Protein AF-0000000084809428 (afdb_homodimer)

Secondary structure (DSSP, 8-state):
-EEEEEE-SHHHHHHHHHHT-SEEEE-B-GGGT-BPPPHHHHHHHHHSTT-EEEEE--SSSS-S---HHHHHHHHHHHHHHHHTT-SEEEE--B-TTSSB-HHHHHHHHHHTTTSEEEE-GGGGGSS-HHHHHHHHHHHT-SEEEE-SSSSSTTTTHHHHHHHHHHHTTSSEEEE-SS--TTTHHHHHTTT-SEEEE--EEEEE---SS--TT--TTSSTT--TTEEEEE-HHHHHHHHHHH-/-EEEEEE-SHHHHHHHHHHT-SEEEE-B-GGGT-BPPPHHHHHHHHHSTT-EEEEE--SSSS-S---HHHHHHHHHHHHHHHHTT-SEEEE--B-TTSSB-HHHHHHHHHHTTTSEEEE-GGGGGSS-HHHHHHHHHHHT-SEEEE-SSSSSTTTTHHHHHHHHHHHTTSSEEEE-SS--TTTHHHHHTTT-SEEEE--EEEEE---SS--TT--TTSSTT--TTEEEEE-HHHHHHHHHHH-

Foldseek 3Di:
DAEEAEFADLVQLVLCLVQVRQEYEYFHDVVLVGAFDDLVSLLSSQVRPRYQYETEQHHGGDAQADDPVSLVVSLVSLLSSVVSPHQAYEGFHADPQQAGPLVSLLVSVVSNPNHAYEYEASCLRHPDNLRRLVSCLVSPHQEYEYLLNDQAVVVNLVSLLVSLVSCVNSHAYEYEHPDFLVCLLVSVVSNGDYYYYHQKDKDFAPDPDDDPVDDDVPDPPDDPGIDMHHDSVGVNSSVVSVD/DAEEAEFADLVQLVLCLVQVRQEYEYFHDVVLVGAFDDLVSLLSSQVRPRYQYETEQHHGGDAQADDPVSLVVSLVSLLSSVVSPHQYYEGFHADPQQAGPLVSLLVSVVSNPNHAYEYEASCLRHPDNLVRLVSCLVSPHQEYEYLLNDQAVVVNLVSLLVSLVSCVNSHAYEYEHPDFLVCLLVSVVSNGDYYYYHQKDKDFAPDPDDDPVDDDVPDPPPDPGIDMHHDSVGVNSSVVSVD

Structure (mmCIF, N/CA/C/O backbone):
data_AF-0000000084809428-model_v1
#
loop_
_entity.id
_entity.type
_entity.pdbx_description
1 polymer 'PF03932 family protein CutC'
#
loop_
_atom_site.group_PDB
_atom_site.id
_atom_site.type_symbol
_atom_site.label_atom_id
_atom_site.label_alt_id
_atom_site.label_comp_id
_atom_site.label_asym_id
_atom_site.label_entity_id
_atom_site.label_seq_id
_atom_site.pdbx_PDB_ins_code
_atom_site.Cartn_x
_atom_site.Cartn_y
_atom_site.Cartn_z
_atom_site.occupancy
_atom_site.B_iso_or_equiv
_atom_site.auth_seq_id
_atom_site.auth_comp_id
_atom_site.auth_asym_id
_atom_site.auth_atom_id
_atom_site.pdbx_PDB_model_num
ATOM 1 N N . MET A 1 1 ? -9.805 25.75 13.719 1 90.69 1 MET A N 1
ATOM 2 C CA . MET A 1 1 ? -8.695 24.828 13.555 1 90.69 1 MET A CA 1
ATOM 3 C C . MET A 1 1 ? -8.953 23.859 12.398 1 90.69 1 MET A C 1
ATOM 5 O O . MET A 1 1 ? -10.008 23.219 12.344 1 90.69 1 MET A O 1
ATOM 9 N N . THR A 1 2 ? -8.164 23.828 11.367 1 95.38 2 THR A N 1
ATOM 10 C CA . THR A 1 2 ? -8.32 22.922 10.234 1 95.38 2 THR A CA 1
ATOM 11 C C . THR A 1 2 ? -8.031 21.484 10.664 1 95.38 2 THR A C 1
ATOM 13 O O . THR A 1 2 ? -7.129 21.234 11.461 1 95.38 2 THR A O 1
ATOM 16 N N . THR A 1 3 ? -8.812 20.547 10.164 1 97.75 3 THR A N 1
ATOM 17 C CA . THR A 1 3 ? -8.617 19.141 10.492 1 97.75 3 THR A CA 1
ATOM 18 C C . THR A 1 3 ? -8.383 18.328 9.227 1 97.75 3 THR A C 1
ATOM 20 O O . THR A 1 3 ? -8.953 18.625 8.172 1 97.75 3 THR A O 1
ATOM 23 N N . GLU A 1 4 ? -7.582 17.406 9.383 1 98.5 4 GLU A N 1
ATOM 24 C CA . GLU A 1 4 ? -7.266 16.469 8.305 1 98.5 4 GLU A CA 1
ATOM 25 C C . GLU A 1 4 ? -7.371 15.023 8.773 1 98.5 4 GLU A C 1
ATOM 27 O O . GLU A 1 4 ? -6.785 14.656 9.797 1 98.5 4 GLU A O 1
ATOM 32 N N . LEU A 1 5 ? -8.156 14.242 8.07 1 98.62 5 LEU A N 1
ATOM 33 C CA . LEU A 1 5 ? -8.289 12.82 8.383 1 98.62 5 LEU A CA 1
ATOM 34 C C . LEU A 1 5 ? -7.391 11.992 7.469 1 98.62 5 LEU A C 1
ATOM 36 O O . LEU A 1 5 ? -7.457 12.109 6.246 1 98.62 5 LEU A O 1
ATOM 40 N N . CYS A 1 6 ? -6.48 11.234 8.07 1 98.25 6 CYS A N 1
ATOM 41 C CA . CYS A 1 6 ? -5.715 10.25 7.324 1 98.25 6 CYS A CA 1
ATOM 42 C C . CYS A 1 6 ? -6.586 9.062 6.926 1 98.25 6 CYS A C 1
ATOM 44 O O . CYS A 1 6 ? -7.16 8.398 7.785 1 98.25 6 CYS A O 1
ATOM 46 N N . THR A 1 7 ? -6.703 8.797 5.664 1 98.25 7 THR A N 1
ATOM 47 C CA . THR A 1 7 ? -7.66 7.805 5.188 1 98.25 7 THR A CA 1
ATOM 48 C C . THR A 1 7 ? -6.957 6.73 4.363 1 98.25 7 THR A C 1
ATOM 50 O O . THR A 1 7 ? -6.051 7.031 3.582 1 98.25 7 THR A O 1
ATOM 53 N N . TYR A 1 8 ? -7.441 5.434 4.508 1 97.25 8 TYR A N 1
ATOM 54 C CA . TYR A 1 8 ? -6.848 4.301 3.805 1 97.25 8 TYR A CA 1
ATOM 55 C C . TYR A 1 8 ? -7.91 3.518 3.041 1 97.25 8 TYR A C 1
ATOM 57 O O . TYR A 1 8 ? -7.586 2.586 2.299 1 97.25 8 TYR A O 1
ATOM 65 N N . THR A 1 9 ? -9.203 3.881 3.264 1 96.94 9 THR A N 1
ATOM 66 C CA . THR A 1 9 ? -10.289 3.078 2.713 1 96.94 9 THR A CA 1
ATOM 67 C C . THR A 1 9 ? -11.391 3.973 2.164 1 96.94 9 THR A C 1
ATOM 69 O O . THR A 1 9 ? -11.461 5.16 2.492 1 96.94 9 THR A O 1
ATOM 72 N N . ARG A 1 10 ? -12.258 3.355 1.344 1 96.75 10 ARG A N 1
ATOM 73 C CA . ARG A 1 10 ? -13.453 4.062 0.886 1 96.75 10 ARG A CA 1
ATOM 74 C C . ARG A 1 10 ? -14.305 4.523 2.064 1 96.75 10 ARG A C 1
ATOM 76 O O . ARG A 1 10 ? -14.805 5.652 2.074 1 96.75 10 ARG A O 1
ATOM 83 N N . ASN A 1 11 ? -14.414 3.613 3.018 1 96.5 11 ASN A N 1
ATOM 84 C CA . ASN A 1 11 ? -15.234 3.926 4.18 1 96.5 11 ASN A CA 1
ATOM 85 C C . ASN A 1 11 ? -14.711 5.145 4.93 1 96.5 11 ASN A C 1
ATOM 87 O O . ASN A 1 11 ? -15.484 6.008 5.344 1 96.5 11 ASN A O 1
ATOM 91 N N . ALA A 1 12 ? -13.43 5.203 5.129 1 97.5 12 ALA A N 1
ATOM 92 C CA . ALA A 1 12 ? -12.828 6.344 5.812 1 97.5 12 ALA A CA 1
ATOM 93 C C . ALA A 1 12 ? -13.109 7.641 5.062 1 97.5 12 ALA A C 1
ATOM 95 O O . ALA A 1 12 ? -13.336 8.688 5.676 1 97.5 12 ALA A O 1
ATOM 96 N N . CYS A 1 13 ? -13.086 7.609 3.729 1 97.81 13 CYS A N 1
ATOM 97 C CA . CYS A 1 13 ? -13.422 8.773 2.918 1 97.81 13 CYS A CA 1
ATOM 98 C C . CYS A 1 13 ? -14.875 9.188 3.133 1 97.81 13 CYS A C 1
ATOM 100 O O . CYS A 1 13 ? -15.18 10.375 3.248 1 97.81 13 CYS A O 1
ATOM 102 N N . ASP A 1 14 ? -15.734 8.188 3.178 1 97.44 14 ASP A N 1
ATOM 103 C CA . ASP A 1 14 ? -17.141 8.469 3.424 1 97.44 14 ASP A CA 1
ATOM 104 C C . ASP A 1 14 ? -17.344 9.125 4.785 1 97.44 14 ASP A C 1
ATOM 106 O O . ASP A 1 14 ? -18.141 10.055 4.922 1 97.44 14 ASP A O 1
ATOM 110 N N . ILE A 1 15 ? -16.641 8.617 5.777 1 97.69 15 ILE A N 1
ATOM 111 C CA . ILE A 1 15 ? -16.719 9.172 7.125 1 97.69 15 ILE A CA 1
ATOM 112 C C . ILE A 1 15 ? -16.266 10.633 7.109 1 97.69 15 ILE A C 1
ATOM 114 O O . ILE A 1 15 ? -16.922 11.492 7.711 1 97.69 15 ILE A O 1
ATOM 118 N N . ALA A 1 16 ? -15.156 10.898 6.426 1 97.88 16 ALA A N 1
ATOM 119 C CA . ALA A 1 16 ? -14.68 12.273 6.32 1 97.88 16 ALA A CA 1
ATOM 120 C C . ALA A 1 16 ? -15.758 13.188 5.742 1 97.88 16 ALA A C 1
ATOM 122 O O . ALA A 1 16 ? -16.016 14.266 6.285 1 97.88 16 ALA A O 1
ATOM 123 N N . ARG A 1 17 ? -16.391 12.727 4.699 1 96.75 17 ARG A N 1
ATOM 124 C CA . ARG A 1 17 ? -17.438 13.5 4.047 1 96.75 17 ARG A CA 1
ATOM 125 C C . ARG A 1 17 ? -18.609 13.758 4.992 1 96.75 17 ARG A C 1
ATOM 127 O O . ARG A 1 17 ? -19.109 14.875 5.082 1 96.75 17 ARG A O 1
ATOM 134 N N . ARG A 1 18 ? -18.953 12.727 5.742 1 96.12 18 ARG A N 1
ATOM 135 C CA . ARG A 1 18 ? -20.141 12.797 6.59 1 96.12 18 ARG A CA 1
ATOM 136 C C . ARG A 1 18 ? -19.875 13.625 7.84 1 96.12 18 ARG A C 1
ATOM 138 O O . ARG A 1 18 ? -20.812 14.172 8.438 1 96.12 18 ARG A O 1
ATOM 145 N N . THR A 1 19 ? -18.656 13.703 8.32 1 95.81 19 THR A N 1
ATOM 146 C CA . THR A 1 19 ? -18.359 14.328 9.602 1 95.81 19 THR A CA 1
ATOM 147 C C . THR A 1 19 ? -17.906 15.773 9.406 1 95.81 19 THR A C 1
ATOM 149 O O . THR A 1 19 ? -17.828 16.547 10.367 1 95.81 19 THR A O 1
ATOM 152 N N . GLY A 1 20 ? -17.531 16.156 8.195 1 90.56 20 GLY A N 1
ATOM 153 C CA . GLY A 1 20 ? -17.172 17.547 7.934 1 90.56 20 GLY A CA 1
ATOM 154 C C . GLY A 1 20 ? -15.695 17.828 8.117 1 90.56 20 GLY A C 1
ATOM 155 O O . GLY A 1 20 ? -15.289 18.984 8.211 1 90.56 20 GLY A O 1
ATOM 156 N N . VAL A 1 21 ? -14.922 16.812 8.32 1 95.12 21 VAL A N 1
ATOM 157 C CA . VAL A 1 21 ? -13.477 17.031 8.242 1 95.12 21 VAL A CA 1
ATOM 158 C C . VAL A 1 21 ? -13.141 17.828 6.988 1 95.12 21 VAL A C 1
ATOM 160 O O . VAL A 1 21 ? -13.75 17.625 5.934 1 95.12 21 VAL A O 1
ATOM 163 N N . GLU A 1 22 ? -12.266 18.734 7.051 1 93.62 22 GLU A N 1
ATOM 164 C CA . GLU A 1 22 ? -12.023 19.656 5.949 1 93.62 22 GLU A CA 1
ATOM 165 C C . GLU A 1 22 ? -11.188 19 4.852 1 93.62 22 GLU A C 1
ATOM 167 O O . GLU A 1 22 ? -11.414 19.25 3.664 1 93.62 22 GLU A O 1
ATOM 172 N N . ARG A 1 23 ? -10.242 18.25 5.27 1 97 23 ARG A N 1
ATOM 173 C CA . ARG A 1 23 ? -9.273 17.672 4.34 1 97 23 ARG A CA 1
ATOM 174 C C . ARG A 1 23 ? -9.008 16.219 4.664 1 97 23 ARG A C 1
ATOM 176 O O . ARG A 1 23 ? -9.062 15.805 5.828 1 97 23 ARG A O 1
ATOM 183 N N . ILE A 1 24 ? -8.734 15.445 3.611 1 98.62 24 ILE A N 1
ATOM 184 C CA . ILE A 1 24 ? -8.242 14.094 3.857 1 98.62 24 ILE A CA 1
ATOM 185 C C . ILE A 1 24 ? -6.836 13.945 3.271 1 98.62 24 ILE A C 1
ATOM 187 O O . ILE A 1 24 ? -6.5 14.586 2.275 1 98.62 24 ILE A O 1
ATOM 191 N N . GLU A 1 25 ? -6.039 13.242 3.902 1 98.81 25 GLU A N 1
ATOM 192 C CA . GLU A 1 25 ? -4.832 12.648 3.334 1 98.81 25 GLU A CA 1
ATOM 193 C C . GLU A 1 25 ? -5.066 11.188 2.955 1 98.81 25 GLU A C 1
ATOM 195 O O . GLU A 1 25 ? -5.27 10.336 3.826 1 98.81 25 GLU A O 1
ATOM 200 N N . LEU A 1 26 ? -5.074 10.938 1.686 1 98.88 26 LEU A N 1
ATOM 201 C CA . LEU A 1 26 ? -5.352 9.594 1.177 1 98.88 26 LEU A CA 1
ATOM 202 C C . LEU A 1 26 ? -4.062 8.789 1.036 1 98.88 26 LEU A C 1
ATOM 204 O O . LEU A 1 26 ? -3.113 9.242 0.389 1 98.88 26 LEU A O 1
ATOM 208 N N . CYS A 1 27 ? -4.016 7.637 1.684 1 98.31 27 CYS A N 1
ATOM 209 C CA . CYS A 1 27 ? -2.818 6.809 1.745 1 98.31 27 CYS A CA 1
ATOM 210 C C . CYS A 1 27 ? -3.15 5.344 1.489 1 98.31 27 CYS A C 1
ATOM 212 O O . CYS A 1 27 ? -4.324 4.977 1.405 1 98.31 27 CYS A O 1
ATOM 214 N N . ALA A 1 28 ? -2.146 4.559 1.25 1 97.19 28 ALA A N 1
ATOM 215 C CA . ALA A 1 28 ? -2.172 3.1 1.303 1 97.19 28 ALA A CA 1
ATOM 216 C C . ALA A 1 28 ? -1.183 2.572 2.338 1 97.19 28 ALA A C 1
ATOM 218 O O . ALA A 1 28 ? -0.411 3.34 2.918 1 97.19 28 ALA A O 1
ATOM 219 N N . ALA A 1 29 ? -1.277 1.34 2.711 1 94 29 ALA A N 1
ATOM 220 C CA . ALA A 1 29 ? -0.291 0.603 3.498 1 94 29 ALA A CA 1
ATOM 221 C C . ALA A 1 29 ? -0.114 1.228 4.879 1 94 29 ALA A C 1
ATOM 223 O O . ALA A 1 29 ? 0.981 1.673 5.23 1 94 29 ALA A O 1
ATOM 224 N N . PRO A 1 30 ? -1.12 1.165 5.691 1 91.94 30 PRO A N 1
ATOM 225 C CA . PRO A 1 30 ? -1.045 1.779 7.02 1 91.94 30 PRO A CA 1
ATOM 226 C C . PRO A 1 30 ? 0.114 1.24 7.855 1 91.94 30 PRO A C 1
ATOM 228 O O . PRO A 1 30 ? 0.71 1.98 8.641 1 91.94 30 PRO A O 1
ATOM 231 N N . LEU A 1 31 ? 0.538 0.036 7.688 1 88.56 31 LEU A N 1
ATOM 232 C CA . LEU A 1 31 ? 1.594 -0.571 8.492 1 88.56 31 LEU A CA 1
ATOM 233 C C . LEU A 1 31 ? 2.957 -0.003 8.109 1 88.56 31 LEU A C 1
ATOM 235 O O . LEU A 1 31 ? 3.924 -0.144 8.867 1 88.56 31 LEU A O 1
ATOM 239 N N . GLU A 1 32 ? 3.037 0.581 6.945 1 91.19 32 GLU A N 1
ATOM 240 C CA . GLU A 1 32 ? 4.277 1.205 6.496 1 91.19 32 GLU A CA 1
ATOM 241 C C . GLU A 1 32 ? 4.277 2.703 6.785 1 91.19 32 GLU A C 1
ATOM 243 O O . GLU A 1 32 ? 5.199 3.418 6.387 1 91.19 32 GLU A O 1
ATOM 248 N N . GLY A 1 33 ? 3.236 3.215 7.332 1 90.75 33 GLY A N 1
ATOM 249 C CA . GLY A 1 33 ? 3.129 4.637 7.625 1 90.75 33 GLY A CA 1
ATOM 250 C C . GLY A 1 33 ? 2.516 5.434 6.492 1 90.75 33 GLY A C 1
ATOM 251 O O . GLY A 1 33 ? 2.607 6.664 6.469 1 90.75 33 GLY A O 1
ATOM 252 N N . GLY A 1 34 ? 1.999 4.703 5.484 1 95.44 34 GLY A N 1
ATOM 253 C CA . GLY A 1 34 ? 1.347 5.375 4.371 1 95.44 34 GLY A CA 1
ATOM 254 C C . GLY A 1 34 ? 2.193 5.402 3.111 1 95.44 34 GLY A C 1
ATOM 255 O O . GLY A 1 34 ? 3.361 5.797 3.15 1 95.44 34 GLY A O 1
ATOM 256 N N . THR A 1 35 ? 1.667 4.934 2.041 1 98 35 THR A N 1
ATOM 257 C CA . THR A 1 35 ? 2.301 5 0.73 1 98 35 THR A CA 1
ATOM 258 C C . THR A 1 35 ? 1.315 5.496 -0.324 1 98 35 THR A C 1
ATOM 260 O O . THR A 1 35 ? 0.17 5.82 -0.005 1 98 35 THR A O 1
ATOM 263 N N . THR A 1 36 ? 1.79 5.652 -1.537 1 98.88 36 THR A N 1
ATOM 264 C CA . THR A 1 36 ? 0.95 6.16 -2.617 1 98.88 36 THR A CA 1
ATOM 265 C C . THR A 1 36 ? -0.245 5.238 -2.848 1 98.88 36 THR A C 1
ATOM 267 O O . THR A 1 36 ? -0.078 4.039 -3.068 1 98.88 36 THR A O 1
ATOM 270 N N . PRO A 1 37 ? -1.476 5.75 -2.738 1 98.81 37 PRO A N 1
ATOM 271 C CA . PRO A 1 37 ? -2.664 4.914 -2.922 1 98.81 37 PRO A CA 1
ATOM 272 C C . PRO A 1 37 ? -2.902 4.535 -4.383 1 98.81 37 PRO A C 1
ATOM 274 O O . PRO A 1 37 ? -2.27 5.102 -5.277 1 98.81 37 PRO A O 1
ATOM 277 N N . SER A 1 38 ? -3.762 3.592 -4.586 1 98.75 38 SER A N 1
ATOM 278 C CA . SER A 1 38 ? -4.141 3.152 -5.926 1 98.75 38 SER A CA 1
ATOM 279 C C . SER A 1 38 ? -4.938 4.227 -6.656 1 98.75 38 SER A C 1
ATOM 281 O O . SER A 1 38 ? -5.578 5.07 -6.023 1 98.75 38 SER A O 1
ATOM 283 N N . ALA A 1 39 ? -4.922 4.156 -7.996 1 98.69 39 ALA A N 1
ATOM 284 C CA . ALA A 1 39 ? -5.707 5.078 -8.812 1 98.69 39 ALA A CA 1
ATOM 285 C C . ALA A 1 39 ? -7.195 4.969 -8.484 1 98.69 39 ALA A C 1
ATOM 287 O O . ALA A 1 39 ? -7.902 5.98 -8.438 1 98.69 39 ALA A O 1
ATOM 288 N N . GLY A 1 40 ? -7.684 3.734 -8.297 1 98.69 40 GLY A N 1
ATOM 289 C CA . GLY A 1 40 ? -9.094 3.533 -7.988 1 98.69 40 GLY A CA 1
ATOM 290 C C . GLY A 1 40 ? -9.531 4.25 -6.727 1 98.69 40 GLY A C 1
ATOM 291 O O . GLY A 1 40 ? -10.602 4.859 -6.695 1 98.69 40 GLY A O 1
ATOM 292 N N . LEU A 1 41 ? -8.719 4.18 -5.711 1 98.69 41 LEU A N 1
ATOM 293 C CA . LEU A 1 41 ? -9.062 4.824 -4.445 1 98.69 41 LEU A CA 1
ATOM 294 C C . LEU A 1 41 ? -9.008 6.344 -4.578 1 98.69 41 LEU A C 1
ATOM 296 O O . LEU A 1 41 ? -9.852 7.047 -4.016 1 98.69 41 LEU A O 1
ATOM 300 N N . ILE A 1 42 ? -8.023 6.906 -5.336 1 98.81 42 ILE A N 1
ATOM 301 C CA . ILE A 1 42 ? -7.938 8.344 -5.57 1 98.81 42 ILE A CA 1
ATOM 302 C C . ILE A 1 42 ? -9.188 8.82 -6.305 1 98.81 42 ILE A C 1
ATOM 304 O O . ILE A 1 42 ? -9.805 9.812 -5.91 1 98.81 42 ILE A O 1
ATOM 308 N N . ARG A 1 43 ? -9.562 8.094 -7.309 1 98.56 43 ARG A N 1
ATOM 309 C CA . ARG A 1 43 ? -10.727 8.484 -8.102 1 98.56 43 ARG A CA 1
ATOM 310 C C . ARG A 1 43 ? -12 8.445 -7.266 1 98.56 43 ARG A C 1
ATOM 312 O O . ARG A 1 43 ? -12.867 9.305 -7.41 1 98.56 43 ARG A O 1
ATOM 319 N N . TYR A 1 44 ? -12.094 7.441 -6.43 1 98.44 44 TYR A N 1
ATOM 320 C CA . TYR A 1 44 ? -13.258 7.383 -5.551 1 98.44 44 TYR A CA 1
ATOM 321 C C . TYR A 1 44 ? -13.305 8.594 -4.633 1 98.44 44 TYR A C 1
ATOM 323 O O . TYR A 1 44 ? -14.336 9.273 -4.543 1 98.44 44 TYR A O 1
ATOM 331 N N . ALA A 1 45 ? -12.195 8.82 -3.932 1 98.44 45 ALA A N 1
ATOM 332 C CA . ALA A 1 45 ? -12.141 9.961 -3.018 1 98.44 45 ALA A CA 1
ATOM 333 C C . ALA A 1 45 ? -12.5 11.258 -3.734 1 98.44 45 ALA A C 1
ATOM 335 O O . ALA A 1 45 ? -13.242 12.086 -3.197 1 98.44 45 ALA A O 1
ATOM 336 N N . ARG A 1 46 ? -12 11.461 -4.918 1 98.31 46 ARG A N 1
ATOM 337 C CA . ARG A 1 46 ? -12.25 12.664 -5.695 1 98.31 46 ARG A CA 1
ATOM 338 C C . ARG A 1 46 ? -13.727 12.797 -6.043 1 98.31 46 ARG A C 1
ATOM 340 O O . ARG A 1 46 ? -14.25 13.914 -6.148 1 98.31 46 ARG A O 1
ATOM 347 N N . SER A 1 47 ? -14.398 11.695 -6.238 1 97.5 47 SER A N 1
ATOM 348 C CA . SER A 1 47 ? -15.805 11.711 -6.633 1 97.5 47 SER A CA 1
ATOM 349 C C . SER A 1 47 ? -16.688 12.227 -5.508 1 97.5 47 SER A C 1
ATOM 351 O O . SER A 1 47 ? -17.859 12.57 -5.73 1 97.5 47 SER A O 1
ATOM 353 N N . LEU A 1 48 ? -16.172 12.258 -4.293 1 95.81 48 LEU A N 1
ATOM 354 C CA . LEU A 1 48 ? -16.953 12.734 -3.148 1 95.81 48 LEU A CA 1
ATOM 355 C C . LEU A 1 48 ? -16.953 14.258 -3.09 1 95.81 48 LEU A C 1
ATOM 357 O O . LEU A 1 48 ? -15.883 14.875 -3.031 1 95.81 48 LEU A O 1
ATOM 361 N N . PRO A 1 49 ? -18.031 14.906 -3.084 1 92.94 49 PRO A N 1
ATOM 362 C CA . PRO A 1 49 ? -18.094 16.359 -3.139 1 92.94 49 PRO A CA 1
ATOM 363 C C . PRO A 1 49 ? -17.656 17.031 -1.829 1 92.94 49 PRO A C 1
ATOM 365 O O . PRO A 1 49 ? -17.906 16.484 -0.75 1 92.94 49 PRO A O 1
ATOM 368 N N . GLY A 1 50 ? -17.031 18.172 -1.969 1 91.69 50 GLY A N 1
ATOM 369 C CA . GLY A 1 50 ? -16.766 19.031 -0.826 1 91.69 50 GLY A CA 1
ATOM 370 C C . GLY A 1 50 ? -15.547 18.594 -0.03 1 91.69 50 GLY A C 1
ATOM 371 O O . GLY A 1 50 ? -15.242 19.172 1.013 1 91.69 50 GLY A O 1
ATOM 372 N N . LEU A 1 51 ? -14.914 17.578 -0.355 1 93.44 51 LEU A N 1
ATOM 373 C CA . LEU A 1 51 ? -13.75 17.078 0.367 1 93.44 51 LEU A CA 1
ATOM 374 C C . LEU A 1 51 ? -12.461 17.562 -0.28 1 93.44 51 LEU A C 1
ATOM 376 O O . LEU A 1 51 ? -12.273 17.422 -1.49 1 93.44 51 LEU A O 1
ATOM 380 N N . ARG A 1 52 ? -11.562 18.281 0.439 1 97.5 52 ARG A N 1
ATOM 381 C CA . ARG A 1 52 ? -10.219 18.594 -0.045 1 97.5 52 ARG A CA 1
ATOM 382 C C . ARG A 1 52 ? -9.32 17.359 0.012 1 97.5 52 ARG A C 1
ATOM 384 O O . ARG A 1 52 ? -9.172 16.734 1.068 1 97.5 52 ARG A O 1
ATOM 391 N N . LEU A 1 53 ? -8.766 17.016 -1.096 1 98.69 53 LEU A N 1
ATOM 392 C CA . LEU A 1 53 ? -8.078 15.727 -1.252 1 98.69 53 LEU A CA 1
ATOM 393 C C . LEU A 1 53 ? -6.574 15.93 -1.386 1 98.69 53 LEU A C 1
ATOM 395 O O . LEU A 1 53 ? -6.109 16.516 -2.369 1 98.69 53 LEU A O 1
ATOM 399 N N . SER A 1 54 ? -5.785 15.492 -0.413 1 98.88 54 SER A N 1
ATOM 400 C CA . SER A 1 54 ? -4.332 15.375 -0.51 1 98.88 54 SER A CA 1
ATOM 401 C C . SER A 1 54 ? -3.906 13.922 -0.689 1 98.88 54 SER A C 1
ATOM 403 O O . SER A 1 54 ? -4.371 13.039 0.036 1 98.88 54 SER A O 1
ATOM 405 N N . VAL A 1 55 ? -3.035 13.656 -1.619 1 98.94 55 VAL A N 1
ATOM 406 C CA . VAL A 1 55 ? -2.637 12.289 -1.943 1 98.94 55 VAL A CA 1
ATOM 407 C C . VAL A 1 55 ? -1.194 12.055 -1.498 1 98.94 55 VAL A C 1
ATOM 409 O O . VAL A 1 55 ? -0.295 12.82 -1.851 1 98.94 55 VAL A O 1
ATOM 412 N N . MET A 1 56 ? -0.978 11.047 -0.753 1 98.94 56 MET A N 1
ATOM 413 C CA . MET A 1 56 ? 0.365 10.633 -0.357 1 98.94 56 MET A CA 1
ATOM 414 C C . MET A 1 56 ? 1.187 10.211 -1.571 1 98.94 56 MET A C 1
ATOM 416 O O . MET A 1 56 ? 0.704 9.461 -2.424 1 98.94 56 MET A O 1
ATOM 420 N N . ILE A 1 57 ? 2.381 10.75 -1.672 1 98.94 57 ILE A N 1
ATOM 421 C CA . ILE A 1 57 ? 3.367 10.344 -2.668 1 98.94 57 ILE A CA 1
ATOM 422 C C . ILE A 1 57 ? 4.578 9.727 -1.971 1 98.94 57 ILE A C 1
ATOM 424 O O . ILE A 1 57 ? 5.445 10.445 -1.471 1 98.94 57 ILE A O 1
ATOM 428 N N . ARG A 1 58 ? 4.648 8.461 -1.905 1 98.62 58 ARG A N 1
ATOM 429 C CA . ARG A 1 58 ? 5.648 7.664 -1.201 1 98.62 58 ARG A CA 1
ATOM 430 C C . ARG A 1 58 ? 5.73 6.254 -1.774 1 98.62 58 ARG A C 1
ATOM 432 O O . ARG A 1 58 ? 4.855 5.426 -1.522 1 98.62 58 ARG A O 1
ATOM 439 N N . PRO A 1 59 ? 6.758 5.992 -2.512 1 97.62 59 PRO A N 1
ATOM 440 C CA . PRO A 1 59 ? 6.781 4.766 -3.311 1 97.62 59 PRO A CA 1
ATOM 441 C C . PRO A 1 59 ? 7.016 3.516 -2.465 1 97.62 59 PRO A C 1
ATOM 443 O O . PRO A 1 59 ? 6.82 2.396 -2.941 1 97.62 59 PRO A O 1
ATOM 446 N N . ARG A 1 60 ? 7.445 3.684 -1.22 1 94.88 60 ARG A N 1
ATOM 447 C CA . ARG A 1 60 ? 7.73 2.547 -0.351 1 94.88 60 ARG A CA 1
ATOM 448 C C . ARG A 1 60 ? 7.852 2.986 1.104 1 94.88 60 ARG A C 1
ATOM 450 O O . ARG A 1 60 ? 8.031 4.172 1.387 1 94.88 60 ARG A O 1
ATOM 457 N N . GLY A 1 61 ? 7.762 2.004 2.008 1 92.94 61 GLY A N 1
ATOM 458 C CA . GLY A 1 61 ? 8.062 2.268 3.404 1 92.94 61 GLY A CA 1
ATOM 459 C C . GLY A 1 61 ? 9.547 2.385 3.682 1 92.94 61 GLY A C 1
ATOM 460 O O . GLY A 1 61 ? 10.359 2.414 2.752 1 92.94 61 GLY A O 1
ATOM 461 N N . GLY A 1 62 ? 9.875 2.465 4.965 1 91.38 62 GLY A N 1
ATOM 462 C CA . GLY A 1 62 ? 11.266 2.58 5.371 1 91.38 62 GLY A CA 1
ATOM 463 C C . GLY A 1 62 ? 11.727 4.02 5.531 1 91.38 62 GLY A C 1
ATOM 464 O O . GLY A 1 62 ? 11 4.844 6.098 1 91.38 62 GLY A O 1
ATOM 465 N N . ASP A 1 63 ? 12.922 4.242 5.059 1 94 63 ASP A N 1
ATOM 466 C CA . ASP A 1 63 ? 13.508 5.562 5.258 1 94 63 ASP A CA 1
ATOM 467 C C . ASP A 1 63 ? 13.023 6.547 4.195 1 94 63 ASP A C 1
ATOM 469 O O . ASP A 1 63 ? 12.078 6.254 3.455 1 94 63 ASP A O 1
ATOM 473 N N . PHE A 1 64 ? 13.609 7.738 4.242 1 97.25 64 PHE A N 1
ATOM 474 C CA . PHE A 1 64 ? 13.188 8.789 3.328 1 97.25 64 PHE A CA 1
ATOM 475 C C . PHE A 1 64 ? 14.344 9.25 2.455 1 97.25 64 PHE A C 1
ATOM 477 O O . PHE A 1 64 ? 14.406 10.414 2.055 1 97.25 64 PHE A O 1
ATOM 484 N N . LEU A 1 65 ? 15.328 8.328 2.332 1 97.81 65 LEU A N 1
ATOM 485 C CA . LEU A 1 65 ? 16.422 8.461 1.376 1 97.81 65 LEU A CA 1
ATOM 486 C C . LEU A 1 65 ? 16.109 7.719 0.083 1 97.81 65 LEU A C 1
ATOM 488 O O . LEU A 1 65 ? 16.109 6.484 0.058 1 97.81 65 LEU A O 1
ATOM 492 N N . TYR A 1 66 ? 15.875 8.5 -0.987 1 97.69 66 TYR A N 1
ATOM 493 C CA . TYR A 1 66 ? 15.367 7.891 -2.207 1 97.69 66 TYR A CA 1
ATOM 494 C C . TYR A 1 66 ? 16.422 7.891 -3.305 1 97.69 66 TYR A C 1
ATOM 496 O O . TYR A 1 66 ? 17.234 8.812 -3.389 1 97.69 66 TYR A O 1
ATOM 504 N N . THR A 1 67 ? 16.391 6.863 -4.109 1 97.06 67 THR A N 1
ATOM 505 C CA . THR A 1 67 ? 17.203 6.824 -5.32 1 97.06 67 THR A CA 1
ATOM 506 C C . THR A 1 67 ? 16.625 7.738 -6.391 1 97.06 67 THR A C 1
ATOM 508 O O . THR A 1 67 ? 15.492 8.211 -6.262 1 97.06 67 THR A O 1
ATOM 511 N N . ASP A 1 68 ? 17.391 8 -7.469 1 97.94 68 ASP A N 1
ATOM 512 C CA . ASP A 1 68 ? 16.906 8.797 -8.594 1 97.94 68 ASP A CA 1
ATOM 513 C C . ASP A 1 68 ? 15.672 8.172 -9.227 1 97.94 68 ASP A C 1
ATOM 515 O O . ASP A 1 68 ? 14.734 8.875 -9.602 1 97.94 68 ASP A O 1
ATOM 519 N N . ASP A 1 69 ? 15.656 6.895 -9.344 1 97 69 ASP A N 1
ATOM 520 C CA . ASP A 1 69 ? 14.531 6.18 -9.93 1 97 69 ASP A CA 1
ATOM 521 C C . ASP A 1 69 ? 13.273 6.344 -9.086 1 97 69 ASP A C 1
ATOM 523 O O . ASP A 1 69 ? 12.172 6.5 -9.617 1 97 69 ASP A O 1
ATOM 527 N N . GLU A 1 70 ? 13.438 6.281 -7.785 1 98.06 70 GLU A N 1
ATOM 528 C CA . GLU A 1 70 ? 12.297 6.469 -6.887 1 98.06 70 GLU A CA 1
ATOM 529 C C . GLU A 1 70 ? 11.742 7.887 -6.984 1 98.06 70 GLU A C 1
ATOM 531 O O . GLU A 1 70 ? 10.523 8.086 -6.992 1 98.06 70 GLU A O 1
ATOM 536 N N . VAL A 1 71 ? 12.617 8.875 -7.094 1 98.75 71 VAL A N 1
ATOM 537 C CA . VAL A 1 71 ? 12.188 10.258 -7.223 1 98.75 71 VAL A CA 1
ATOM 538 C C . VAL A 1 71 ? 11.453 10.453 -8.547 1 98.75 71 VAL A C 1
ATOM 540 O O . VAL A 1 71 ? 10.453 11.172 -8.609 1 98.75 71 VAL A O 1
ATOM 543 N N . ALA A 1 72 ? 11.93 9.797 -9.578 1 98.5 72 ALA A N 1
ATOM 544 C CA . ALA A 1 72 ? 11.25 9.852 -10.867 1 98.5 72 ALA A CA 1
ATOM 545 C C . ALA A 1 72 ? 9.844 9.273 -10.773 1 98.5 72 ALA A C 1
ATOM 547 O O . ALA A 1 72 ? 8.898 9.82 -11.352 1 98.5 72 ALA A O 1
ATOM 548 N N . LEU A 1 73 ? 9.703 8.203 -10.07 1 98.56 73 LEU A N 1
ATOM 549 C CA . LEU A 1 73 ? 8.391 7.613 -9.844 1 98.56 73 LEU A CA 1
ATOM 550 C C . LEU A 1 73 ? 7.492 8.57 -9.07 1 98.56 73 LEU A C 1
ATOM 552 O O . LEU A 1 73 ? 6.316 8.742 -9.406 1 98.56 73 LEU A O 1
ATOM 556 N N . MET A 1 74 ? 8.062 9.203 -8.055 1 98.88 74 MET A N 1
ATOM 557 C CA . MET A 1 74 ? 7.312 10.172 -7.266 1 98.88 74 MET A CA 1
ATOM 558 C C . MET A 1 74 ? 6.797 11.305 -8.148 1 98.88 74 MET A C 1
ATOM 560 O O . MET A 1 74 ? 5.645 11.727 -8.016 1 98.88 74 MET A O 1
ATOM 564 N N . ALA A 1 75 ? 7.652 11.758 -9.016 1 98.88 75 ALA A N 1
ATOM 565 C CA . ALA A 1 75 ? 7.25 12.828 -9.922 1 98.88 75 ALA A CA 1
ATOM 566 C C . ALA A 1 75 ? 6.082 12.391 -10.797 1 98.88 75 ALA A C 1
ATOM 568 O O . ALA A 1 75 ? 5.121 13.148 -10.984 1 98.88 75 ALA A O 1
ATOM 569 N N . GLU A 1 76 ? 6.172 11.195 -11.336 1 98.56 76 GLU A N 1
ATOM 570 C CA . GLU A 1 76 ? 5.086 10.648 -12.141 1 98.56 76 GLU A CA 1
ATOM 571 C C . GLU A 1 76 ? 3.797 10.539 -11.336 1 98.56 76 GLU A C 1
ATOM 573 O O . GLU A 1 76 ? 2.717 10.867 -11.836 1 98.56 76 GLU A O 1
ATOM 578 N N . GLU A 1 77 ? 3.898 10.109 -10.148 1 98.81 77 GLU A N 1
ATOM 579 C CA . GLU A 1 77 ? 2.734 9.922 -9.289 1 98.81 77 GLU A CA 1
ATOM 580 C C . GLU A 1 77 ? 2.105 11.258 -8.906 1 98.81 77 GLU A C 1
ATOM 582 O O . GLU A 1 77 ? 0.887 11.352 -8.75 1 98.81 77 GLU A O 1
ATOM 587 N N . ILE A 1 78 ? 2.959 12.297 -8.781 1 98.94 78 ILE A N 1
ATOM 588 C CA . ILE A 1 78 ? 2.447 13.648 -8.562 1 98.94 78 ILE A CA 1
ATOM 589 C C . ILE A 1 78 ? 1.612 14.086 -9.758 1 98.94 78 ILE A C 1
ATOM 591 O O . ILE A 1 78 ? 0.497 14.586 -9.602 1 98.94 78 ILE A O 1
ATOM 595 N N . ARG A 1 79 ? 2.107 13.859 -10.961 1 98.69 79 ARG A N 1
ATOM 596 C CA . ARG A 1 79 ? 1.379 14.227 -12.172 1 98.69 79 ARG A CA 1
ATOM 597 C C . ARG A 1 79 ? 0.059 13.469 -12.266 1 98.69 79 ARG A C 1
ATOM 599 O O . ARG A 1 79 ? -0.97 14.047 -12.625 1 98.69 79 ARG A O 1
ATOM 606 N N . LEU A 1 80 ? 0.083 12.227 -11.93 1 98.5 80 LEU A N 1
ATOM 607 C CA . LEU A 1 80 ? -1.123 11.406 -11.969 1 98.5 80 LEU A CA 1
ATOM 608 C C . LEU A 1 80 ? -2.133 11.875 -10.93 1 98.5 80 LEU A C 1
ATOM 610 O O . LEU A 1 80 ? -3.336 11.914 -11.203 1 98.5 80 LEU A O 1
ATOM 614 N N . ALA A 1 81 ? -1.624 12.172 -9.711 1 98.75 81 ALA A N 1
ATOM 615 C CA . ALA A 1 81 ? -2.516 12.711 -8.688 1 98.75 81 ALA A CA 1
ATOM 616 C C . ALA A 1 81 ? -3.232 13.961 -9.188 1 98.75 81 ALA A C 1
ATOM 618 O O . ALA A 1 81 ? -4.434 14.125 -8.961 1 98.75 81 ALA A O 1
ATOM 619 N N . ARG A 1 82 ? -2.488 14.836 -9.844 1 98.62 82 ARG A N 1
ATOM 620 C CA . ARG A 1 82 ? -3.08 16.047 -10.422 1 98.62 82 ARG A CA 1
ATOM 621 C C . ARG A 1 82 ? -4.148 15.688 -11.453 1 98.62 82 ARG A C 1
ATOM 623 O O . ARG A 1 82 ? -5.246 16.25 -11.43 1 98.62 82 ARG A O 1
ATOM 630 N N . GLU A 1 83 ? -3.797 14.758 -12.305 1 97.94 83 GLU A N 1
ATOM 631 C CA . GLU A 1 83 ? -4.723 14.305 -13.344 1 97.94 83 GLU A CA 1
ATOM 632 C C . GLU A 1 83 ? -6.012 13.766 -12.727 1 97.94 83 GLU A C 1
ATOM 634 O O . GLU A 1 83 ? -7.094 13.938 -13.289 1 97.94 83 GLU A O 1
ATOM 639 N N . TYR A 1 84 ? -5.879 13.156 -11.547 1 97.81 84 TYR A N 1
ATOM 640 C CA . TYR A 1 84 ? -7.031 12.539 -10.898 1 97.81 84 TYR A CA 1
ATOM 641 C C . TYR A 1 84 ? -7.785 13.555 -10.039 1 97.81 84 TYR A C 1
ATOM 643 O O . TYR A 1 84 ? -8.781 13.219 -9.398 1 97.81 84 TYR A O 1
ATOM 651 N N . GLY A 1 85 ? -7.289 14.805 -9.945 1 97.88 85 GLY A N 1
ATOM 652 C CA . GLY A 1 85 ? -8.047 15.891 -9.336 1 97.88 85 GLY A CA 1
ATOM 653 C C . GLY A 1 85 ? -7.66 16.156 -7.895 1 97.88 85 GLY A C 1
ATOM 654 O O . GLY A 1 85 ? -8.453 16.703 -7.125 1 97.88 85 GLY A O 1
ATOM 655 N N . ALA A 1 86 ? -6.504 15.719 -7.484 1 98.56 86 ALA A N 1
ATOM 656 C CA . ALA A 1 86 ? -6.047 16 -6.125 1 98.56 86 ALA A CA 1
ATOM 657 C C . ALA A 1 86 ? -5.863 17.5 -5.906 1 98.56 86 ALA A C 1
ATOM 659 O O . ALA A 1 86 ? -5.445 18.219 -6.82 1 98.56 86 ALA A O 1
ATOM 660 N N . ASP A 1 87 ? -6.156 17.984 -4.688 1 98.69 87 ASP A N 1
ATOM 661 C CA . ASP A 1 87 ? -5.934 19.375 -4.305 1 98.69 87 ASP A CA 1
ATOM 662 C C . ASP A 1 87 ? -4.52 19.578 -3.756 1 98.69 87 ASP A C 1
ATOM 664 O O . ASP A 1 87 ? -4.012 20.703 -3.73 1 98.69 87 ASP A O 1
ATOM 668 N N . GLY A 1 88 ? -3.914 18.516 -3.35 1 98.81 88 GLY A N 1
ATOM 669 C CA . GLY A 1 88 ? -2.58 18.547 -2.771 1 98.81 88 GLY A CA 1
ATOM 670 C C . GLY A 1 88 ? -1.893 17.188 -2.791 1 98.81 88 GLY A C 1
ATOM 671 O O . GLY A 1 88 ? -2.521 16.172 -3.092 1 98.81 88 GLY A O 1
ATOM 672 N N . VAL A 1 89 ? -0.633 17.203 -2.539 1 98.94 89 VAL A N 1
ATOM 673 C CA . VAL A 1 89 ? 0.159 15.992 -2.404 1 98.94 89 VAL A CA 1
ATOM 674 C C . VAL A 1 89 ? 1.02 16.078 -1.145 1 98.94 89 VAL A C 1
ATOM 676 O O . VAL A 1 89 ? 1.232 17.156 -0.599 1 98.94 89 VAL A O 1
ATOM 679 N N . VAL A 1 90 ? 1.411 14.93 -0.653 1 98.94 90 VAL A N 1
ATOM 680 C CA . VAL A 1 90 ? 2.145 14.797 0.602 1 98.94 90 VAL A CA 1
ATOM 681 C C . VAL A 1 90 ? 3.4 13.953 0.378 1 98.94 90 VAL A C 1
ATOM 683 O O . VAL A 1 90 ? 3.322 12.828 -0.11 1 98.94 90 VAL A O 1
ATOM 686 N N . PHE A 1 91 ? 4.555 14.484 0.646 1 98.88 91 PHE A N 1
ATOM 687 C CA . PHE A 1 91 ? 5.793 13.719 0.545 1 98.88 91 PHE A CA 1
ATOM 688 C C . PHE A 1 91 ? 6.883 14.336 1.407 1 98.88 91 PHE A C 1
ATOM 690 O O . PHE A 1 91 ? 6.707 15.43 1.953 1 98.88 91 PHE A O 1
ATOM 697 N N . GLY A 1 92 ? 7.98 13.664 1.614 1 98.69 92 GLY A N 1
ATOM 698 C CA . GLY A 1 92 ? 9.172 14.117 2.32 1 98.69 92 GLY A CA 1
ATOM 699 C C . GLY A 1 92 ? 10.422 13.352 1.93 1 98.69 92 GLY A C 1
ATOM 700 O O . GLY A 1 92 ? 10.383 12.133 1.753 1 98.69 92 GLY A O 1
ATOM 701 N N . LEU A 1 93 ? 11.492 14.047 1.742 1 98.75 93 LEU A N 1
ATOM 702 C CA . LEU A 1 93 ? 12.781 13.477 1.368 1 98.75 93 LEU A CA 1
ATOM 703 C C . LEU A 1 93 ? 13.891 13.992 2.287 1 98.75 93 LEU A C 1
ATOM 705 O O . LEU A 1 93 ? 13.922 15.172 2.623 1 98.75 93 LEU A O 1
ATOM 709 N N . LEU A 1 94 ? 14.75 13.125 2.676 1 98.56 94 LEU A N 1
ATOM 710 C CA . LEU A 1 94 ? 15.852 13.484 3.559 1 98.56 94 LEU A CA 1
ATOM 711 C C . LEU A 1 94 ? 17.188 13.117 2.936 1 98.56 94 LEU A C 1
ATOM 713 O O . LEU A 1 94 ? 17.25 12.281 2.029 1 98.56 94 LEU A O 1
ATOM 717 N N . THR A 1 95 ? 18.234 13.773 3.363 1 98.38 95 THR A N 1
ATOM 718 C CA . THR A 1 95 ? 19.609 13.398 3.053 1 98.38 95 THR A CA 1
ATOM 719 C C . THR A 1 95 ? 20.125 12.367 4.055 1 98.38 95 THR A C 1
ATOM 721 O O . THR A 1 95 ? 19.547 12.195 5.129 1 98.38 95 THR A O 1
ATOM 724 N N . PRO A 1 96 ? 21.203 11.664 3.713 1 97.06 96 PRO A N 1
ATOM 725 C CA . PRO A 1 96 ? 21.766 10.695 4.66 1 97.06 96 PRO A CA 1
ATOM 726 C C . PRO A 1 96 ? 22.094 11.312 6.02 1 97.06 96 PRO A C 1
ATOM 728 O O . PRO A 1 96 ? 22.047 10.625 7.039 1 97.06 96 PRO A O 1
ATOM 731 N N . ALA A 1 97 ? 22.328 12.602 6.086 1 97.5 97 ALA A N 1
ATOM 732 C CA . ALA A 1 97 ? 22.734 13.289 7.301 1 97.5 97 ALA A CA 1
ATOM 733 C C . ALA A 1 97 ? 21.531 13.68 8.148 1 97.5 97 ALA A C 1
ATOM 735 O O . ALA A 1 97 ? 21.688 14.297 9.211 1 97.5 97 ALA A O 1
ATOM 736 N N . GLY A 1 98 ? 20.312 13.359 7.68 1 97.12 98 GLY A N 1
ATOM 737 C CA . GLY A 1 98 ? 19.125 13.672 8.445 1 97.12 98 GLY A CA 1
ATOM 738 C C . GLY A 1 98 ? 18.641 15.102 8.258 1 97.12 98 GLY A C 1
ATOM 739 O O . GLY A 1 98 ? 18.109 15.711 9.18 1 97.12 98 GLY A O 1
ATOM 740 N N . GLU A 1 99 ? 19.016 15.609 7.125 1 98.5 99 GLU A N 1
ATOM 741 C CA . GLU A 1 99 ? 18.516 16.922 6.727 1 98.5 99 GLU A CA 1
ATOM 742 C C . GLU A 1 99 ? 17.469 16.797 5.633 1 98.5 99 GLU A C 1
ATOM 744 O O . GLU A 1 99 ? 17.391 15.781 4.941 1 98.5 99 GLU A O 1
ATOM 749 N N . VAL A 1 100 ? 16.641 17.859 5.543 1 98.81 100 VAL A N 1
ATOM 750 C CA . VAL A 1 100 ? 15.727 17.906 4.406 1 98.81 100 VAL A CA 1
ATOM 751 C C . VAL A 1 100 ? 16.516 17.922 3.104 1 98.81 100 VAL A C 1
ATOM 753 O O . VAL A 1 100 ? 17.5 18.656 2.973 1 98.81 100 VAL A O 1
ATOM 756 N N . ASP A 1 101 ? 16.219 17.031 2.195 1 98.88 101 ASP A N 1
ATOM 757 C CA . ASP A 1 101 ? 16.766 17.125 0.844 1 98.88 101 ASP A CA 1
ATOM 758 C C . ASP A 1 101 ? 16.109 18.266 0.064 1 98.88 101 ASP A C 1
ATOM 760 O O . ASP A 1 101 ? 15.172 18.031 -0.708 1 98.88 101 ASP A O 1
ATOM 764 N N . GLU A 1 102 ? 16.594 19.453 0.267 1 98.75 102 GLU A N 1
ATOM 765 C CA . GLU A 1 102 ? 15.922 20.641 -0.236 1 98.75 102 GLU A CA 1
ATOM 766 C C . GLU A 1 102 ? 15.844 20.625 -1.76 1 98.75 102 GLU A C 1
ATOM 768 O O . GLU A 1 102 ? 14.812 20.984 -2.334 1 98.75 102 GLU A O 1
ATOM 773 N N . THR A 1 103 ? 16.906 20.219 -2.398 1 98.69 103 THR A N 1
ATOM 774 C CA . THR A 1 103 ? 16.984 20.25 -3.855 1 98.69 103 THR A CA 1
ATOM 775 C C . THR A 1 103 ? 15.914 19.344 -4.465 1 98.69 103 THR A C 1
ATOM 777 O O . THR A 1 103 ? 15.117 19.797 -5.297 1 98.69 103 THR A O 1
ATOM 780 N N . ARG A 1 104 ? 15.875 18.156 -4.078 1 98.75 104 ARG A N 1
ATOM 781 C CA . ARG A 1 104 ? 14.93 17.203 -4.648 1 98.75 104 ARG A CA 1
ATOM 782 C C . ARG A 1 104 ? 13.508 17.531 -4.215 1 98.75 104 ARG A C 1
ATOM 784 O O . ARG A 1 104 ? 12.562 17.344 -4.984 1 98.75 104 ARG A O 1
ATOM 791 N N . THR A 1 105 ? 13.352 18 -2.943 1 98.94 105 THR A N 1
ATOM 792 C CA . THR A 1 105 ? 12.023 18.422 -2.492 1 98.94 105 THR A CA 1
ATOM 793 C C . THR A 1 105 ? 11.508 19.578 -3.338 1 98.94 105 THR A C 1
ATOM 795 O O . THR A 1 105 ? 10.359 19.562 -3.785 1 98.94 105 THR A O 1
ATOM 798 N N . ALA A 1 106 ? 12.352 20.547 -3.549 1 98.81 106 ALA A N 1
ATOM 799 C CA . ALA A 1 106 ? 11.953 21.688 -4.359 1 98.81 106 ALA A CA 1
ATOM 800 C C . ALA A 1 106 ? 11.586 21.266 -5.777 1 98.81 106 ALA A C 1
ATOM 802 O O . ALA A 1 106 ? 10.656 21.812 -6.379 1 98.81 106 ALA A O 1
ATOM 803 N N . GLN A 1 107 ? 12.32 20.344 -6.32 1 98.69 107 GLN A N 1
ATOM 804 C CA . GLN A 1 107 ? 12.016 19.797 -7.637 1 98.69 107 GLN A CA 1
ATOM 805 C C . GLN A 1 107 ? 10.617 19.188 -7.668 1 98.69 107 GLN A C 1
ATOM 807 O O . GLN A 1 107 ? 9.844 19.438 -8.594 1 98.69 107 GLN A O 1
ATOM 812 N N . LEU A 1 108 ? 10.266 18.422 -6.676 1 98.88 108 LEU A N 1
ATOM 813 C CA . LEU A 1 108 ? 8.961 17.781 -6.621 1 98.88 108 LEU A CA 1
ATOM 814 C C . LEU A 1 108 ? 7.859 18.797 -6.367 1 98.88 108 LEU A C 1
ATOM 816 O O . LEU A 1 108 ? 6.738 18.656 -6.863 1 98.88 108 LEU A O 1
ATOM 820 N N . VAL A 1 109 ? 8.172 19.859 -5.629 1 98.88 109 VAL A N 1
ATOM 821 C CA . VAL A 1 109 ? 7.215 20.938 -5.422 1 98.88 109 VAL A CA 1
ATOM 822 C C . VAL A 1 109 ? 6.875 21.594 -6.758 1 98.88 109 VAL A C 1
ATOM 824 O O . VAL A 1 109 ? 5.711 21.891 -7.031 1 98.88 109 VAL A O 1
ATOM 827 N N . ARG A 1 110 ? 7.883 21.797 -7.594 1 98.56 110 ARG A N 1
ATOM 828 C CA . ARG A 1 110 ? 7.633 22.344 -8.922 1 98.56 110 ARG A CA 1
ATOM 829 C C . ARG A 1 110 ? 6.762 21.422 -9.75 1 98.56 110 ARG A C 1
ATOM 831 O O . ARG A 1 110 ? 5.871 21.875 -10.477 1 98.56 110 ARG A O 1
ATOM 838 N N . GLU A 1 111 ? 7.012 20.109 -9.625 1 98.25 111 GLU A N 1
ATOM 839 C CA . GLU A 1 111 ? 6.195 19.109 -10.312 1 98.25 111 GLU A CA 1
ATOM 840 C C . GLU A 1 111 ? 4.742 19.188 -9.859 1 98.25 111 GLU A C 1
ATOM 842 O O . GLU A 1 111 ? 3.834 18.797 -10.602 1 98.25 111 GLU A O 1
ATOM 847 N N . ALA A 1 112 ? 4.512 19.641 -8.633 1 98.69 112 ALA A N 1
ATOM 848 C CA . ALA A 1 112 ? 3.188 19.656 -8.016 1 98.69 112 ALA A CA 1
ATOM 849 C C . ALA A 1 112 ? 2.488 20.984 -8.258 1 98.69 112 ALA A C 1
ATOM 851 O O . ALA A 1 112 ? 1.551 21.344 -7.543 1 98.69 112 ALA A O 1
ATOM 852 N N . GLU A 1 113 ? 2.941 21.781 -9.195 1 96.19 113 GLU A N 1
ATOM 853 C CA . GLU A 1 113 ? 2.346 23.078 -9.461 1 96.19 113 GLU A CA 1
ATOM 854 C C . GLU A 1 113 ? 0.827 22.984 -9.578 1 96.19 113 GLU A C 1
ATOM 856 O O . GLU A 1 113 ? 0.309 22.078 -10.227 1 96.19 113 GLU A O 1
ATOM 861 N N . GLY A 1 114 ? 0.156 23.906 -8.961 1 96.81 114 GLY A N 1
ATOM 862 C CA . GLY A 1 114 ? -1.299 23.906 -8.953 1 96.81 114 GLY A CA 1
ATOM 863 C C . GLY A 1 114 ? -1.891 23.172 -7.77 1 96.81 114 GLY A C 1
ATOM 864 O O . GLY A 1 114 ? -3.1 23.234 -7.531 1 96.81 114 GLY A O 1
ATOM 865 N N . MET A 1 115 ? -1.086 22.422 -7.031 1 98.62 115 MET A N 1
ATOM 866 C CA . MET A 1 115 ? -1.501 21.688 -5.84 1 98.62 115 MET A CA 1
ATOM 867 C C . MET A 1 115 ? -0.739 22.172 -4.609 1 98.62 115 MET A C 1
ATOM 869 O O . MET A 1 115 ? 0.395 22.641 -4.723 1 98.62 115 MET A O 1
ATOM 873 N N . GLU A 1 116 ? -1.351 22.078 -3.463 1 98.56 116 GLU A N 1
ATOM 874 C CA . GLU A 1 116 ? -0.629 22.328 -2.221 1 98.56 116 GLU A CA 1
ATOM 875 C C . GLU A 1 116 ? 0.277 21.156 -1.854 1 98.56 116 GLU A C 1
ATOM 877 O O . GLU A 1 116 ? -0.094 20 -2.041 1 98.56 116 GLU A O 1
ATOM 882 N N . VAL A 1 117 ? 1.454 21.484 -1.323 1 98.94 117 VAL A N 1
ATOM 883 C CA . VAL A 1 117 ? 2.385 20.422 -0.948 1 98.94 117 VAL A CA 1
ATOM 884 C C . VAL A 1 117 ? 2.564 20.406 0.568 1 98.94 117 VAL A C 1
ATOM 886 O O . VAL A 1 117 ? 2.822 21.438 1.181 1 98.94 117 VAL A O 1
ATOM 889 N N . THR A 1 118 ? 2.375 19.266 1.188 1 98.94 118 THR A N 1
ATOM 890 C CA . THR A 1 118 ? 2.678 19.031 2.596 1 98.94 118 THR A CA 1
ATOM 891 C C . THR A 1 118 ? 3.947 18.203 2.748 1 98.94 118 THR A C 1
ATOM 893 O O . THR A 1 118 ? 4.074 17.141 2.137 1 98.94 118 THR A O 1
ATOM 896 N N . PHE A 1 119 ? 4.949 18.734 3.465 1 98.94 119 PHE A N 1
ATOM 897 C CA . PHE A 1 119 ? 6.086 17.938 3.895 1 98.94 119 PHE A CA 1
ATOM 898 C C . PHE A 1 119 ? 5.719 17.078 5.102 1 98.94 119 PHE A C 1
ATOM 900 O O . PHE A 1 119 ? 5.426 17.609 6.176 1 98.94 119 PHE A O 1
ATOM 907 N N . HIS A 1 120 ? 5.75 15.742 4.891 1 98.69 120 HIS A N 1
ATOM 908 C CA . HIS A 1 120 ? 5.16 14.883 5.91 1 98.69 120 HIS A CA 1
ATOM 909 C C . HIS A 1 120 ? 6.164 14.57 7.016 1 98.69 120 HIS A C 1
ATOM 911 O O . HIS A 1 120 ? 7.137 15.305 7.203 1 98.69 120 HIS A O 1
ATOM 917 N N . ARG A 1 121 ? 5.957 13.57 7.793 1 97.56 121 ARG A N 1
ATOM 918 C C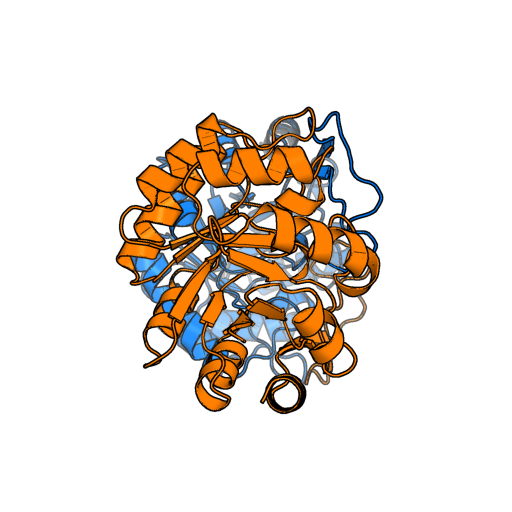A . ARG A 1 121 ? 6.602 13.32 9.078 1 97.56 121 ARG A CA 1
ATOM 919 C C . ARG A 1 121 ? 8.047 12.883 8.883 1 97.56 121 ARG A C 1
ATOM 921 O O . ARG A 1 121 ? 8.781 12.672 9.859 1 97.56 121 ARG A O 1
ATOM 928 N N . ALA A 1 122 ? 8.492 12.68 7.57 1 97.69 122 ALA A N 1
ATOM 929 C CA . ALA A 1 122 ? 9.945 12.641 7.422 1 97.69 122 ALA A CA 1
ATOM 930 C C . ALA A 1 122 ? 10.609 13.766 8.211 1 97.69 122 ALA A C 1
ATOM 932 O O . ALA A 1 122 ? 11.734 13.609 8.688 1 97.69 122 ALA A O 1
ATOM 933 N N . PHE A 1 123 ? 9.883 14.836 8.414 1 98.62 123 PHE A N 1
ATOM 934 C CA . PHE A 1 123 ? 10.305 15.984 9.203 1 98.62 123 PHE A CA 1
ATOM 935 C C . PHE A 1 123 ? 10.742 15.547 10.602 1 98.62 123 PHE A C 1
ATOM 937 O O . PHE A 1 123 ? 11.734 16.047 11.133 1 98.62 123 PHE A O 1
ATOM 944 N N . ASP A 1 124 ? 10.055 14.602 11.188 1 97.62 124 ASP A N 1
ATOM 945 C CA . ASP A 1 124 ? 10.289 14.164 12.562 1 97.62 124 ASP A CA 1
ATOM 946 C C . ASP A 1 124 ? 11.578 13.352 12.664 1 97.62 124 ASP A C 1
ATOM 948 O O . ASP A 1 124 ? 12.062 13.086 13.766 1 97.62 124 ASP A O 1
ATOM 952 N N . MET A 1 125 ? 12.148 12.992 11.539 1 95.88 125 MET A N 1
ATOM 953 C CA . MET A 1 125 ? 13.352 12.164 11.508 1 95.88 125 MET A CA 1
ATOM 954 C C . MET A 1 125 ? 14.586 13.016 11.219 1 95.88 125 MET A C 1
ATOM 956 O O . MET A 1 125 ? 15.688 12.492 11.055 1 95.88 125 MET A O 1
ATOM 960 N N . THR A 1 126 ? 14.414 14.289 11.18 1 97.38 126 THR A N 1
ATOM 961 C CA . THR A 1 126 ? 15.523 15.195 10.914 1 97.38 126 THR A CA 1
ATOM 962 C C . THR A 1 126 ? 16.344 15.43 12.18 1 97.38 126 THR A C 1
ATOM 964 O O . THR A 1 126 ? 15.836 15.273 13.297 1 97.38 126 THR A O 1
ATOM 967 N N . ARG A 1 127 ? 17.516 15.828 12.031 1 96.06 127 ARG A N 1
ATOM 968 C CA . ARG A 1 127 ? 18.469 15.984 13.141 1 96.06 127 ARG A CA 1
ATOM 969 C C . ARG A 1 127 ? 18.203 17.266 13.906 1 96.06 127 ARG A C 1
ATOM 971 O O . ARG A 1 127 ? 18.547 17.375 15.086 1 96.06 127 ARG A O 1
ATOM 978 N N . ASP A 1 128 ? 17.641 18.297 13.234 1 97.12 128 ASP A N 1
ATOM 979 C CA . ASP A 1 128 ? 17.359 19.609 13.812 1 97.12 128 ASP A CA 1
ATOM 980 C C . ASP A 1 128 ? 16.062 20.188 13.258 1 97.12 128 ASP A C 1
ATOM 982 O O . ASP A 1 128 ? 16.031 20.672 12.117 1 97.12 128 ASP A O 1
ATOM 986 N N . SER A 1 129 ? 15.055 20.219 14.109 1 98 129 SER A N 1
ATOM 987 C CA . SER A 1 129 ? 13.727 20.594 13.641 1 98 129 SER A CA 1
ATOM 988 C C . SER A 1 129 ? 13.68 22.078 13.234 1 98 129 SER A C 1
ATOM 990 O O . SER A 1 129 ? 12.961 22.438 12.305 1 98 129 SER A O 1
ATOM 992 N N . ARG A 1 130 ? 14.406 22.906 13.914 1 98.25 130 ARG A N 1
ATOM 993 C CA . ARG A 1 130 ? 14.414 24.328 13.602 1 98.25 130 ARG A CA 1
ATOM 994 C C . ARG A 1 130 ? 14.992 24.578 12.211 1 98.25 130 ARG A C 1
ATOM 996 O O . ARG A 1 130 ? 14.414 25.312 11.406 1 98.25 130 ARG A O 1
ATOM 1003 N N . GLN A 1 131 ? 16.141 23.969 11.969 1 98.5 131 GLN A N 1
ATOM 1004 C CA . GLN A 1 131 ? 16.75 24.094 10.656 1 98.5 131 GLN A CA 1
ATOM 1005 C C . GLN A 1 131 ? 15.906 23.438 9.578 1 98.5 131 GLN A C 1
ATOM 1007 O O . GLN A 1 131 ? 15.805 23.938 8.461 1 98.5 131 GLN A O 1
ATOM 1012 N N . ALA A 1 132 ? 15.32 22.328 9.922 1 98.81 132 ALA A N 1
ATOM 1013 C CA . ALA A 1 132 ? 14.469 21.609 8.977 1 98.81 132 ALA A CA 1
ATOM 1014 C C . ALA A 1 132 ? 13.273 22.469 8.555 1 98.81 132 ALA A C 1
ATOM 1016 O O . ALA A 1 132 ? 12.898 22.484 7.383 1 98.81 132 ALA A O 1
ATOM 1017 N N . LEU A 1 133 ? 12.711 23.172 9.508 1 98.94 133 LEU A N 1
ATOM 1018 C CA . LEU A 1 133 ? 11.562 24.016 9.195 1 98.94 133 LEU A CA 1
ATOM 1019 C C . LEU A 1 133 ? 11.93 25.078 8.156 1 98.94 133 LEU A C 1
ATOM 1021 O O . LEU A 1 133 ? 11.203 25.266 7.184 1 98.94 133 LEU A O 1
ATOM 1025 N N . GLU A 1 134 ? 13.039 25.703 8.383 1 98.94 134 GLU A N 1
ATOM 1026 C CA . GLU A 1 134 ? 13.484 26.719 7.43 1 98.94 134 GLU A CA 1
ATOM 1027 C C . GLU A 1 134 ? 13.742 26.094 6.059 1 98.94 134 GLU A C 1
ATOM 1029 O O . GLU A 1 134 ? 13.391 26.688 5.035 1 98.94 134 GLU A O 1
ATOM 1034 N N . ALA A 1 135 ? 14.352 24.953 6.027 1 98.88 135 ALA A N 1
ATOM 1035 C CA . ALA A 1 135 ? 14.609 24.266 4.773 1 98.88 135 ALA A CA 1
ATOM 1036 C C . ALA A 1 135 ? 13.305 23.953 4.039 1 98.88 135 ALA A C 1
ATOM 1038 O O . ALA A 1 135 ? 13.188 24.188 2.836 1 98.88 135 ALA A O 1
ATOM 1039 N N . VAL A 1 136 ? 12.305 23.406 4.734 1 98.94 136 VAL A N 1
ATOM 1040 C CA . VAL A 1 136 ? 11.023 23.078 4.137 1 98.94 136 VAL A CA 1
ATOM 1041 C C . VAL A 1 136 ? 10.367 24.328 3.568 1 98.94 136 VAL A C 1
ATOM 1043 O O . VAL A 1 136 ? 9.812 24.297 2.467 1 98.94 136 VAL A O 1
ATOM 1046 N N . ILE A 1 137 ? 10.422 25.453 4.309 1 98.88 137 ILE A N 1
ATOM 1047 C CA . ILE A 1 137 ? 9.859 26.719 3.844 1 98.88 137 ILE A CA 1
ATOM 1048 C C . ILE A 1 137 ? 10.516 27.125 2.523 1 98.88 137 ILE A C 1
ATOM 1050 O O . ILE A 1 137 ? 9.828 27.516 1.578 1 98.88 137 ILE A O 1
ATOM 1054 N N . ARG A 1 138 ? 11.812 26.938 2.439 1 98.81 138 ARG A N 1
ATOM 1055 C CA . ARG A 1 138 ? 12.562 27.344 1.254 1 98.81 138 ARG A CA 1
ATOM 1056 C C . ARG A 1 138 ? 12.188 26.484 0.048 1 98.81 138 ARG A C 1
ATOM 1058 O O . ARG A 1 138 ? 12.383 26.906 -1.098 1 98.81 138 ARG A O 1
ATOM 1065 N N . THR A 1 139 ? 11.672 25.312 0.225 1 98.75 139 THR A N 1
ATOM 1066 C CA . THR A 1 139 ? 11.328 24.422 -0.875 1 98.75 139 THR A CA 1
ATOM 1067 C C . THR A 1 139 ? 10.023 24.859 -1.536 1 98.75 139 THR A C 1
ATOM 1069 O O . THR A 1 139 ? 9.727 24.438 -2.656 1 98.75 139 THR A O 1
ATOM 1072 N N . GLY A 1 140 ? 9.156 25.578 -0.804 1 98.56 140 GLY A N 1
ATOM 1073 C CA . GLY A 1 140 ? 7.879 26.016 -1.347 1 98.56 140 GLY A CA 1
ATOM 1074 C C . GLY A 1 140 ? 6.703 25.203 -0.842 1 98.56 140 GLY A C 1
ATOM 1075 O O . GLY A 1 140 ? 5.574 25.391 -1.294 1 98.56 140 GLY A O 1
ATOM 1076 N N . CYS A 1 141 ? 6.902 24.344 0.121 1 98.81 141 CYS A N 1
ATOM 1077 C CA . CYS A 1 141 ? 5.805 23.578 0.719 1 98.81 141 CYS A CA 1
ATOM 1078 C C . CYS A 1 141 ? 4.82 24.516 1.416 1 98.81 141 CYS A C 1
ATOM 1080 O O . CYS A 1 141 ? 5.219 25.516 2.002 1 98.81 141 CYS A O 1
ATOM 1082 N N . ARG A 1 142 ? 3.615 24.125 1.396 1 98.62 142 ARG A N 1
ATOM 1083 C CA . ARG A 1 142 ? 2.549 24.891 2.035 1 98.62 142 ARG A CA 1
ATOM 1084 C C . ARG A 1 142 ? 2.432 24.531 3.516 1 98.62 142 ARG A C 1
ATOM 1086 O O . ARG A 1 142 ? 2.018 25.359 4.324 1 98.62 142 ARG A O 1
ATOM 1093 N N . ARG A 1 143 ? 2.834 23.312 3.844 1 98.75 143 ARG A N 1
ATOM 1094 C CA . ARG A 1 143 ? 2.533 22.766 5.16 1 98.75 143 ARG A CA 1
ATOM 1095 C C . ARG A 1 143 ? 3.604 21.766 5.594 1 98.75 143 ARG A C 1
ATOM 1097 O O . ARG A 1 143 ? 4.207 21.094 4.754 1 98.75 143 ARG A O 1
ATOM 1104 N N . VAL A 1 144 ? 3.828 21.75 6.84 1 98.88 144 VAL A N 1
ATOM 1105 C CA . VAL A 1 144 ? 4.645 20.703 7.434 1 98.88 144 VAL A CA 1
ATOM 1106 C C . VAL A 1 144 ? 3.811 19.891 8.43 1 98.88 144 VAL A C 1
ATOM 1108 O O . VAL A 1 144 ? 3.092 20.469 9.25 1 98.88 144 VAL A O 1
ATOM 1111 N N . LEU A 1 145 ? 3.738 18.594 8.266 1 98.88 145 LEU A N 1
ATOM 1112 C CA . LEU A 1 145 ? 3.139 17.656 9.211 1 98.88 145 LEU A CA 1
ATOM 1113 C C . LEU A 1 145 ? 4.188 17.125 10.18 1 98.88 145 LEU A C 1
ATOM 1115 O O . LEU A 1 145 ? 5.207 16.578 9.75 1 98.88 145 LEU A O 1
ATOM 1119 N N . THR A 1 146 ? 3.938 17.203 11.523 1 98.62 146 THR A N 1
ATOM 1120 C CA . THR A 1 146 ? 4.996 16.844 12.461 1 98.62 146 THR A CA 1
ATOM 1121 C C . THR A 1 146 ? 4.414 16.484 13.82 1 98.62 146 THR A C 1
ATOM 1123 O O . THR A 1 146 ? 3.35 16.969 14.203 1 98.62 146 THR A O 1
ATOM 1126 N N . SER A 1 147 ? 5.113 15.602 14.461 1 97.69 147 SER A N 1
ATOM 1127 C CA . SER A 1 147 ? 4.816 15.273 15.852 1 97.69 147 SER A CA 1
ATOM 1128 C C . SER A 1 147 ? 5.801 15.945 16.797 1 97.69 147 SER A C 1
ATOM 1130 O O . SER A 1 147 ? 5.922 15.547 17.969 1 97.69 147 SER A O 1
ATOM 1132 N N . GLY A 1 148 ? 6.574 16.875 16.188 1 97.44 148 GLY A N 1
ATOM 1133 C CA . GLY A 1 148 ? 7.562 17.562 17 1 97.44 148 GLY A CA 1
ATOM 1134 C C . GLY A 1 148 ? 8.812 16.734 17.25 1 97.44 148 GLY A C 1
ATOM 1135 O O . GLY A 1 148 ? 9.461 16.875 18.281 1 97.44 148 GLY A O 1
ATOM 1136 N N . GLY A 1 149 ? 9.109 15.812 16.406 1 95.31 149 GLY A N 1
ATOM 1137 C CA . GLY A 1 149 ? 10.312 15 16.5 1 95.31 149 GLY A CA 1
ATOM 1138 C C . GLY A 1 149 ? 10.188 13.852 17.469 1 95.31 149 GLY A C 1
ATOM 1139 O O . GLY A 1 149 ? 11.195 13.266 17.875 1 95.31 149 GLY A O 1
ATOM 1140 N N . ARG A 1 150 ? 8.969 13.594 17.875 1 94.44 150 ARG A N 1
ATOM 1141 C CA . ARG A 1 150 ? 8.672 12.492 18.797 1 94.44 150 ARG A CA 1
ATOM 1142 C C . ARG A 1 150 ? 7.68 11.516 18.188 1 94.44 150 ARG A C 1
ATOM 1144 O O . ARG A 1 150 ? 7.199 11.734 17.062 1 94.44 150 ARG A O 1
ATOM 1151 N N . ASN A 1 151 ? 7.426 10.43 18.812 1 92.88 151 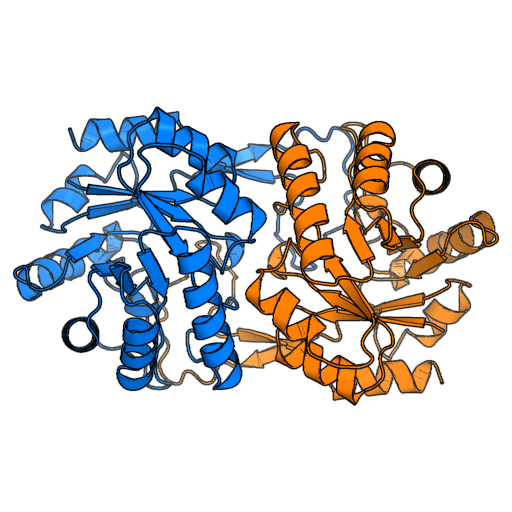ASN A N 1
ATOM 1152 C CA . ASN A 1 151 ? 6.512 9.422 18.281 1 92.88 151 ASN A CA 1
ATOM 1153 C C . ASN A 1 151 ? 5.09 9.953 18.172 1 92.88 151 ASN A C 1
ATOM 1155 O O . ASN A 1 151 ? 4.367 9.625 17.234 1 92.88 151 ASN A O 1
ATOM 1159 N N . THR A 1 152 ? 4.746 10.742 19.188 1 95.69 152 THR A N 1
ATOM 1160 C CA . THR A 1 152 ? 3.412 11.328 19.172 1 95.69 152 THR A CA 1
ATOM 1161 C C . THR A 1 152 ? 3.49 12.844 19.328 1 95.69 152 THR A C 1
ATOM 1163 O O . THR A 1 152 ? 4.457 13.375 19.891 1 95.69 152 THR A O 1
ATOM 1166 N N . ALA A 1 153 ? 2.422 13.492 18.844 1 97.44 153 ALA A N 1
ATOM 1167 C CA . ALA A 1 153 ? 2.332 14.945 18.953 1 97.44 153 ALA A CA 1
ATOM 1168 C C . ALA A 1 153 ? 2.332 15.391 20.406 1 97.44 153 ALA A C 1
ATOM 1170 O O . ALA A 1 153 ? 2.938 16.406 20.75 1 97.44 153 ALA A O 1
ATOM 1171 N N . GLN A 1 154 ? 1.684 14.594 21.234 1 96.81 154 GLN A N 1
ATOM 1172 C CA . GLN A 1 154 ? 1.616 14.953 22.656 1 96.81 154 GLN A CA 1
ATOM 1173 C C . GLN A 1 154 ? 3.002 14.93 23.297 1 96.81 154 GLN A C 1
ATOM 1175 O O . GLN A 1 154 ? 3.34 15.812 24.078 1 96.81 154 GLN A O 1
ATOM 1180 N N . GLU A 1 155 ? 3.818 13.969 22.922 1 96.5 155 GLU A N 1
ATOM 1181 C CA . GLU A 1 155 ? 5.188 13.883 23.422 1 96.5 155 GLU A CA 1
ATOM 1182 C C . GLU A 1 155 ? 6.035 15.039 22.922 1 96.5 155 GLU A C 1
ATOM 1184 O O . GLU A 1 155 ? 7.027 15.414 23.547 1 96.5 155 GLU A O 1
ATOM 1189 N N . GLY A 1 156 ? 5.656 15.617 21.781 1 97.69 156 GLY A N 1
ATOM 1190 C CA . GLY A 1 156 ? 6.449 16.656 21.156 1 97.69 156 GLY A CA 1
ATOM 1191 C C . GLY A 1 156 ? 5.844 18.047 21.297 1 97.69 156 GLY A C 1
ATOM 1192 O O . GLY A 1 156 ? 6.129 18.938 20.5 1 97.69 156 GLY A O 1
ATOM 1193 N N . ILE A 1 157 ? 5.047 18.188 22.266 1 97.81 157 ILE A N 1
ATOM 1194 C CA . ILE A 1 157 ? 4.219 19.391 22.391 1 97.81 157 ILE A CA 1
ATOM 1195 C C . ILE A 1 157 ? 5.109 20.625 22.5 1 97.81 157 ILE A C 1
ATOM 1197 O O . ILE A 1 157 ? 4.777 21.688 21.984 1 97.81 157 ILE A O 1
ATOM 1201 N N . GLY A 1 158 ? 6.211 20.594 23.234 1 98.06 158 GLY A N 1
ATOM 1202 C CA . GLY A 1 158 ? 7.133 21.719 23.344 1 98.06 158 GLY A CA 1
ATOM 1203 C C . GLY A 1 158 ? 7.719 22.141 22 1 98.06 158 GLY A C 1
ATOM 1204 O O . GLY A 1 158 ? 7.742 23.328 21.672 1 98.06 158 GLY A O 1
ATOM 1205 N N . THR A 1 159 ? 8.156 21.172 21.281 1 98.38 159 THR A N 1
ATOM 1206 C CA . THR A 1 159 ? 8.711 21.422 19.953 1 98.38 159 THR A CA 1
ATOM 1207 C C . THR A 1 159 ? 7.641 21.984 19.016 1 98.38 159 THR A C 1
ATOM 1209 O O . THR A 1 159 ? 7.91 22.891 18.219 1 98.38 159 THR A O 1
ATOM 1212 N N . LEU A 1 160 ? 6.426 21.484 19.109 1 98.69 160 LEU A N 1
ATOM 1213 C CA . LEU A 1 160 ? 5.328 21.953 18.266 1 98.69 160 LEU A CA 1
ATOM 1214 C C . LEU A 1 160 ? 5.07 23.438 18.516 1 98.69 160 LEU A C 1
ATOM 1216 O O . LEU A 1 160 ? 4.895 24.203 17.562 1 98.69 160 LEU A O 1
ATOM 1220 N N . ARG A 1 161 ? 5.078 23.844 19.797 1 98.5 161 ARG A N 1
ATOM 1221 C CA . ARG A 1 161 ? 4.891 25.234 20.141 1 98.5 161 ARG A CA 1
ATOM 1222 C C . ARG A 1 161 ? 5.992 26.109 19.547 1 98.5 161 ARG A C 1
ATOM 1224 O O . ARG A 1 161 ? 5.715 27.172 18.984 1 98.5 161 ARG A O 1
ATOM 1231 N N . ALA A 1 162 ? 7.168 25.625 19.688 1 98.69 162 ALA A N 1
ATOM 1232 C CA . ALA A 1 162 ? 8.32 26.359 19.188 1 98.69 162 ALA A CA 1
ATOM 1233 C C . ALA A 1 162 ? 8.258 26.5 17.672 1 98.69 162 ALA A C 1
ATOM 1235 O O . ALA A 1 162 ? 8.539 27.578 17.125 1 98.69 162 ALA A O 1
ATOM 1236 N N . LEU A 1 163 ? 7.91 25.438 16.969 1 98.81 163 LEU A N 1
ATOM 1237 C CA . LEU A 1 163 ? 7.824 25.438 15.508 1 98.81 163 LEU A CA 1
ATOM 1238 C C . LEU A 1 163 ? 6.73 26.391 15.031 1 98.81 163 LEU A C 1
ATOM 1240 O O . LEU A 1 163 ? 6.918 27.109 14.047 1 98.81 163 LEU A O 1
ATOM 1244 N N . ALA A 1 164 ? 5.582 26.344 15.664 1 98.69 164 ALA A N 1
ATOM 1245 C CA . ALA A 1 164 ? 4.488 27.25 15.312 1 98.69 164 ALA A CA 1
ATOM 1246 C C . ALA A 1 164 ? 4.922 28.703 15.422 1 98.69 164 ALA A C 1
ATOM 1248 O O . ALA A 1 164 ? 4.66 29.516 14.531 1 98.69 164 ALA A O 1
ATOM 1249 N N . ALA A 1 165 ? 5.566 28.984 16.531 1 98.62 165 ALA A N 1
ATOM 1250 C CA . ALA A 1 165 ? 6.066 30.344 16.75 1 98.62 165 ALA A CA 1
ATOM 1251 C C . ALA A 1 165 ? 7.105 30.719 15.695 1 98.62 165 ALA A C 1
ATOM 1253 O O . ALA A 1 165 ? 7.07 31.828 15.148 1 98.62 165 ALA A O 1
ATOM 1254 N N . GLN A 1 166 ? 8.016 29.812 15.422 1 98.75 166 GLN A N 1
ATOM 1255 C CA . GLN A 1 166 ? 9.078 30.062 14.453 1 98.75 166 GLN A CA 1
ATOM 1256 C C . GLN A 1 166 ? 8.508 30.266 13.055 1 98.75 166 GLN A C 1
ATOM 1258 O O . GLN A 1 166 ? 8.992 31.125 12.297 1 98.75 166 GLN A O 1
ATOM 1263 N N . ALA A 1 167 ? 7.551 29.422 12.664 1 98.56 167 ALA A N 1
ATOM 1264 C CA . ALA A 1 167 ? 6.934 29.531 11.344 1 98.56 167 ALA A CA 1
ATOM 1265 C C . ALA A 1 167 ? 6.371 30.922 11.109 1 98.56 167 ALA A C 1
ATOM 1267 O O . ALA A 1 167 ? 6.5 31.469 10.008 1 98.56 167 ALA A O 1
ATOM 1268 N N . ALA A 1 168 ? 5.68 31.469 12.148 1 97.81 168 ALA A N 1
ATOM 1269 C CA . ALA A 1 168 ? 5.176 32.844 12.117 1 97.81 168 ALA A CA 1
ATOM 1270 C C . ALA A 1 168 ? 4.336 33.094 10.867 1 97.81 168 ALA A C 1
ATOM 1272 O O . ALA A 1 168 ? 4.492 34.125 10.195 1 97.81 168 ALA A O 1
ATOM 1273 N N . GLY A 1 169 ? 3.607 32.125 10.492 1 97.62 169 GLY A N 1
ATOM 1274 C CA . GLY A 1 169 ? 2.645 32.281 9.414 1 97.62 169 GLY A CA 1
ATOM 1275 C C . GLY A 1 169 ? 3.244 32.062 8.039 1 97.62 169 GLY A C 1
ATOM 1276 O O . GLY A 1 169 ? 2.529 32.062 7.035 1 97.62 169 GLY A O 1
ATOM 1277 N N . ARG A 1 170 ? 4.523 31.797 7.863 1 98.56 170 ARG A N 1
ATOM 1278 C CA . ARG A 1 170 ? 5.172 31.594 6.57 1 98.56 170 ARG A CA 1
ATOM 1279 C C . ARG A 1 170 ? 4.84 30.219 5.996 1 98.56 170 ARG A C 1
ATOM 1281 O O . ARG A 1 170 ? 4.98 30 4.793 1 98.56 170 ARG A O 1
ATOM 1288 N N . ILE A 1 171 ? 4.469 29.281 6.867 1 98.69 171 ILE A N 1
ATOM 1289 C CA . ILE A 1 171 ? 4.066 27.922 6.512 1 98.69 171 ILE A CA 1
ATOM 1290 C C . ILE A 1 171 ? 3.045 27.406 7.523 1 98.69 171 ILE A C 1
ATOM 1292 O O . ILE A 1 171 ? 3.072 27.797 8.695 1 98.69 171 ILE A O 1
ATOM 1296 N N . GLU A 1 172 ? 2.117 26.578 7.066 1 98.75 172 GLU A N 1
ATOM 1297 C CA . GLU A 1 172 ? 1.185 25.922 7.98 1 98.75 172 GLU A CA 1
ATOM 1298 C C . GLU A 1 172 ? 1.868 24.812 8.758 1 98.75 172 GLU A C 1
ATOM 1300 O O . GLU A 1 172 ? 2.516 23.938 8.164 1 98.75 172 GLU A O 1
ATOM 1305 N N . VAL A 1 173 ? 1.766 24.828 10.039 1 98.88 173 VAL A N 1
ATOM 1306 C CA . VAL A 1 173 ? 2.244 23.734 10.883 1 98.88 173 VAL A CA 1
ATOM 1307 C C . VAL A 1 173 ? 1.068 22.859 11.312 1 98.88 173 VAL A C 1
ATOM 1309 O O . VAL A 1 173 ? 0.134 23.344 11.961 1 98.88 173 VAL A O 1
ATOM 1312 N N . MET A 1 174 ? 1.082 21.625 10.969 1 98.88 174 MET A N 1
ATOM 1313 C CA . MET A 1 174 ? 0.032 20.656 11.273 1 98.88 174 MET A CA 1
ATOM 1314 C C . MET A 1 174 ? 0.544 19.578 12.219 1 98.88 174 MET A C 1
ATOM 1316 O O . MET A 1 174 ? 1.534 18.906 11.922 1 98.88 174 MET A O 1
ATOM 1320 N N . ALA A 1 175 ? -0.104 19.438 13.367 1 98.75 175 ALA A N 1
ATOM 1321 C CA . ALA A 1 175 ? 0.281 18.422 14.344 1 98.75 175 ALA A CA 1
ATOM 1322 C C . ALA A 1 175 ? -0.373 17.078 14.031 1 98.75 175 ALA A C 1
ATOM 1324 O O . ALA A 1 175 ? -1.579 17.016 13.781 1 98.75 175 ALA A O 1
ATOM 1325 N N . GLY A 1 176 ? 0.448 16.078 14.039 1 97.75 176 GLY A N 1
ATOM 1326 C CA . GLY A 1 176 ? -0.063 14.734 13.797 1 97.75 176 GLY A CA 1
ATOM 1327 C C . GLY A 1 176 ? 0.645 13.672 14.617 1 97.75 176 GLY A C 1
ATOM 1328 O O . GLY A 1 176 ? 1.65 13.953 15.273 1 97.75 176 GLY A O 1
ATOM 1329 N N . SER A 1 177 ? 0.04 12.445 14.555 1 96.06 177 SER A N 1
ATOM 1330 C CA . SER A 1 177 ? 0.494 11.266 15.273 1 96.06 177 SER A CA 1
ATOM 1331 C C . SER A 1 177 ? -0.041 11.242 16.703 1 96.06 177 SER A C 1
ATOM 1333 O O . SER A 1 177 ? 0.323 12.094 17.516 1 96.06 177 SER A O 1
ATOM 1335 N N . GLY A 1 178 ? -0.889 10.297 16.938 1 95.19 178 GLY A N 1
ATOM 1336 C CA . GLY A 1 178 ? -1.427 10.117 18.281 1 95.19 178 GLY A CA 1
ATOM 1337 C C . GLY A 1 178 ? -2.465 11.156 18.656 1 95.19 178 GLY A C 1
ATOM 1338 O O . GLY A 1 178 ? -2.748 11.367 19.828 1 95.19 178 GLY A O 1
ATOM 1339 N N . VAL A 1 179 ? -3.008 11.883 17.719 1 97.62 179 VAL A N 1
ATOM 1340 C CA . VAL A 1 179 ? -4.035 12.891 17.969 1 97.62 179 VAL A CA 1
ATOM 1341 C C . VAL A 1 179 ? -5.379 12.203 18.219 1 97.62 179 VAL A C 1
ATOM 1343 O O . VAL A 1 179 ? -5.797 11.359 17.422 1 97.62 179 VAL A O 1
ATOM 1346 N N . GLY A 1 180 ? -6.016 12.477 19.281 1 97.38 180 GLY A N 1
ATOM 1347 C CA . GLY A 1 180 ? -7.312 11.93 19.656 1 97.38 180 GLY A CA 1
ATOM 1348 C C . GLY A 1 180 ? -8.148 12.906 20.469 1 97.38 180 GLY A C 1
ATOM 1349 O O . GLY A 1 180 ? -7.754 14.055 20.672 1 97.38 180 GLY A O 1
ATOM 1350 N N . PRO A 1 181 ? -9.305 12.414 20.891 1 97.44 181 PRO A N 1
ATOM 1351 C CA . PRO A 1 181 ? -10.219 13.289 21.641 1 97.44 181 PRO A CA 1
ATOM 1352 C C . PRO A 1 181 ? -9.594 13.844 22.922 1 97.44 181 PRO A C 1
ATOM 1354 O O . PRO A 1 181 ? -9.867 14.977 23.312 1 97.44 181 PRO A O 1
ATOM 1357 N N . SER A 1 182 ? -8.719 13.133 23.484 1 97.62 182 SER A N 1
ATOM 1358 C CA . SER A 1 182 ? -8.203 13.477 24.812 1 97.62 182 SER A CA 1
ATOM 1359 C C . SER A 1 182 ? -7.152 14.578 24.719 1 97.62 182 SER A C 1
ATOM 1361 O O . SER A 1 182 ? -6.859 15.242 25.719 1 97.62 182 SER A O 1
ATOM 1363 N N . ASN A 1 183 ? -6.578 14.789 23.516 1 98.12 183 ASN A N 1
ATOM 1364 C CA . ASN A 1 183 ? -5.469 15.734 23.469 1 98.12 183 ASN A CA 1
ATOM 1365 C C . ASN A 1 183 ? -5.656 16.781 22.375 1 98.12 183 ASN A C 1
ATOM 1367 O O . ASN A 1 183 ? -4.816 17.672 22.219 1 98.12 183 ASN A O 1
ATOM 1371 N N . ALA A 1 184 ? -6.762 16.734 21.672 1 98.06 184 ALA A N 1
ATOM 1372 C CA . ALA A 1 184 ? -7 17.625 20.531 1 98.06 184 ALA A CA 1
ATOM 1373 C C . ALA A 1 184 ? -6.922 19.078 20.969 1 98.06 184 ALA A C 1
ATOM 1375 O O . ALA A 1 184 ? -6.262 19.891 20.312 1 98.06 184 ALA A O 1
ATOM 1376 N N . ARG A 1 185 ? -7.547 19.438 22.078 1 97.5 185 ARG A N 1
ATOM 1377 C CA . ARG A 1 185 ? -7.559 20.812 22.547 1 97.5 185 ARG A CA 1
ATOM 1378 C C . ARG A 1 185 ? -6.164 21.25 22.969 1 97.5 185 ARG A C 1
ATOM 1380 O O . ARG A 1 185 ? -5.758 22.391 22.703 1 97.5 185 ARG A O 1
ATOM 1387 N N . LEU A 1 186 ? -5.57 20.391 23.641 1 97.62 186 LEU A N 1
ATOM 1388 C CA . LEU A 1 186 ? -4.211 20.656 24.094 1 97.62 186 LEU A CA 1
ATOM 1389 C C . LEU A 1 186 ? -3.295 20.969 22.906 1 97.62 186 LEU A C 1
ATOM 1391 O O . LEU A 1 186 ? -2.521 21.922 22.953 1 97.62 186 LEU A O 1
ATOM 1395 N N . LEU A 1 187 ? -3.35 20.172 21.891 1 98.5 187 LEU A N 1
ATOM 1396 C CA . LEU A 1 187 ? -2.514 20.328 20.703 1 98.5 187 LEU A CA 1
ATOM 1397 C C . LEU A 1 187 ? -2.895 21.594 19.938 1 98.5 187 LEU A C 1
ATOM 1399 O O . LEU A 1 187 ? -2.023 22.312 19.438 1 98.5 187 LEU A O 1
ATOM 1403 N N . ALA A 1 188 ? -4.184 21.875 19.875 1 97.81 188 ALA A N 1
ATOM 1404 C CA . ALA A 1 188 ? -4.645 23.094 19.234 1 97.81 188 ALA A CA 1
ATOM 1405 C C . ALA A 1 188 ? -4.082 24.328 19.922 1 97.81 188 ALA A C 1
ATOM 1407 O O . ALA A 1 188 ? -3.758 25.328 19.266 1 97.81 188 ALA A O 1
ATOM 1408 N N . ALA A 1 189 ? -3.869 24.234 21.188 1 97.12 189 ALA A N 1
ATOM 1409 C CA . ALA A 1 189 ? -3.443 25.375 22 1 97.12 189 ALA A CA 1
ATOM 1410 C C . ALA A 1 189 ? -1.962 25.672 21.797 1 97.12 189 ALA A C 1
ATOM 1412 O O . ALA A 1 189 ? -1.466 26.719 22.234 1 97.12 189 ALA A O 1
ATOM 1413 N N . THR A 1 190 ? -1.233 24.797 21.109 1 97.38 190 THR A N 1
ATOM 1414 C CA . THR A 1 190 ? 0.188 25 20.875 1 97.38 190 THR A CA 1
ATOM 1415 C C . THR A 1 190 ? 0.4 26.094 19.828 1 97.38 190 THR A C 1
ATOM 1417 O O . THR A 1 190 ? 1.51 26.609 19.672 1 97.38 190 THR A O 1
ATOM 1420 N N . GLY A 1 191 ? -0.632 26.438 19.094 1 97.69 191 GLY A N 1
ATOM 1421 C CA . GLY A 1 191 ? -0.514 27.438 18.031 1 97.69 191 GLY A CA 1
ATOM 1422 C C . GLY A 1 191 ? -0.354 26.828 16.656 1 97.69 191 GLY A C 1
ATOM 1423 O O . GLY A 1 191 ? -0.15 27.547 15.68 1 97.69 191 GLY A O 1
ATOM 1424 N N . VAL A 1 192 ? -0.421 25.5 16.578 1 98.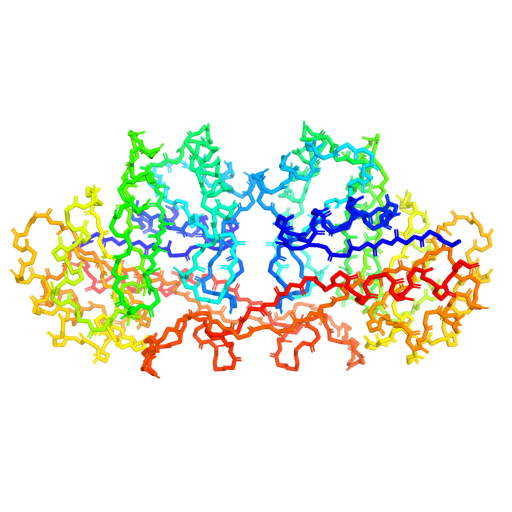44 192 VAL A N 1
ATOM 1425 C CA . VAL A 1 192 ? -0.389 24.875 15.258 1 98.44 192 VAL A CA 1
ATOM 1426 C C . VAL A 1 192 ? -1.625 25.281 14.461 1 98.44 192 VAL A C 1
ATOM 1428 O O . VAL A 1 192 ? -2.625 25.719 15.031 1 98.44 192 VAL A O 1
ATOM 1431 N N . ASP A 1 193 ? -1.528 25.094 13.164 1 98.38 193 ASP A N 1
ATOM 1432 C CA . ASP A 1 193 ? -2.566 25.609 12.266 1 98.38 193 ASP A CA 1
ATOM 1433 C C . ASP A 1 193 ? -3.609 24.531 11.977 1 98.38 193 ASP A C 1
ATOM 1435 O O . ASP A 1 193 ? -4.727 24.828 11.562 1 98.38 193 ASP A O 1
ATOM 1439 N N . ALA A 1 194 ? -3.283 23.281 12.164 1 98.5 194 ALA A N 1
ATOM 1440 C CA . ALA A 1 194 ? -4.156 22.172 11.812 1 98.5 194 ALA A CA 1
ATOM 1441 C C . ALA A 1 194 ? -3.834 20.938 12.648 1 98.5 194 ALA A C 1
ATOM 1443 O O . ALA A 1 194 ? -2.744 20.828 13.219 1 98.5 194 ALA A O 1
ATOM 1444 N N . LEU A 1 195 ? -4.762 20.062 12.766 1 98.62 195 LEU A N 1
ATOM 1445 C CA . LEU A 1 195 ? -4.586 18.75 13.406 1 98.62 195 LEU A CA 1
ATOM 1446 C C . LEU A 1 195 ? -4.848 17.625 12.414 1 98.62 195 LEU A C 1
ATOM 1448 O O . LEU A 1 195 ? -5.82 17.672 11.656 1 98.62 195 LEU A O 1
ATOM 1452 N N . HIS A 1 196 ? -3.994 16.719 12.383 1 98.62 196 HIS A N 1
ATOM 1453 C CA . HIS A 1 196 ? -4.035 15.523 11.547 1 98.62 196 HIS A CA 1
ATOM 1454 C C . HIS A 1 196 ? -4.238 14.273 12.391 1 98.62 196 HIS A C 1
ATOM 1456 O O . HIS A 1 196 ? -3.514 14.047 13.359 1 98.62 196 HIS A O 1
ATOM 1462 N N . PHE A 1 197 ? -5.227 13.508 12.07 1 97.94 197 PHE A N 1
ATOM 1463 C CA . PHE A 1 197 ? -5.5 12.32 12.875 1 97.94 197 PHE A CA 1
ATOM 1464 C C . PHE A 1 197 ? -6.059 11.195 12.016 1 97.94 197 PHE A C 1
ATOM 1466 O O . PHE A 1 197 ? -6.559 11.445 10.914 1 97.94 197 PHE A O 1
ATOM 1473 N N . SER A 1 198 ? -5.969 9.93 12.438 1 96.06 198 SER A N 1
ATOM 1474 C CA . SER A 1 198 ? -6.469 8.789 11.68 1 96.06 198 SER A CA 1
ATOM 1475 C C . SER A 1 198 ? -7.75 8.242 12.297 1 96.06 198 SER A C 1
ATOM 1477 O O . SER A 1 198 ? -8.523 7.555 11.617 1 96.06 198 SER A O 1
ATOM 1479 N N . ALA A 1 199 ? -7.926 8.547 13.625 1 96.62 199 ALA A N 1
ATOM 1480 C CA . ALA A 1 199 ? -9.102 8.039 14.32 1 96.62 199 ALA A CA 1
ATOM 1481 C C . ALA A 1 199 ? -9.273 6.539 14.094 1 96.62 199 ALA A C 1
ATOM 1483 O O . ALA A 1 199 ? -10.375 6.066 13.82 1 96.62 199 ALA A O 1
ATOM 1484 N N . ARG A 1 200 ? -8.242 5.797 14.188 1 93.5 200 ARG A N 1
ATOM 1485 C CA . ARG A 1 200 ? -8.227 4.379 13.828 1 93.5 200 ARG A CA 1
ATOM 1486 C C . ARG A 1 200 ? -8.883 3.535 14.922 1 93.5 200 ARG A C 1
ATOM 1488 O O . ARG A 1 200 ? -8.703 3.803 16.109 1 93.5 200 ARG A O 1
ATOM 1495 N N . ARG A 1 201 ? -9.523 2.588 14.469 1 91.81 201 ARG A N 1
ATOM 1496 C CA . ARG A 1 201 ? -10.086 1.565 15.344 1 91.81 201 ARG A CA 1
ATOM 1497 C C . ARG A 1 201 ? -9.945 0.178 14.727 1 91.81 201 ARG A C 1
ATOM 1499 O O . ARG A 1 201 ? -10.141 0.007 13.523 1 91.81 201 ARG A O 1
ATOM 1506 N N . GLU A 1 202 ? -9.594 -0.775 15.562 1 90.56 202 GLU A N 1
ATOM 1507 C CA . GLU A 1 202 ? -9.492 -2.168 15.133 1 90.56 202 GLU A CA 1
ATOM 1508 C C . GLU A 1 202 ? -10.828 -2.891 15.289 1 90.56 202 GLU A C 1
ATOM 1510 O O . GLU A 1 202 ? -11.547 -2.67 16.266 1 90.56 202 GLU A O 1
ATOM 1515 N N . ARG A 1 203 ? -11.117 -3.602 14.266 1 89.81 203 ARG A N 1
ATOM 1516 C CA . ARG A 1 203 ? -12.305 -4.441 14.32 1 89.81 203 ARG A CA 1
ATOM 1517 C C . ARG A 1 203 ? -11.969 -5.895 14 1 89.81 203 ARG A C 1
ATOM 1519 O O . ARG A 1 203 ? -11.086 -6.164 13.18 1 89.81 203 ARG A O 1
ATOM 1526 N N . GLU A 1 204 ? -12.711 -6.75 14.609 1 89.31 204 GLU A N 1
ATOM 1527 C CA . GLU A 1 204 ? -12.531 -8.172 14.344 1 89.31 204 GLU A CA 1
ATOM 1528 C C . GLU A 1 204 ? -13.117 -8.562 12.992 1 89.31 204 GLU A C 1
ATOM 1530 O O . GLU A 1 204 ? -14.195 -8.102 12.617 1 89.31 204 GLU A O 1
ATOM 1535 N N . SER A 1 205 ? -12.414 -9.43 12.336 1 91.38 205 SER A N 1
ATOM 1536 C CA . SER A 1 205 ? -12.867 -9.953 11.047 1 91.38 205 SER A CA 1
ATOM 1537 C C . SER A 1 205 ? -14.18 -10.711 11.195 1 91.38 205 SER A C 1
ATOM 1539 O O . SER A 1 205 ? -14.422 -11.367 12.211 1 91.38 205 SER A O 1
ATOM 1541 N N . GLY A 1 206 ? -15 -10.602 10.195 1 92.25 206 GLY A N 1
ATOM 1542 C CA . GLY A 1 206 ? -16.234 -11.383 10.156 1 92.25 206 GLY A CA 1
ATOM 1543 C C . GLY A 1 206 ? -16 -12.828 9.758 1 92.25 206 GLY A C 1
ATOM 1544 O O . GLY A 1 206 ? -16.953 -13.602 9.625 1 92.25 206 GLY A O 1
ATOM 1545 N N . MET A 1 207 ? -14.75 -13.25 9.562 1 94 207 MET A N 1
ATOM 1546 C CA . MET A 1 207 ? -14.445 -14.633 9.203 1 94 207 MET A CA 1
ATOM 1547 C C . MET A 1 207 ? -14.766 -15.578 10.359 1 94 207 MET A C 1
ATOM 1549 O O . MET A 1 207 ? -14.242 -15.414 11.469 1 94 207 MET A O 1
ATOM 1553 N N . ARG A 1 208 ? -15.609 -16.484 10.062 1 94.19 208 ARG A N 1
ATOM 1554 C CA . ARG A 1 208 ? -15.891 -17.531 11.055 1 94.19 208 ARG A CA 1
ATOM 1555 C C . ARG A 1 208 ? -14.836 -18.625 11.023 1 94.19 208 ARG A C 1
ATOM 1557 O O . ARG A 1 208 ? -14.312 -19.016 12.062 1 94.19 208 ARG A O 1
ATOM 1564 N N . PHE A 1 209 ? -14.547 -19.047 9.828 1 93.56 209 PHE A N 1
ATOM 1565 C CA . PHE A 1 209 ? -13.438 -19.984 9.688 1 93.56 209 PHE A CA 1
ATOM 1566 C C . PHE A 1 209 ? -12.109 -19.234 9.594 1 93.56 209 PHE A C 1
ATOM 1568 O O . PHE A 1 209 ? -12 -18.25 8.883 1 93.56 209 PHE A O 1
ATOM 1575 N N . ARG A 1 210 ? -11.141 -19.672 10.336 1 89.06 210 ARG A N 1
ATOM 1576 C CA . ARG A 1 210 ? -9.797 -19.109 10.344 1 89.06 210 ARG A CA 1
ATOM 1577 C C . ARG A 1 210 ? -8.75 -20.219 10.227 1 89.06 210 ARG A C 1
ATOM 1579 O O . ARG A 1 210 ? -8.844 -21.25 10.906 1 89.06 210 ARG A O 1
ATOM 1586 N N . ASN A 1 211 ? -7.855 -20.125 9.25 1 85.94 211 ASN A N 1
ATOM 1587 C CA . ASN A 1 211 ? -6.75 -21.062 9.156 1 85.94 211 ASN A CA 1
ATOM 1588 C C . ASN A 1 211 ? -5.555 -20.625 9.992 1 85.94 211 ASN A C 1
ATOM 1590 O O . ASN A 1 211 ? -4.848 -19.688 9.617 1 85.94 211 ASN A O 1
ATOM 1594 N N . PRO A 1 212 ? -5.254 -21.219 11.07 1 80.62 212 PRO A N 1
ATOM 1595 C CA . PRO A 1 212 ? -4.18 -20.766 11.961 1 80.62 212 PRO A CA 1
ATOM 1596 C C . PRO A 1 212 ? -2.789 -21.062 11.406 1 80.62 212 PRO A C 1
ATOM 1598 O O . PRO A 1 212 ? -1.788 -20.609 11.961 1 80.62 212 PRO A O 1
ATOM 1601 N N . GLN A 1 213 ? -2.756 -21.781 10.273 1 82.75 213 GLN A N 1
ATOM 1602 C CA . GLN A 1 213 ? -1.468 -22.25 9.766 1 82.75 213 GLN A CA 1
ATOM 1603 C C . GLN A 1 213 ? -0.9 -21.281 8.727 1 82.75 213 GLN A C 1
ATOM 1605 O O . GLN A 1 213 ? 0.175 -21.516 8.18 1 82.75 213 GLN A O 1
ATOM 1610 N N . VAL A 1 214 ? -1.572 -20.188 8.539 1 82.31 214 VAL A N 1
ATOM 1611 C CA . VAL A 1 214 ? -1.16 -19.312 7.438 1 82.31 214 VAL A CA 1
ATOM 1612 C C . VAL A 1 214 ? -1.072 -17.875 7.922 1 82.31 214 VAL A C 1
ATOM 1614 O O . VAL A 1 214 ? -1.988 -17.375 8.586 1 82.31 214 VAL A O 1
ATOM 1617 N N . SER A 1 215 ? 0.106 -17.172 7.602 1 76.31 215 SER A N 1
ATOM 1618 C CA . SER A 1 215 ? 0.295 -15.734 7.762 1 76.31 215 SER A CA 1
ATOM 1619 C C . SER A 1 215 ? 0.647 -15.07 6.438 1 76.31 215 SER A C 1
ATOM 1621 O O . SER A 1 215 ? 1.648 -15.422 5.809 1 76.31 215 SER A O 1
ATOM 1623 N N . MET A 1 216 ? -0.067 -14.18 5.934 1 73.81 216 MET A N 1
ATOM 1624 C CA . MET A 1 216 ? 0.062 -13.617 4.594 1 73.81 216 MET A CA 1
ATOM 1625 C C . MET A 1 216 ? 1.247 -12.664 4.516 1 73.81 216 MET A C 1
ATOM 1627 O O . MET A 1 216 ? 1.883 -12.539 3.467 1 73.81 216 MET A O 1
ATOM 1631 N N . GLY A 1 217 ? 1.553 -11.867 5.496 1 64.12 217 GLY A N 1
ATOM 1632 C CA . GLY A 1 217 ? 2.637 -10.898 5.441 1 64.12 217 GLY A CA 1
ATOM 1633 C C . GLY A 1 217 ? 3.98 -11.484 5.832 1 64.12 217 GLY A C 1
ATOM 1634 O O . GLY A 1 217 ? 5.012 -10.82 5.719 1 64.12 217 GLY A O 1
ATOM 1635 N N . GLY A 1 218 ? 4.055 -12.75 5.984 1 56.72 218 GLY A N 1
ATOM 1636 C CA . GLY A 1 218 ? 5.297 -13.406 6.367 1 56.72 218 GLY A CA 1
ATOM 1637 C C . GLY A 1 218 ? 5.863 -12.898 7.68 1 56.72 218 GLY A C 1
ATOM 1638 O O . GLY A 1 218 ? 6.914 -13.359 8.133 1 56.72 218 GLY A O 1
ATOM 1639 N N . CYS A 1 219 ? 5.324 -11.719 8.094 1 54.62 219 CYS A N 1
ATOM 1640 C CA . CYS A 1 219 ? 5.805 -11.141 9.344 1 54.62 219 CYS A CA 1
ATOM 1641 C C . CYS A 1 219 ? 4.91 -11.547 10.508 1 54.62 219 CYS A C 1
ATOM 1643 O O . CYS A 1 219 ? 3.695 -11.344 10.469 1 54.62 219 CYS A O 1
ATOM 1645 N N . ALA A 1 220 ? 5.586 -12.242 11.344 1 55.62 220 ALA A N 1
ATOM 1646 C CA . ALA A 1 220 ? 4.895 -12.57 12.586 1 55.62 220 ALA A CA 1
ATOM 1647 C C . ALA A 1 220 ? 4.277 -11.32 13.211 1 55.62 220 ALA A C 1
ATOM 1649 O O . ALA A 1 220 ? 4.879 -10.25 13.203 1 55.62 220 ALA A O 1
ATOM 1650 N N . GLY A 1 221 ? 2.896 -11.242 13.422 1 59.56 221 GLY A N 1
ATOM 1651 C CA . GLY A 1 221 ? 2.27 -10.141 14.133 1 59.56 221 GLY A CA 1
ATOM 1652 C C . GLY A 1 221 ? 1.244 -9.398 13.297 1 59.56 221 GLY A C 1
ATOM 1653 O O . GLY A 1 221 ? 0.438 -8.633 13.828 1 59.56 221 GLY A O 1
ATOM 1654 N N . VAL A 1 222 ? 1.48 -9.492 11.961 1 62.97 222 VAL A N 1
ATOM 1655 C CA . VAL A 1 222 ? 0.433 -8.844 11.188 1 62.97 222 VAL A CA 1
ATOM 1656 C C . VAL A 1 222 ? -0.879 -9.609 11.344 1 62.97 222 VAL A C 1
ATOM 1658 O O . VAL A 1 222 ? -0.938 -10.812 11.07 1 62.97 222 VAL A O 1
ATOM 1661 N N . PRO A 1 223 ? -1.765 -8.992 11.844 1 70.81 223 PRO A N 1
ATOM 1662 C CA . PRO A 1 223 ? -3.031 -9.672 12.117 1 70.81 223 PRO A CA 1
ATOM 1663 C C . PRO A 1 223 ? -3.824 -9.977 10.844 1 70.81 223 PRO A C 1
ATOM 1665 O O . PRO A 1 223 ? -4.27 -9.047 10.156 1 70.81 223 PRO A O 1
ATOM 1668 N N . GLU A 1 224 ? -4.105 -11.227 10.594 1 78.31 224 GLU A N 1
ATOM 1669 C CA . GLU A 1 224 ? -4.828 -11.633 9.391 1 78.31 224 GLU A CA 1
ATOM 1670 C C . GLU A 1 224 ? -6.328 -11.422 9.555 1 78.31 224 GLU A C 1
ATOM 1672 O O . GLU A 1 224 ? -7.062 -11.359 8.562 1 78.31 224 GLU A O 1
ATOM 1677 N N . TYR A 1 225 ? -6.688 -11.289 10.781 1 85.69 225 TYR A N 1
ATOM 1678 C CA . TYR A 1 225 ? -8.125 -11.258 11.039 1 85.69 225 TYR A CA 1
ATOM 1679 C C . TYR A 1 225 ? -8.508 -10.016 11.836 1 85.69 225 TYR A C 1
ATOM 1681 O O . TYR A 1 225 ? -9.414 -10.07 12.68 1 85.69 225 TYR A O 1
ATOM 1689 N N . THR A 1 226 ? -7.746 -9.047 11.695 1 84.38 226 THR A N 1
ATOM 1690 C CA . THR A 1 226 ? -8.047 -7.734 12.25 1 84.38 226 THR A CA 1
ATOM 1691 C C . THR A 1 226 ? -8.086 -6.676 11.148 1 84.38 226 THR A C 1
ATOM 1693 O O . THR A 1 226 ? -7.203 -6.637 10.289 1 84.38 226 THR A O 1
ATOM 1696 N N . LEU A 1 227 ? -9.164 -5.965 11.164 1 87.19 227 LEU A N 1
ATOM 1697 C CA . LEU A 1 227 ? -9.32 -4.859 10.234 1 87.19 227 LEU A CA 1
ATOM 1698 C C . LEU A 1 227 ? -9.164 -3.52 10.945 1 87.19 227 LEU A C 1
ATOM 1700 O O . LEU A 1 227 ? -9.594 -3.367 12.094 1 87.19 227 LEU A O 1
ATOM 1704 N N . THR A 1 228 ? -8.469 -2.688 10.352 1 86.94 228 THR A N 1
ATOM 1705 C CA . THR A 1 228 ? -8.312 -1.342 10.891 1 86.94 228 THR A CA 1
ATOM 1706 C C . THR A 1 228 ? -8.914 -0.306 9.945 1 86.94 228 THR A C 1
ATOM 1708 O O . THR A 1 228 ? -8.68 -0.354 8.734 1 86.94 228 THR A O 1
ATOM 1711 N N . ASP A 1 229 ? -9.773 0.521 10.492 1 92.94 229 ASP A N 1
ATOM 1712 C CA . ASP A 1 229 ? -10.406 1.6 9.734 1 92.94 229 ASP A CA 1
ATOM 1713 C C . ASP A 1 229 ? -10.703 2.799 10.633 1 92.94 229 ASP A C 1
ATOM 1715 O O . ASP A 1 229 ? -10.547 2.725 11.852 1 92.94 229 ASP A O 1
ATOM 1719 N N . ALA A 1 230 ? -11.039 3.889 9.961 1 95.12 230 ALA A N 1
ATOM 1720 C CA . ALA A 1 230 ? -11.445 5.07 10.719 1 95.12 230 ALA A CA 1
ATOM 1721 C C . ALA A 1 230 ? -12.75 4.816 11.477 1 95.12 230 ALA A C 1
ATOM 1723 O O . ALA A 1 230 ? -13.633 4.113 10.984 1 95.12 230 ALA A O 1
ATOM 1724 N N . ASP A 1 231 ? -12.82 5.367 12.656 1 96.62 231 ASP A N 1
ATOM 1725 C CA . ASP A 1 231 ? -14.016 5.305 13.492 1 96.62 231 ASP A CA 1
ATOM 1726 C C . ASP A 1 231 ? -14.75 6.645 13.492 1 96.62 231 ASP A C 1
ATOM 1728 O O . ASP A 1 231 ? -14.234 7.637 14.016 1 96.62 231 ASP A O 1
ATOM 1732 N N . GLU A 1 232 ? -15.953 6.602 13.008 1 97.62 232 GLU A N 1
ATOM 1733 C CA . GLU A 1 232 ? -16.703 7.844 12.852 1 97.62 232 GLU A CA 1
ATOM 1734 C C . GLU A 1 232 ? -16.953 8.516 14.195 1 97.62 232 GLU A C 1
ATOM 1736 O O . GLU A 1 232 ? -16.891 9.742 14.297 1 97.62 232 GLU A O 1
ATOM 1741 N N . SER A 1 233 ? -17.25 7.73 15.188 1 97.62 233 SER A N 1
ATOM 1742 C CA . SER A 1 233 ? -17.516 8.297 16.5 1 97.62 233 SER A CA 1
ATOM 1743 C C . SER A 1 233 ? -16.297 9.031 17.047 1 97.62 233 SER A C 1
ATOM 1745 O O . SER A 1 233 ? -16.422 10.094 17.656 1 97.62 233 SER A O 1
ATOM 1747 N N . VAL A 1 234 ? -15.141 8.492 16.828 1 97.38 234 VAL A N 1
ATOM 1748 C CA . VAL A 1 234 ? -13.906 9.117 17.281 1 97.38 234 VAL A CA 1
ATOM 1749 C C . VAL A 1 234 ? -13.656 10.406 16.516 1 97.38 234 VAL A C 1
ATOM 1751 O O . VAL A 1 234 ? -13.266 11.422 17.094 1 97.38 234 VAL A O 1
ATOM 1754 N N . VAL A 1 235 ? -13.898 10.398 15.195 1 98.25 235 VAL A N 1
ATOM 1755 C CA . VAL A 1 235 ? -13.75 11.594 14.375 1 98.25 235 VAL A CA 1
ATOM 1756 C C . VAL A 1 235 ? -14.648 12.703 14.914 1 98.25 235 VAL A C 1
ATOM 1758 O O . VAL A 1 235 ? -14.195 13.828 15.133 1 98.25 235 VAL A O 1
ATOM 1761 N N . ARG A 1 236 ? -15.891 12.391 15.234 1 98.12 236 ARG A N 1
ATOM 1762 C CA . ARG A 1 236 ? -16.859 13.367 15.727 1 98.12 236 ARG A CA 1
ATOM 1763 C C . ARG A 1 236 ? -16.438 13.906 17.094 1 98.12 236 ARG A C 1
ATOM 1765 O O . ARG A 1 236 ? -16.625 15.086 17.375 1 98.12 236 ARG A O 1
ATOM 1772 N N . GLN A 1 237 ? -15.898 13.031 17.891 1 97.88 237 GLN A N 1
ATOM 1773 C CA . GLN A 1 237 ? -15.438 13.461 19.203 1 97.88 237 GLN A CA 1
ATOM 1774 C C . GLN A 1 237 ? -14.289 14.461 19.078 1 97.88 237 GLN A C 1
ATOM 1776 O O . GLN A 1 237 ? -14.258 15.461 19.797 1 97.88 237 GLN A O 1
ATOM 1781 N N . ILE A 1 238 ? -13.359 14.18 18.203 1 97.81 238 ILE A N 1
ATOM 1782 C CA . ILE A 1 238 ? -12.234 15.078 17.984 1 97.81 238 ILE A CA 1
ATOM 1783 C C . ILE A 1 238 ? -12.742 16.438 17.5 1 97.81 238 ILE A C 1
ATOM 1785 O O . ILE A 1 238 ? -12.344 17.484 18.016 1 97.81 238 ILE A O 1
ATOM 1789 N N . LEU A 1 239 ? -13.664 16.438 16.531 1 97.38 239 LEU A N 1
ATOM 1790 C CA . LEU A 1 239 ? -14.219 17.672 15.977 1 97.38 239 LEU A CA 1
ATOM 1791 C C . LEU A 1 239 ? -14.969 18.453 17.047 1 97.38 239 LEU A C 1
ATOM 1793 O O . LEU A 1 239 ? -14.891 19.688 17.094 1 97.38 239 LEU A O 1
ATOM 1797 N N . ALA A 1 240 ? -15.656 17.734 17.906 1 96.81 240 ALA A N 1
ATOM 1798 C CA . ALA A 1 240 ? -16.422 18.375 18.984 1 96.81 240 ALA A CA 1
ATOM 1799 C C . ALA A 1 240 ? -15.484 19.094 19.953 1 96.81 240 ALA A C 1
ATOM 1801 O O . ALA A 1 240 ? -15.836 20.141 20.5 1 96.81 240 ALA A O 1
ATOM 1802 N N . GLU A 1 241 ? -14.289 18.531 20.156 1 96.25 241 GLU A N 1
ATOM 1803 C CA . GLU A 1 241 ? -13.312 19.125 21.062 1 96.25 241 GLU A CA 1
ATOM 1804 C C . GLU A 1 241 ? -12.75 20.422 20.5 1 96.25 241 GLU A C 1
ATOM 1806 O O . GLU A 1 241 ? -12.273 21.281 21.234 1 96.25 241 GLU A O 1
ATOM 1811 N N . LEU A 1 242 ? -12.773 20.562 19.219 1 95.25 242 LEU A N 1
ATOM 1812 C CA . LEU A 1 242 ? -12.117 21.688 18.547 1 95.25 242 LEU A CA 1
ATOM 1813 C C . LEU A 1 242 ? -13.117 22.797 18.25 1 95.25 242 LEU A C 1
ATOM 1815 O O . LEU A 1 242 ? -12.727 23.906 17.859 1 95.25 242 LEU A O 1
ATOM 1819 N N . GLY A 1 243 ? -14.492 22.453 18.156 1 84.5 243 GLY A N 1
ATOM 1820 C CA . GLY A 1 243 ? -15.539 23.453 18 1 84.5 243 GLY A CA 1
ATOM 1821 C C . GLY A 1 243 ? -15.945 24.094 19.312 1 84.5 243 GLY A C 1
ATOM 1822 O O . GLY A 1 243 ? -15.883 25.312 19.453 1 84.5 243 GLY A O 1
ATOM 1823 N N . MET B 1 1 ? 9.414 -24.672 -16.641 1 90.62 1 MET B N 1
ATOM 1824 C CA . MET B 1 1 ? 8.625 -24.234 -15.5 1 90.62 1 MET B CA 1
ATOM 1825 C C . MET B 1 1 ? 8.438 -22.719 -15.523 1 90.62 1 MET B C 1
ATOM 1827 O O . MET B 1 1 ? 9.414 -21.969 -15.656 1 90.62 1 MET B O 1
ATOM 1831 N N . THR B 1 2 ? 7.258 -22.203 -15.586 1 95.44 2 THR B N 1
ATOM 1832 C CA . THR B 1 2 ? 6.992 -20.766 -15.586 1 95.44 2 THR B CA 1
ATOM 1833 C C . THR B 1 2 ? 7.34 -20.156 -14.227 1 95.44 2 THR B C 1
ATOM 1835 O O . THR B 1 2 ? 7.102 -20.766 -13.188 1 95.44 2 THR B O 1
ATOM 1838 N N . THR B 1 3 ? 7.93 -18.984 -14.242 1 97.69 3 THR B N 1
ATOM 1839 C CA . THR B 1 3 ? 8.289 -18.297 -13.008 1 97.69 3 THR B CA 1
ATOM 1840 C C . THR B 1 3 ? 7.625 -16.922 -12.93 1 97.69 3 THR B C 1
ATOM 1842 O O . THR B 1 3 ? 7.449 -16.266 -13.953 1 97.69 3 THR B O 1
ATOM 1845 N N . GLU B 1 4 ? 7.293 -16.609 -11.781 1 98.5 4 GLU B N 1
ATOM 1846 C CA . GLU B 1 4 ? 6.691 -15.312 -11.492 1 98.5 4 GLU B CA 1
ATOM 1847 C C . GLU B 1 4 ? 7.391 -14.625 -10.32 1 98.5 4 GLU B C 1
ATOM 1849 O O . GLU B 1 4 ? 7.555 -15.227 -9.258 1 98.5 4 GLU B O 1
ATOM 1854 N N . LEU B 1 5 ? 7.848 -13.422 -10.547 1 98.62 5 LEU B N 1
ATOM 1855 C CA . LEU B 1 5 ? 8.469 -12.633 -9.484 1 98.62 5 LEU B CA 1
ATOM 1856 C C . LEU B 1 5 ? 7.465 -11.664 -8.867 1 98.62 5 LEU B C 1
ATOM 1858 O O . LEU B 1 5 ? 6.828 -10.883 -9.586 1 98.62 5 LEU B O 1
ATOM 1862 N N . CYS B 1 6 ? 7.242 -11.797 -7.574 1 98.25 6 CYS B N 1
ATOM 1863 C CA . CYS B 1 6 ? 6.469 -10.797 -6.844 1 98.25 6 CYS B CA 1
ATOM 1864 C C . CYS B 1 6 ? 7.254 -9.5 -6.688 1 98.25 6 CYS B C 1
ATOM 1866 O O . CYS B 1 6 ? 8.344 -9.5 -6.113 1 98.25 6 CYS B O 1
ATOM 1868 N N . THR B 1 7 ? 6.738 -8.422 -7.184 1 98.25 7 THR B N 1
ATOM 1869 C CA . THR B 1 7 ? 7.504 -7.18 -7.238 1 98.25 7 THR B CA 1
ATOM 1870 C C . THR B 1 7 ? 6.762 -6.055 -6.523 1 98.25 7 THR B C 1
ATOM 1872 O O . THR B 1 7 ? 5.539 -5.949 -6.621 1 98.25 7 THR B O 1
ATOM 1875 N N . TYR B 1 8 ? 7.555 -5.148 -5.82 1 97.31 8 TYR B N 1
ATOM 1876 C CA . TYR B 1 8 ? 6.98 -4.039 -5.062 1 97.31 8 TYR B CA 1
ATOM 1877 C C . TYR B 1 8 ? 7.621 -2.717 -5.461 1 97.31 8 TYR B C 1
ATOM 1879 O O . TYR B 1 8 ? 7.195 -1.651 -5.008 1 97.31 8 TYR B O 1
ATOM 1887 N N . THR B 1 9 ? 8.695 -2.787 -6.297 1 97 9 THR B N 1
ATOM 1888 C CA . THR B 1 9 ? 9.477 -1.592 -6.594 1 97 9 THR B CA 1
ATOM 1889 C C . THR B 1 9 ? 9.852 -1.544 -8.07 1 97 9 THR B C 1
ATOM 1891 O O . THR B 1 9 ? 9.781 -2.559 -8.773 1 97 9 THR B O 1
ATOM 1894 N N . ARG B 1 10 ? 10.258 -0.348 -8.508 1 96.75 10 ARG B N 1
ATOM 1895 C CA . ARG B 1 10 ? 10.797 -0.217 -9.859 1 96.75 10 ARG B CA 1
ATOM 1896 C C . ARG B 1 10 ? 12 -1.131 -10.062 1 96.75 10 ARG B C 1
ATOM 1898 O O . ARG B 1 10 ? 12.125 -1.78 -11.102 1 96.75 10 ARG B O 1
ATOM 1905 N N . ASN B 1 11 ? 12.828 -1.142 -9.031 1 96.5 11 ASN B N 1
ATOM 1906 C CA . ASN B 1 11 ? 14.031 -1.952 -9.117 1 96.5 11 ASN B CA 1
ATOM 1907 C C . ASN B 1 11 ? 13.703 -3.43 -9.32 1 96.5 11 ASN B C 1
ATOM 1909 O O . ASN B 1 11 ? 14.336 -4.105 -10.133 1 96.5 11 ASN B O 1
ATOM 1913 N N . ALA B 1 12 ? 12.766 -3.924 -8.578 1 97.5 12 ALA B N 1
ATOM 1914 C CA . ALA B 1 12 ? 12.367 -5.32 -8.711 1 97.5 12 ALA B CA 1
ATOM 1915 C C . ALA B 1 12 ? 11.859 -5.613 -10.117 1 97.5 12 ALA B C 1
ATOM 1917 O O . ALA B 1 12 ? 12.109 -6.691 -10.664 1 97.5 12 ALA B O 1
ATOM 1918 N N . CYS B 1 13 ? 11.141 -4.672 -10.727 1 97.81 13 CYS B N 1
ATOM 1919 C CA . CYS B 1 13 ? 10.688 -4.82 -12.102 1 97.81 13 CYS B CA 1
ATOM 1920 C C . CYS B 1 13 ? 11.875 -4.883 -13.062 1 97.81 13 CYS B C 1
ATOM 1922 O O . CYS B 1 13 ? 11.883 -5.695 -13.992 1 97.81 13 CYS B O 1
ATOM 1924 N N . ASP B 1 14 ? 12.836 -4.02 -12.812 1 97.38 14 ASP B N 1
ATOM 1925 C CA . ASP B 1 14 ? 14.031 -4.027 -13.641 1 97.38 14 ASP B CA 1
ATOM 1926 C C . ASP B 1 14 ? 14.766 -5.363 -13.547 1 97.38 14 ASP B C 1
ATOM 1928 O O . ASP B 1 14 ? 15.234 -5.895 -14.555 1 97.38 14 ASP B O 1
ATOM 1932 N N . ILE B 1 15 ? 14.844 -5.887 -12.344 1 97.69 15 ILE B N 1
ATOM 1933 C CA . ILE B 1 15 ? 15.492 -7.172 -12.109 1 97.69 15 ILE B CA 1
ATOM 1934 C C . ILE B 1 15 ? 14.766 -8.266 -12.891 1 97.69 15 ILE B C 1
ATOM 1936 O O . ILE B 1 15 ? 15.391 -9.102 -13.539 1 97.69 15 ILE B O 1
ATOM 1940 N N . ALA B 1 16 ? 13.445 -8.25 -12.805 1 97.88 16 ALA B N 1
ATOM 1941 C CA . ALA B 1 16 ? 12.656 -9.227 -13.547 1 97.88 16 ALA B CA 1
ATOM 1942 C C . ALA B 1 16 ? 12.984 -9.188 -15.039 1 97.88 16 ALA B C 1
ATOM 1944 O O . ALA B 1 16 ? 13.219 -10.219 -15.656 1 97.88 16 ALA B O 1
ATOM 1945 N N . ARG B 1 17 ? 13.039 -7.996 -15.555 1 96.69 17 ARG B N 1
ATOM 1946 C CA . ARG B 1 17 ? 13.336 -7.812 -16.969 1 96.69 17 ARG B CA 1
ATOM 1947 C C . ARG B 1 17 ? 14.727 -8.344 -17.312 1 96.69 17 ARG B C 1
ATOM 1949 O O . ARG B 1 17 ? 14.898 -9.039 -18.312 1 96.69 17 ARG B O 1
ATOM 1956 N N . ARG B 1 18 ? 15.672 -8.078 -16.438 1 96.06 18 ARG B N 1
ATOM 1957 C CA . ARG B 1 18 ? 17.062 -8.406 -16.719 1 96.06 18 ARG B CA 1
ATOM 1958 C C . ARG B 1 18 ? 17.312 -9.906 -16.547 1 96.06 18 ARG B C 1
ATOM 1960 O O . ARG B 1 18 ? 18.25 -10.453 -17.125 1 96.06 18 ARG B O 1
ATOM 1967 N N . THR B 1 19 ? 16.562 -10.586 -15.711 1 95.69 19 THR B N 1
ATOM 1968 C CA . THR B 1 19 ? 16.859 -11.969 -15.359 1 95.69 19 THR B CA 1
ATOM 1969 C C . THR B 1 19 ? 16.031 -12.93 -16.203 1 95.69 19 THR B C 1
ATOM 1971 O O . THR B 1 19 ? 16.297 -14.133 -16.234 1 95.69 19 THR B O 1
ATOM 1974 N N . GLY B 1 20 ? 14.992 -12.461 -16.859 1 90.5 20 GLY B N 1
ATOM 1975 C CA . GLY B 1 20 ? 14.219 -13.305 -17.75 1 90.5 20 GLY B CA 1
ATOM 1976 C C . GLY B 1 20 ? 13.055 -13.992 -17.062 1 90.5 20 GLY B C 1
ATOM 1977 O O . GLY B 1 20 ? 12.484 -14.945 -17.594 1 90.5 20 GLY B O 1
ATOM 1978 N N . VAL B 1 21 ? 12.789 -13.633 -15.852 1 95.06 21 VAL B N 1
ATOM 1979 C CA . VAL B 1 21 ? 11.531 -14.078 -15.258 1 95.06 21 VAL B CA 1
ATOM 1980 C C . VAL B 1 21 ? 10.383 -13.844 -16.234 1 95.06 21 VAL B C 1
ATOM 1982 O O . VAL B 1 21 ? 10.352 -12.828 -16.938 1 95.06 21 VAL B O 1
ATOM 1985 N N . GLU B 1 22 ? 9.492 -14.727 -16.359 1 93.5 22 GLU B N 1
ATOM 1986 C CA . GLU B 1 22 ? 8.469 -14.656 -17.391 1 93.5 22 GLU B CA 1
ATOM 1987 C C . GLU B 1 22 ? 7.371 -13.664 -17.031 1 93.5 22 GLU B C 1
ATOM 1989 O O . GLU B 1 22 ? 6.852 -12.953 -17.891 1 93.5 22 GLU B O 1
ATOM 1994 N N . ARG B 1 23 ? 7.023 -13.68 -15.797 1 96.94 23 ARG B N 1
ATOM 1995 C CA . ARG B 1 23 ? 5.887 -12.891 -15.336 1 96.94 23 ARG B CA 1
ATOM 1996 C C . ARG B 1 23 ? 6.211 -12.195 -14.016 1 96.94 23 ARG B C 1
ATOM 1998 O O . ARG B 1 23 ? 6.984 -12.703 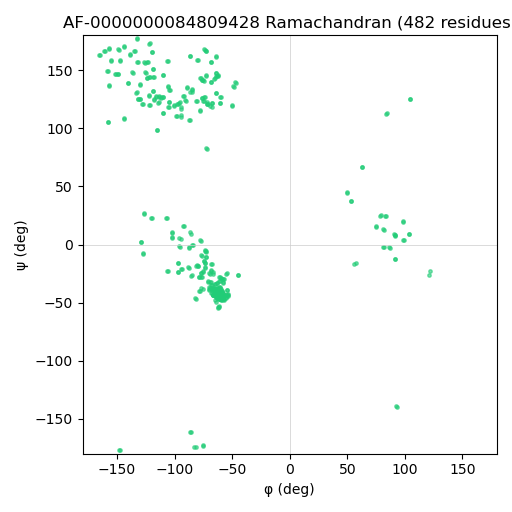-13.211 1 96.94 23 ARG B O 1
ATOM 2005 N N . ILE B 1 24 ? 5.602 -11.016 -13.852 1 98.62 24 ILE B N 1
ATOM 2006 C CA . ILE B 1 24 ? 5.676 -10.391 -12.531 1 98.62 24 ILE B CA 1
ATOM 2007 C C . ILE B 1 24 ? 4.27 -10.242 -11.961 1 98.62 24 ILE B C 1
ATOM 2009 O O . ILE B 1 24 ? 3.301 -10.07 -12.703 1 98.62 24 ILE B O 1
ATOM 2013 N N . GLU B 1 25 ? 4.141 -10.398 -10.742 1 98.81 25 GLU B N 1
ATOM 2014 C CA . GLU B 1 25 ? 3.014 -9.898 -9.953 1 98.81 25 GLU B CA 1
ATOM 2015 C C . GLU B 1 25 ? 3.365 -8.586 -9.258 1 98.81 25 GLU B C 1
ATOM 2017 O O . GLU B 1 25 ? 4.215 -8.562 -8.367 1 98.81 25 GLU B O 1
ATOM 2022 N N . LEU B 1 26 ? 2.754 -7.539 -9.703 1 98.88 26 LEU B N 1
ATOM 2023 C CA . LEU B 1 26 ? 3.041 -6.207 -9.18 1 98.88 26 LEU B CA 1
ATOM 2024 C C . LEU B 1 26 ? 2.127 -5.879 -8.008 1 98.88 26 LEU B C 1
ATOM 2026 O O . LEU B 1 26 ? 0.903 -5.973 -8.117 1 98.88 26 LEU B O 1
ATOM 2030 N N . CYS B 1 27 ? 2.723 -5.543 -6.867 1 98.31 27 CYS B N 1
ATOM 2031 C CA . CYS B 1 27 ? 1.994 -5.32 -5.625 1 98.31 27 CYS B CA 1
ATOM 2032 C C . CYS B 1 27 ? 2.492 -4.062 -4.922 1 98.31 27 CYS B C 1
ATOM 2034 O O . CYS B 1 27 ? 3.484 -3.463 -5.34 1 98.31 27 CYS B O 1
ATOM 2036 N N . ALA B 1 28 ? 1.755 -3.611 -3.959 1 97.19 28 ALA B N 1
ATOM 2037 C CA . ALA B 1 28 ? 2.17 -2.652 -2.938 1 97.19 28 ALA B CA 1
ATOM 2038 C C . ALA B 1 28 ? 2.062 -3.256 -1.541 1 97.19 28 ALA B C 1
ATOM 2040 O O . ALA B 1 28 ? 1.563 -4.371 -1.377 1 97.19 28 ALA B O 1
ATOM 2041 N N . ALA B 1 29 ? 2.65 -2.648 -0.557 1 94 29 ALA B N 1
ATOM 2042 C CA . ALA B 1 29 ? 2.463 -2.934 0.864 1 94 29 ALA B CA 1
ATOM 2043 C C . ALA B 1 29 ? 2.904 -4.355 1.201 1 94 29 ALA B C 1
ATOM 2045 O O . ALA B 1 29 ? 2.1 -5.172 1.657 1 94 29 ALA B O 1
ATOM 2046 N N . PRO B 1 30 ? 4.164 -4.625 1.098 1 91.94 30 PRO B N 1
ATOM 2047 C CA . PRO B 1 30 ? 4.66 -5.98 1.356 1 91.94 30 PRO B CA 1
ATOM 2048 C C . PRO B 1 30 ? 4.312 -6.48 2.758 1 91.94 30 PRO B C 1
ATOM 2050 O O . PRO B 1 30 ? 4.066 -7.672 2.949 1 91.94 30 PRO B O 1
ATOM 2053 N N . LEU B 1 31 ? 4.184 -5.648 3.732 1 88.62 31 LEU B N 1
ATOM 2054 C CA . LEU B 1 31 ? 3.918 -6.055 5.109 1 88.62 31 LEU B CA 1
ATOM 2055 C C . LEU B 1 31 ? 2.477 -6.527 5.27 1 88.62 31 LEU B C 1
ATOM 2057 O O . LEU B 1 31 ? 2.145 -7.199 6.246 1 88.62 31 LEU B O 1
ATOM 2061 N N . GLU B 1 32 ? 1.637 -6.133 4.352 1 91.06 32 GLU B N 1
ATOM 2062 C CA . GLU B 1 32 ? 0.239 -6.555 4.371 1 91.06 32 GLU B CA 1
ATOM 2063 C C . GLU B 1 32 ? 0.017 -7.773 3.48 1 91.06 32 GLU B C 1
ATOM 2065 O O . GLU B 1 32 ? -1.118 -8.219 3.299 1 91.06 32 GLU B O 1
ATOM 2070 N N . GLY B 1 33 ? 1.017 -8.234 2.826 1 90.69 33 GLY B N 1
ATOM 2071 C CA . GLY B 1 33 ? 0.903 -9.375 1.932 1 90.69 33 GLY B CA 1
ATOM 2072 C C . GLY B 1 33 ? 0.591 -8.984 0.5 1 90.69 33 GLY B C 1
ATOM 2073 O O . GLY B 1 33 ? 0.206 -9.836 -0.311 1 90.69 33 GLY B O 1
ATOM 2074 N N . GLY B 1 34 ? 0.646 -7.664 0.233 1 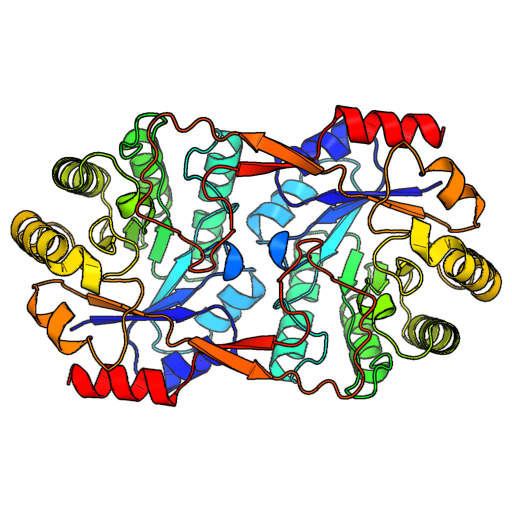95.44 34 GLY B N 1
ATOM 2075 C CA . GLY B 1 34 ? 0.408 -7.188 -1.12 1 95.44 34 GLY B CA 1
ATOM 2076 C C . GLY B 1 34 ? -0.958 -6.551 -1.298 1 95.44 34 GLY B C 1
ATOM 2077 O O . GLY B 1 34 ? -1.975 -7.137 -0.922 1 95.44 34 GLY B O 1
ATOM 2078 N N . THR B 1 35 ? -0.985 -5.367 -1.777 1 98 35 THR B N 1
ATOM 2079 C CA . THR B 1 35 ? -2.219 -4.668 -2.121 1 98 35 THR B CA 1
ATOM 2080 C C . THR B 1 35 ? -2.113 -4.031 -3.506 1 98 35 THR B C 1
ATOM 2082 O O . THR B 1 35 ? -1.098 -4.188 -4.188 1 98 35 THR B O 1
ATOM 2085 N N . THR B 1 36 ? -3.186 -3.422 -3.943 1 98.88 36 THR B N 1
ATOM 2086 C CA . THR B 1 36 ? -3.217 -2.814 -5.27 1 98.88 36 THR B CA 1
ATOM 2087 C C . THR B 1 36 ? -2.148 -1.731 -5.391 1 98.88 36 THR B C 1
ATOM 2089 O O . THR B 1 36 ? -2.104 -0.803 -4.582 1 98.88 36 THR B O 1
ATOM 2092 N N . PRO B 1 37 ? -1.221 -1.847 -6.352 1 98.81 37 PRO B N 1
ATOM 2093 C CA . PRO B 1 37 ? -0.155 -0.855 -6.504 1 98.81 37 PRO B CA 1
ATOM 2094 C C . PRO B 1 37 ? -0.656 0.466 -7.086 1 98.81 37 PRO B C 1
ATOM 2096 O O . PRO B 1 37 ? -1.788 0.541 -7.57 1 98.81 37 PRO B O 1
ATOM 2099 N N . SER B 1 38 ? 0.156 1.467 -6.992 1 98.75 38 SER B N 1
ATOM 2100 C CA . SER B 1 38 ? -0.154 2.783 -7.547 1 98.75 38 SER B CA 1
ATOM 2101 C C . SER B 1 38 ? -0.172 2.752 -9.07 1 98.75 38 SER B C 1
ATOM 2103 O O . SER B 1 38 ? 0.474 1.901 -9.688 1 98.75 38 SER B O 1
ATOM 2105 N N . ALA B 1 39 ? -0.888 3.715 -9.664 1 98.69 39 ALA B N 1
ATOM 2106 C CA . ALA B 1 39 ? -0.923 3.848 -11.117 1 98.69 39 ALA B CA 1
ATOM 2107 C C . ALA B 1 39 ? 0.478 4.066 -11.68 1 98.69 39 ALA B C 1
ATOM 2109 O O . ALA B 1 39 ? 0.823 3.52 -12.734 1 98.69 39 ALA B O 1
ATOM 2110 N N . GLY B 1 40 ? 1.276 4.906 -11 1 98.69 40 GLY B N 1
ATOM 2111 C CA . GLY B 1 40 ? 2.627 5.184 -11.469 1 98.69 40 GLY B CA 1
ATOM 2112 C C . GLY B 1 40 ? 3.484 3.938 -11.586 1 98.69 40 GLY B C 1
ATOM 2113 O O . GLY B 1 40 ? 4.215 3.771 -12.562 1 98.69 40 GLY B O 1
ATOM 2114 N N . LEU B 1 41 ? 3.389 3.074 -10.609 1 98.69 41 LEU B N 1
ATOM 2115 C CA . LEU B 1 41 ? 4.188 1.852 -10.617 1 98.69 41 LEU B CA 1
ATOM 2116 C C . LEU B 1 41 ? 3.699 0.896 -11.703 1 98.69 41 LEU B C 1
ATOM 2118 O O . LEU B 1 41 ? 4.508 0.24 -12.367 1 98.69 41 LEU B O 1
ATOM 2122 N N . ILE B 1 42 ? 2.354 0.788 -11.922 1 98.81 42 ILE B N 1
ATOM 2123 C CA . ILE B 1 42 ? 1.801 -0.051 -12.984 1 98.81 42 ILE B CA 1
ATOM 2124 C C . ILE B 1 42 ? 2.299 0.438 -14.344 1 98.81 42 ILE B C 1
ATOM 2126 O O . ILE B 1 42 ? 2.76 -0.356 -15.164 1 98.81 42 ILE B O 1
ATOM 2130 N N . ARG B 1 43 ? 2.24 1.717 -14.531 1 98.56 43 ARG B N 1
ATOM 2131 C CA . ARG B 1 43 ? 2.652 2.289 -15.812 1 98.56 43 ARG B CA 1
ATOM 2132 C C . ARG B 1 43 ? 4.141 2.057 -16.062 1 98.56 43 ARG B C 1
ATOM 2134 O O . ARG B 1 43 ? 4.551 1.785 -17.188 1 98.56 43 ARG B O 1
ATOM 2141 N N . TYR B 1 44 ? 4.914 2.188 -15.016 1 98.44 44 TYR B N 1
ATOM 2142 C CA . TYR B 1 44 ? 6.34 1.913 -15.164 1 98.44 44 TYR B CA 1
ATOM 2143 C C . TYR B 1 44 ? 6.574 0.466 -15.586 1 98.44 44 TYR B C 1
ATOM 2145 O O . TYR B 1 44 ? 7.281 0.2 -16.562 1 98.44 44 TYR B O 1
ATOM 2153 N N . ALA B 1 45 ? 5.996 -0.439 -14.805 1 98.44 45 ALA B N 1
ATOM 2154 C CA . ALA B 1 45 ? 6.156 -1.857 -15.117 1 98.44 45 ALA B CA 1
ATOM 2155 C C . ALA B 1 45 ? 5.746 -2.156 -16.547 1 98.44 45 ALA B C 1
ATOM 2157 O O . ALA B 1 45 ? 6.43 -2.9 -17.266 1 98.44 45 ALA B O 1
ATOM 2158 N N . ARG B 1 46 ? 4.656 -1.608 -17 1 98.31 46 ARG B N 1
ATOM 2159 C CA . ARG B 1 46 ? 4.141 -1.832 -18.344 1 98.31 46 ARG B CA 1
ATOM 2160 C C . ARG B 1 46 ? 5.117 -1.313 -19.391 1 98.31 46 ARG B C 1
ATOM 2162 O O . ARG B 1 46 ? 5.203 -1.865 -20.484 1 98.31 46 ARG B O 1
ATOM 2169 N N . SER B 1 47 ? 5.816 -0.261 -19.078 1 97.5 47 SER B N 1
ATOM 2170 C CA . SER B 1 47 ? 6.734 0.354 -20.031 1 97.5 47 SER B CA 1
ATOM 2171 C C . SER B 1 47 ? 7.926 -0.555 -20.328 1 97.5 47 SER B C 1
ATOM 2173 O O . SER B 1 47 ? 8.664 -0.338 -21.297 1 97.5 47 SER B O 1
ATOM 2175 N N . LEU B 1 48 ? 8.156 -1.549 -19.484 1 95.81 48 LEU B N 1
ATOM 2176 C CA . LEU B 1 48 ? 9.266 -2.471 -19.672 1 95.81 48 LEU B CA 1
ATOM 2177 C C . LEU B 1 48 ? 8.914 -3.545 -20.688 1 95.81 48 LEU B C 1
ATOM 2179 O O . LEU B 1 48 ? 7.941 -4.277 -20.516 1 95.81 48 LEU B O 1
ATOM 2183 N N . PRO B 1 49 ? 9.633 -3.715 -21.719 1 92.75 49 PRO B N 1
ATOM 2184 C CA . PRO B 1 49 ? 9.281 -4.652 -22.797 1 92.75 49 PRO B CA 1
ATOM 2185 C C . PRO B 1 49 ? 9.469 -6.113 -22.391 1 92.75 49 PRO B C 1
ATOM 2187 O O . PRO B 1 49 ? 10.391 -6.43 -21.625 1 92.75 49 PRO B O 1
ATOM 2190 N N . GLY B 1 50 ? 8.602 -6.938 -22.891 1 91.44 50 GLY B N 1
ATOM 2191 C CA . GLY B 1 50 ? 8.781 -8.375 -22.781 1 91.44 50 GLY B CA 1
ATOM 2192 C C . GLY B 1 50 ? 8.336 -8.938 -21.453 1 91.44 50 GLY B C 1
ATOM 2193 O O . GLY B 1 50 ? 8.484 -10.125 -21.188 1 91.44 50 GLY B O 1
ATOM 2194 N N . LEU B 1 51 ? 7.91 -8.172 -20.562 1 93.25 51 LEU B N 1
ATOM 2195 C CA . LEU B 1 51 ? 7.488 -8.617 -19.25 1 93.25 51 LEU B CA 1
ATOM 2196 C C . LEU B 1 51 ? 5.977 -8.828 -19.203 1 93.25 51 LEU B C 1
ATOM 2198 O O . LEU B 1 51 ? 5.211 -7.945 -19.594 1 93.25 51 LEU B O 1
ATOM 2202 N N . ARG B 1 52 ? 5.469 -10.039 -18.859 1 97.5 52 ARG B N 1
ATOM 2203 C CA . ARG B 1 52 ? 4.051 -10.258 -18.594 1 97.5 52 ARG B CA 1
ATOM 2204 C C . ARG B 1 52 ? 3.664 -9.688 -17.234 1 97.5 52 ARG B C 1
ATOM 2206 O O . ARG B 1 52 ? 4.266 -10.031 -16.219 1 97.5 52 ARG B O 1
ATOM 2213 N N . LEU B 1 53 ? 2.705 -8.828 -17.234 1 98.69 53 LEU B N 1
ATOM 2214 C CA . LEU B 1 53 ? 2.389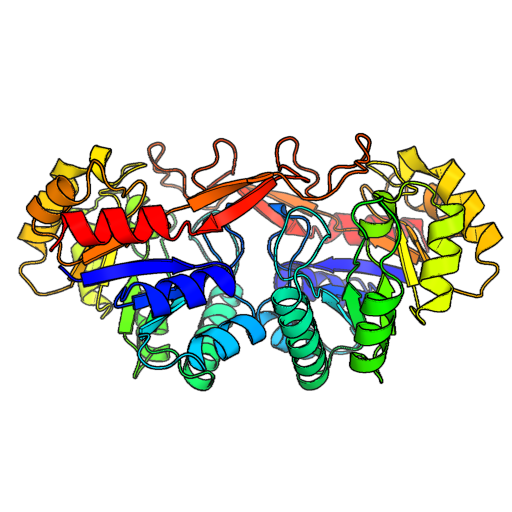 -8.016 -16.062 1 98.69 53 LEU B CA 1
ATOM 2215 C C . LEU B 1 53 ? 1.055 -8.438 -15.453 1 98.69 53 LEU B C 1
ATOM 2217 O O . LEU B 1 53 ? 0.005 -8.273 -16.078 1 98.69 53 LEU B O 1
ATOM 2221 N N . SER B 1 54 ? 1.06 -9 -14.25 1 98.88 54 SER B N 1
ATOM 2222 C CA . SER B 1 54 ? -0.132 -9.219 -13.438 1 98.88 54 SER B CA 1
ATOM 2223 C C . SER B 1 54 ? -0.209 -8.211 -12.289 1 98.88 54 SER B C 1
ATOM 2225 O O . SER B 1 54 ? 0.774 -7.996 -11.578 1 98.88 54 SER B O 1
ATOM 2227 N N . VAL B 1 55 ? -1.349 -7.613 -12.094 1 98.94 55 VAL B N 1
ATOM 2228 C CA . VAL B 1 55 ? -1.503 -6.559 -11.094 1 98.94 55 VAL B CA 1
ATOM 2229 C C . VAL B 1 55 ? -2.365 -7.066 -9.938 1 98.94 55 VAL B C 1
ATOM 2231 O O . VAL B 1 55 ? -3.471 -7.566 -10.156 1 98.94 55 VAL B O 1
ATOM 2234 N N . MET B 1 56 ? -1.884 -6.945 -8.773 1 98.94 56 MET B N 1
ATOM 2235 C CA . MET B 1 56 ? -2.65 -7.27 -7.57 1 98.94 56 MET B CA 1
ATOM 2236 C C . MET B 1 56 ? -3.859 -6.348 -7.43 1 98.94 56 MET B C 1
ATOM 2238 O O . MET B 1 56 ? -3.738 -5.133 -7.586 1 98.94 56 MET B O 1
ATOM 2242 N N . ILE B 1 57 ? -5.008 -6.945 -7.207 1 98.94 57 ILE B N 1
ATOM 2243 C CA . ILE B 1 57 ? -6.238 -6.23 -6.879 1 98.94 57 ILE B CA 1
ATOM 2244 C C . ILE B 1 57 ? -6.684 -6.594 -5.465 1 98.94 57 ILE B C 1
ATOM 2246 O O . ILE B 1 57 ? -7.297 -7.641 -5.25 1 98.94 57 ILE B O 1
ATOM 2250 N N . ARG B 1 58 ? -6.387 -5.797 -4.523 1 98.62 58 ARG B N 1
ATOM 2251 C CA . ARG B 1 58 ? -6.617 -5.992 -3.096 1 98.62 58 ARG B CA 1
ATOM 2252 C C . ARG B 1 58 ? -6.641 -4.66 -2.357 1 98.62 58 ARG B C 1
ATOM 2254 O O . ARG B 1 58 ? -5.594 -4.047 -2.133 1 98.62 58 ARG B O 1
ATOM 2261 N N . PRO B 1 59 ? -7.793 -4.23 -1.987 1 97.62 59 PRO B N 1
ATOM 2262 C CA . PRO B 1 59 ? -7.934 -2.85 -1.517 1 97.62 59 PRO B CA 1
ATOM 2263 C C . PRO B 1 59 ? -7.359 -2.643 -0.117 1 97.62 59 PRO B C 1
ATOM 2265 O O . PRO B 1 59 ? -7.184 -1.501 0.318 1 97.62 59 PRO B O 1
ATOM 2268 N N . ARG B 1 60 ? -7.078 -3.713 0.603 1 94.88 60 ARG B N 1
ATOM 2269 C CA . ARG B 1 60 ? -6.559 -3.609 1.963 1 94.88 60 ARG B CA 1
ATOM 2270 C C . ARG B 1 60 ? -5.98 -4.938 2.432 1 94.88 60 ARG B C 1
ATOM 2272 O O . ARG B 1 60 ? -6.27 -5.988 1.85 1 94.88 60 ARG B O 1
ATOM 2279 N N . GLY B 1 61 ? -5.18 -4.863 3.496 1 92.88 61 GLY B N 1
ATOM 2280 C CA . GLY B 1 61 ? -4.738 -6.082 4.16 1 92.88 61 GLY B CA 1
ATOM 2281 C C . GLY B 1 61 ? -5.816 -6.723 5.008 1 92.88 61 GLY B C 1
ATOM 2282 O O . GLY B 1 61 ? -6.973 -6.297 4.98 1 92.88 61 GLY B O 1
ATOM 2283 N N . GLY B 1 62 ? -5.41 -7.762 5.742 1 91.38 62 GLY B N 1
ATOM 2284 C CA . GLY B 1 62 ? -6.34 -8.469 6.609 1 91.38 62 GLY B CA 1
ATOM 2285 C C . GLY B 1 62 ? -6.984 -9.664 5.941 1 91.38 62 GLY B C 1
ATOM 2286 O O . GLY B 1 62 ? -6.312 -10.43 5.242 1 91.38 62 GLY B O 1
ATOM 2287 N N . ASP B 1 63 ? -8.258 -9.797 6.219 1 94 63 ASP B N 1
ATOM 2288 C CA . ASP B 1 63 ? -8.953 -10.977 5.723 1 94 63 ASP B CA 1
ATOM 2289 C C . ASP B 1 63 ? -9.375 -10.797 4.266 1 94 63 ASP B C 1
ATOM 2291 O O . ASP B 1 63 ? -8.953 -9.844 3.605 1 94 63 ASP B O 1
ATOM 2295 N N . PHE B 1 64 ? -10.117 -11.789 3.779 1 97.25 64 PHE B N 1
ATOM 2296 C CA . PHE B 1 64 ? -10.539 -11.766 2.383 1 97.25 64 PHE B CA 1
ATOM 2297 C C . PHE B 1 64 ? -12.055 -11.766 2.27 1 97.25 64 PHE B C 1
ATOM 2299 O O . PHE B 1 64 ? -12.609 -12.297 1.309 1 97.25 64 PHE B O 1
ATOM 2306 N N . LEU B 1 65 ? -12.68 -11.297 3.381 1 97.75 65 LEU B N 1
ATOM 2307 C CA . LEU B 1 65 ? -14.109 -11 3.41 1 97.75 65 LEU B CA 1
ATOM 2308 C C . LEU B 1 65 ? -14.359 -9.523 3.123 1 97.75 65 LEU B C 1
ATOM 2310 O O . LEU B 1 65 ? -14.055 -8.664 3.949 1 97.75 65 LEU B O 1
ATOM 2314 N N . TYR B 1 66 ? -14.953 -9.258 1.945 1 97.69 66 TYR B N 1
ATOM 2315 C CA . TYR B 1 66 ? -15.047 -7.875 1.492 1 97.69 66 TYR B CA 1
ATOM 2316 C C . TYR B 1 66 ? -16.484 -7.379 1.528 1 97.69 66 TYR B C 1
ATOM 2318 O O . TYR B 1 66 ? -17.422 -8.148 1.295 1 97.69 66 TYR B O 1
ATOM 2326 N N . THR B 1 67 ? -16.641 -6.117 1.825 1 97.06 67 THR B N 1
ATOM 2327 C CA . THR B 1 67 ? -17.922 -5.453 1.701 1 97.06 67 THR B CA 1
ATOM 2328 C C . THR B 1 67 ? -18.266 -5.195 0.235 1 97.06 67 THR B C 1
ATOM 2330 O O . THR B 1 67 ? -17.406 -5.328 -0.637 1 97.06 67 THR B O 1
ATOM 2333 N N . ASP B 1 68 ? -19.531 -4.824 -0.055 1 97.94 68 ASP B N 1
ATOM 2334 C CA . ASP B 1 68 ? -19.953 -4.477 -1.41 1 97.94 68 ASP B CA 1
ATOM 2335 C C . ASP B 1 68 ? -19.125 -3.303 -1.951 1 97.94 68 ASP B C 1
ATOM 2337 O O . ASP B 1 68 ? -18.75 -3.293 -3.125 1 97.94 68 ASP B O 1
ATOM 2341 N N . ASP B 1 69 ? -18.859 -2.354 -1.135 1 96.94 69 ASP B N 1
ATOM 2342 C CA . ASP B 1 69 ? -18.094 -1.18 -1.537 1 96.94 69 ASP B CA 1
ATOM 2343 C C . ASP B 1 69 ? -16.656 -1.562 -1.913 1 96.94 69 ASP B C 1
ATOM 2345 O O . ASP B 1 69 ? -16.094 -1.028 -2.873 1 96.94 69 ASP B O 1
ATOM 2349 N N . GLU B 1 70 ? -16.078 -2.447 -1.154 1 98.06 70 GLU B N 1
ATOM 2350 C CA . GLU B 1 70 ? -14.727 -2.91 -1.456 1 98.06 70 GLU B CA 1
ATOM 2351 C C . GLU B 1 70 ? -14.688 -3.67 -2.779 1 98.06 70 GLU B C 1
ATOM 2353 O O . GLU B 1 70 ? -13.758 -3.496 -3.572 1 98.06 70 GLU B O 1
ATOM 2358 N N . VAL B 1 71 ? -15.711 -4.484 -3.035 1 98.75 71 VAL B N 1
ATOM 2359 C CA . VAL B 1 71 ? -15.773 -5.23 -4.285 1 98.75 71 VAL B CA 1
ATOM 2360 C C . VAL B 1 71 ? -15.938 -4.266 -5.457 1 98.75 71 VAL B C 1
ATOM 2362 O O . VAL B 1 71 ? -15.352 -4.465 -6.523 1 98.75 71 VAL B O 1
ATOM 2365 N N . ALA B 1 72 ? -16.719 -3.232 -5.254 1 98.44 72 ALA B N 1
ATOM 2366 C CA . ALA B 1 72 ? -16.875 -2.211 -6.285 1 98.44 72 ALA B CA 1
ATOM 2367 C C . ALA B 1 72 ? -15.547 -1.534 -6.598 1 98.44 72 ALA B C 1
ATOM 2369 O O . ALA B 1 72 ? -15.234 -1.274 -7.762 1 98.44 72 ALA B O 1
ATOM 2370 N N . LEU B 1 73 ? -14.789 -1.254 -5.59 1 98.56 73 LEU B N 1
ATOM 2371 C CA . LEU B 1 73 ? -13.461 -0.681 -5.781 1 98.56 73 LEU B CA 1
ATOM 2372 C C . LEU B 1 73 ? -12.562 -1.645 -6.543 1 98.56 73 LEU B C 1
ATOM 2374 O O . LEU B 1 73 ? -11.836 -1.236 -7.457 1 98.56 73 LEU B O 1
ATOM 2378 N N . MET B 1 74 ? -12.633 -2.91 -6.184 1 98.88 74 MET B N 1
ATOM 2379 C CA . MET B 1 74 ? -11.844 -3.928 -6.871 1 98.88 74 MET B CA 1
ATOM 2380 C C . MET B 1 74 ? -12.188 -3.967 -8.359 1 98.88 74 MET B C 1
ATOM 2382 O O . MET B 1 74 ? -11.297 -4.055 -9.203 1 98.88 74 MET B O 1
ATOM 2386 N N . ALA B 1 75 ? -13.461 -3.889 -8.625 1 98.88 75 ALA B N 1
ATOM 2387 C CA . ALA B 1 75 ? -13.891 -3.891 -10.023 1 98.88 75 ALA B CA 1
ATOM 2388 C C . ALA B 1 75 ? -13.312 -2.697 -10.773 1 98.88 75 ALA B C 1
ATOM 2390 O O . ALA B 1 75 ? -12.828 -2.842 -11.898 1 98.88 75 ALA B O 1
ATOM 2391 N N . GLU B 1 76 ? -13.367 -1.537 -10.164 1 98.56 76 GLU B N 1
ATOM 2392 C CA . GLU B 1 76 ? -12.789 -0.335 -10.766 1 98.56 76 GLU B CA 1
ATOM 2393 C C . GLU B 1 76 ? -11.289 -0.495 -10.992 1 98.56 76 GLU B C 1
ATOM 2395 O O . GLU B 1 76 ? -10.773 -0.111 -12.039 1 98.56 76 GLU B O 1
ATOM 2400 N N . GLU B 1 77 ? -10.633 -1.052 -10.062 1 98.81 77 GLU B N 1
ATOM 2401 C CA . GLU B 1 77 ? -9.18 -1.226 -10.141 1 98.81 77 GLU B CA 1
ATOM 2402 C C . GLU B 1 77 ? -8.805 -2.242 -11.211 1 98.81 77 GLU B C 1
ATOM 2404 O O . GLU B 1 77 ? -7.762 -2.109 -11.859 1 98.81 77 GLU B O 1
ATOM 2409 N N . ILE B 1 78 ? -9.688 -3.25 -11.414 1 98.94 78 ILE B N 1
ATOM 2410 C CA . ILE B 1 78 ? -9.492 -4.191 -12.516 1 98.94 78 ILE B CA 1
ATOM 2411 C C . ILE B 1 78 ? -9.57 -3.455 -13.844 1 98.94 78 ILE B C 1
ATOM 2413 O O . ILE B 1 78 ? -8.711 -3.629 -14.711 1 98.94 78 ILE B O 1
ATOM 2417 N N . ARG B 1 79 ? -10.562 -2.596 -14.008 1 98.69 79 ARG B N 1
ATOM 2418 C CA . ARG B 1 79 ? -10.719 -1.831 -15.242 1 98.69 79 ARG B CA 1
ATOM 2419 C C . ARG B 1 79 ? -9.516 -0.921 -15.477 1 98.69 79 ARG B C 1
ATOM 2421 O O . ARG B 1 79 ? -9.023 -0.813 -16.594 1 98.69 79 ARG B O 1
ATOM 2428 N N . LEU B 1 80 ? -9.031 -0.311 -14.438 1 98.5 80 LEU B N 1
ATOM 2429 C CA . LEU B 1 80 ? -7.879 0.574 -14.539 1 98.5 80 LEU B CA 1
ATOM 2430 C C . LEU B 1 80 ? -6.625 -0.212 -14.898 1 98.5 80 LEU B C 1
ATOM 2432 O O . LEU B 1 80 ? -5.809 0.246 -15.703 1 98.5 80 LEU B O 1
ATOM 2436 N N . ALA B 1 81 ? -6.453 -1.376 -14.242 1 98.75 81 ALA B N 1
ATOM 2437 C CA . ALA B 1 81 ? -5.32 -2.229 -14.594 1 98.75 81 ALA B CA 1
ATOM 2438 C C . ALA B 1 81 ? -5.32 -2.555 -16.078 1 98.75 81 ALA B C 1
ATOM 2440 O O . ALA B 1 81 ? -4.27 -2.521 -16.734 1 98.75 81 ALA B O 1
ATOM 2441 N N . ARG B 1 82 ? -6.488 -2.877 -16.609 1 98.56 82 ARG B N 1
ATOM 2442 C CA . ARG B 1 82 ? -6.621 -3.152 -18.031 1 98.56 82 ARG B CA 1
ATOM 2443 C C . ARG B 1 82 ? -6.227 -1.936 -18.859 1 98.56 82 ARG B C 1
ATOM 2445 O O . ARG B 1 82 ? -5.469 -2.055 -19.828 1 98.56 82 ARG B O 1
ATOM 2452 N N . GLU B 1 83 ? -6.746 -0.798 -18.453 1 97.94 83 GLU B N 1
ATOM 2453 C CA . GLU B 1 83 ? -6.441 0.452 -19.141 1 97.94 83 GLU B CA 1
ATOM 2454 C C . GLU B 1 83 ? -4.941 0.721 -19.156 1 97.94 83 GLU B C 1
ATOM 2456 O O . GLU B 1 83 ? -4.414 1.259 -20.125 1 97.94 83 GLU B O 1
ATOM 2461 N N . TYR B 1 84 ? -4.258 0.282 -18.094 1 97.81 84 TYR B N 1
ATOM 2462 C CA . TYR B 1 84 ? -2.826 0.541 -17.984 1 97.81 84 TYR B CA 1
ATOM 2463 C C . TYR B 1 84 ? -2.018 -0.552 -18.672 1 97.81 84 TYR B C 1
ATOM 2465 O O . TYR B 1 84 ? -0.784 -0.517 -18.656 1 97.81 84 TYR B O 1
ATOM 2473 N N . GLY B 1 85 ? -2.664 -1.588 -19.219 1 97.88 85 GLY B N 1
ATOM 2474 C CA . GLY B 1 85 ? -1.998 -2.555 -20.062 1 97.88 85 GLY B CA 1
ATOM 2475 C C . GLY B 1 85 ? -1.604 -3.826 -19.344 1 97.88 85 GLY B C 1
ATOM 2476 O O . GLY B 1 85 ? -0.689 -4.531 -19.766 1 97.88 85 GLY B O 1
ATOM 2477 N N . ALA B 1 86 ? -2.217 -4.109 -18.234 1 98.56 86 ALA B N 1
ATOM 2478 C CA . ALA B 1 86 ? -1.927 -5.352 -17.516 1 98.56 86 ALA B CA 1
ATOM 2479 C C . ALA B 1 86 ? -2.334 -6.566 -18.344 1 98.56 86 ALA B C 1
ATOM 2481 O O . ALA B 1 86 ? -3.336 -6.527 -19.062 1 98.56 86 ALA B O 1
ATOM 2482 N N . ASP B 1 87 ? -1.559 -7.668 -18.25 1 98.69 87 ASP B N 1
ATOM 2483 C CA . ASP B 1 87 ? -1.881 -8.93 -18.891 1 98.69 87 ASP B CA 1
ATOM 2484 C C . ASP B 1 87 ? -2.773 -9.797 -18.016 1 98.69 87 ASP B C 1
ATOM 2486 O O . ASP B 1 87 ? -3.451 -10.703 -18.5 1 98.69 87 ASP B O 1
ATOM 2490 N N . GLY B 1 88 ? -2.777 -9.508 -16.766 1 98.81 88 GLY B N 1
ATOM 2491 C CA . GLY B 1 88 ? -3.549 -10.258 -15.781 1 98.81 88 GLY B CA 1
ATOM 2492 C C . GLY B 1 88 ? -3.775 -9.5 -14.492 1 98.81 88 GLY B C 1
ATOM 2493 O O . GLY B 1 88 ? -3.178 -8.445 -14.273 1 98.81 88 GLY B O 1
ATOM 2494 N N . VAL B 1 89 ? -4.668 -9.992 -13.695 1 98.94 89 VAL B N 1
ATOM 2495 C CA . VAL B 1 89 ? -4.93 -9.461 -12.367 1 98.94 89 VAL B CA 1
ATOM 2496 C C . VAL B 1 89 ? -4.961 -10.594 -11.344 1 98.94 89 VAL B C 1
ATOM 2498 O O . VAL B 1 89 ? -5.113 -11.758 -11.711 1 98.94 89 VAL B O 1
ATOM 2501 N N . VAL B 1 90 ? -4.719 -10.25 -10.109 1 98.94 90 VAL B N 1
ATOM 2502 C CA . VAL B 1 90 ? -4.598 -11.203 -9.016 1 98.94 90 VAL B CA 1
ATOM 2503 C C . VAL B 1 90 ? -5.523 -10.797 -7.867 1 98.94 90 VAL B C 1
ATOM 2505 O O . VAL B 1 90 ? -5.441 -9.672 -7.367 1 98.94 90 VAL B O 1
ATOM 2508 N N . PHE B 1 91 ? -6.438 -11.633 -7.48 1 98.88 91 PHE B N 1
ATOM 2509 C CA . PHE B 1 91 ? -7.297 -11.352 -6.336 1 98.88 91 PHE B CA 1
ATOM 2510 C C . PHE B 1 91 ? -7.867 -12.641 -5.754 1 98.88 91 PHE B C 1
ATOM 2512 O O . PHE B 1 91 ? -7.699 -13.711 -6.336 1 98.88 91 PHE B O 1
ATOM 2519 N N . GLY B 1 92 ? -8.469 -12.594 -4.605 1 98.69 92 GLY B N 1
ATOM 2520 C CA . GLY B 1 92 ? -9.156 -13.688 -3.936 1 98.69 92 GLY B CA 1
ATOM 2521 C C . GLY B 1 92 ? -10.188 -13.211 -2.928 1 98.69 92 GLY B C 1
ATOM 2522 O O . GLY B 1 92 ? -9.953 -12.258 -2.191 1 98.69 92 GLY B O 1
ATOM 2523 N N . LEU B 1 93 ? -11.328 -13.828 -2.92 1 98.75 93 LEU B N 1
ATOM 2524 C CA . LEU B 1 93 ? -12.43 -13.508 -2.018 1 98.75 93 LEU B CA 1
ATOM 2525 C C . LEU B 1 93 ? -12.953 -14.758 -1.326 1 98.75 93 LEU B C 1
ATOM 2527 O O . LEU B 1 93 ? -13.094 -15.805 -1.96 1 98.75 93 LEU B O 1
ATOM 2531 N N . LEU B 1 94 ? -13.211 -14.648 -0.083 1 98.5 94 LEU B N 1
ATOM 2532 C CA . LEU B 1 94 ? -13.711 -15.781 0.687 1 98.5 94 LEU B CA 1
ATOM 2533 C C . LEU B 1 94 ? -15.039 -15.438 1.357 1 98.5 94 LEU B C 1
ATOM 2535 O O . LEU B 1 94 ? -15.367 -14.258 1.521 1 98.5 94 LEU B O 1
ATOM 2539 N N . THR B 1 95 ? -15.82 -16.438 1.682 1 98.38 95 THR B N 1
ATOM 2540 C CA . THR B 1 95 ? -17 -16.312 2.527 1 98.38 95 THR B CA 1
ATOM 2541 C C . THR B 1 95 ? -16.625 -16.422 4.004 1 98.38 95 THR B C 1
ATOM 2543 O O . THR B 1 95 ? -15.539 -16.906 4.336 1 98.38 95 THR B O 1
ATOM 2546 N N . PRO B 1 96 ? -17.5 -15.984 4.902 1 97 96 PRO B N 1
ATOM 2547 C CA . PRO B 1 96 ? -17.203 -16.109 6.332 1 97 96 PRO B CA 1
ATOM 2548 C C . PRO B 1 96 ? -16.891 -17.547 6.738 1 97 96 PRO B C 1
ATOM 2550 O O . PRO B 1 96 ? -16.141 -17.781 7.691 1 97 96 PRO B O 1
ATOM 2553 N N . ALA B 1 97 ? -17.375 -18.531 6.016 1 97.44 97 ALA B N 1
ATOM 2554 C CA . ALA B 1 97 ? -17.219 -19.953 6.352 1 97.44 97 ALA B CA 1
ATOM 2555 C C . ALA B 1 97 ? -15.891 -20.5 5.852 1 97.44 97 ALA B C 1
ATOM 2557 O O . ALA B 1 97 ? -15.594 -21.688 6.02 1 97.44 97 ALA B O 1
ATOM 2558 N N . GLY B 1 98 ? -15.086 -19.641 5.191 1 97.12 98 GLY B N 1
ATOM 2559 C CA . GLY B 1 98 ? -13.789 -20.094 4.711 1 97.12 98 GLY B CA 1
ATOM 2560 C C . GLY B 1 98 ? -13.859 -20.812 3.379 1 97.12 98 GLY B C 1
ATOM 2561 O O . GLY B 1 98 ? -13.086 -21.734 3.125 1 97.12 98 GLY B O 1
ATOM 2562 N N . GLU B 1 99 ? -14.891 -20.469 2.68 1 98.5 99 GLU B N 1
ATOM 2563 C CA . GLU B 1 99 ? -15.023 -20.969 1.313 1 98.5 99 GLU B CA 1
ATOM 2564 C C . GLU B 1 99 ? -14.742 -19.875 0.295 1 98.5 99 GLU B C 1
ATOM 2566 O O . GLU B 1 99 ? -14.805 -18.688 0.621 1 98.5 99 GLU B O 1
ATOM 2571 N N . VAL B 1 100 ? -14.383 -20.312 -0.926 1 98.81 100 VAL B N 1
ATOM 2572 C CA . VAL B 1 100 ? -14.266 -19.344 -2.008 1 98.81 100 VAL B CA 1
ATOM 2573 C C . VAL B 1 100 ? -15.609 -18.656 -2.225 1 98.81 100 VAL B C 1
ATOM 2575 O O . VAL B 1 100 ? -16.656 -19.312 -2.27 1 98.81 100 VAL B O 1
ATOM 2578 N N . ASP B 1 101 ? -15.633 -17.344 -2.219 1 98.88 101 ASP B N 1
ATOM 2579 C CA . ASP B 1 101 ? -16.812 -16.609 -2.646 1 98.88 101 ASP B CA 1
ATOM 2580 C C . ASP B 1 101 ? -17 -16.688 -4.16 1 98.88 101 ASP B C 1
ATOM 2582 O O . ASP B 1 101 ? -16.609 -15.758 -4.883 1 98.88 101 ASP B O 1
ATOM 2586 N N . GLU B 1 102 ? -17.578 -17.75 -4.613 1 98.75 102 GLU B N 1
ATOM 2587 C CA . GLU B 1 102 ? -17.609 -18.047 -6.039 1 98.75 102 GLU B CA 1
ATOM 2588 C C . GLU B 1 102 ? -18.359 -16.969 -6.812 1 98.75 102 GLU B C 1
ATOM 2590 O O . GLU B 1 102 ? -17.922 -16.562 -7.891 1 98.75 102 GLU B O 1
ATOM 2595 N N . THR B 1 103 ? -19.469 -16.516 -6.262 1 98.69 103 THR B N 1
ATOM 2596 C CA . THR B 1 103 ? -20.312 -15.555 -6.953 1 98.69 103 THR B CA 1
ATOM 2597 C C . THR B 1 103 ? -19.547 -14.25 -7.203 1 98.69 103 THR B C 1
ATOM 2599 O O . THR B 1 103 ? -19.484 -13.781 -8.344 1 98.69 103 THR B O 1
ATOM 2602 N N . ARG B 1 104 ? -19.031 -13.703 -6.219 1 98.75 104 ARG B N 1
ATOM 2603 C CA . ARG B 1 104 ? -18.328 -12.43 -6.348 1 98.75 104 ARG B CA 1
ATOM 2604 C C . ARG B 1 104 ? -17.031 -12.586 -7.125 1 98.75 104 ARG B C 1
ATOM 2606 O O . ARG B 1 104 ? -16.641 -11.688 -7.871 1 98.75 104 ARG B O 1
ATOM 2613 N N . THR B 1 105 ? -16.328 -13.734 -6.914 1 98.94 105 THR B N 1
ATOM 2614 C CA . THR B 1 105 ? -15.125 -14 -7.691 1 98.94 105 THR B CA 1
ATOM 2615 C C . THR B 1 105 ? -15.453 -14.078 -9.18 1 98.94 105 THR B C 1
ATOM 2617 O O . THR B 1 105 ? -14.766 -13.469 -10 1 98.94 105 THR B O 1
ATOM 2620 N N . ALA B 1 106 ? -16.484 -14.805 -9.5 1 98.81 106 ALA B N 1
ATOM 2621 C CA . ALA B 1 106 ? -16.891 -14.93 -10.898 1 98.81 106 ALA B CA 1
ATOM 2622 C C . ALA B 1 106 ? -17.25 -13.57 -11.492 1 98.81 106 ALA B C 1
ATOM 2624 O O . ALA B 1 106 ? -16.969 -13.297 -12.656 1 98.81 106 ALA B O 1
ATOM 2625 N N . GLN B 1 107 ? -17.906 -12.758 -10.719 1 98.69 107 GLN B N 1
ATOM 2626 C CA . GLN B 1 107 ? -18.234 -11.398 -11.156 1 98.69 107 GLN B CA 1
ATOM 2627 C C . GLN B 1 107 ? -16.969 -10.617 -11.492 1 98.69 107 GLN B C 1
ATOM 2629 O O . GLN B 1 107 ? -16.906 -9.953 -12.531 1 98.69 107 GLN B O 1
ATOM 2634 N N . LEU B 1 108 ? -15.961 -10.688 -10.68 1 98.88 108 LEU B N 1
ATOM 2635 C CA . LEU B 1 108 ? -14.719 -9.961 -10.914 1 98.88 108 LEU B CA 1
ATOM 2636 C C . LEU B 1 108 ? -13.953 -10.555 -12.086 1 98.88 108 LEU B C 1
ATOM 2638 O O . LEU B 1 108 ? -13.281 -9.836 -12.828 1 98.88 108 LEU B O 1
ATOM 2642 N N . VAL B 1 109 ? -14.07 -11.859 -12.281 1 98.88 109 VAL B N 1
ATOM 2643 C CA . VAL B 1 109 ? -13.461 -12.5 -13.445 1 98.88 109 VAL B CA 1
ATOM 2644 C C . VAL B 1 109 ? -14.07 -11.945 -14.727 1 98.88 109 VAL B C 1
ATOM 2646 O O . VAL B 1 109 ? -13.352 -11.672 -15.695 1 98.88 109 VAL B O 1
ATOM 2649 N N . ARG B 1 110 ? -15.375 -11.766 -14.727 1 98.5 110 ARG B N 1
ATOM 2650 C CA . ARG B 1 110 ? -16.031 -11.172 -15.883 1 98.5 110 ARG B CA 1
ATOM 2651 C C . ARG B 1 110 ? -15.547 -9.742 -16.125 1 98.5 110 ARG B C 1
ATOM 2653 O O . ARG B 1 110 ? -15.336 -9.336 -17.266 1 98.5 110 ARG B O 1
ATOM 2660 N N . GLU B 1 111 ? -15.352 -9 -15.016 1 98.19 111 GLU B N 1
ATOM 2661 C CA . GLU B 1 111 ? -14.82 -7.645 -15.109 1 98.19 111 GLU B CA 1
ATOM 2662 C C . GLU B 1 111 ? -13.422 -7.641 -15.719 1 98.19 111 GLU B C 1
ATOM 2664 O O . GLU B 1 111 ? -13 -6.652 -16.312 1 98.19 111 GLU B O 1
ATOM 2669 N N . ALA B 1 112 ? -12.68 -8.734 -15.555 1 98.62 112 ALA B N 1
ATOM 2670 C CA . ALA B 1 112 ? -11.289 -8.844 -15.977 1 98.62 112 ALA B CA 1
ATOM 2671 C C . ALA B 1 112 ? -11.188 -9.406 -17.391 1 98.62 112 ALA B C 1
ATOM 2673 O O . ALA B 1 112 ? -10.133 -9.898 -17.797 1 98.62 112 ALA B O 1
ATOM 2674 N N . GLU B 1 113 ? -12.258 -9.414 -18.141 1 96 113 GLU B N 1
ATOM 2675 C CA . GLU B 1 113 ? -12.242 -9.977 -19.484 1 96 113 GLU B CA 1
ATOM 2676 C C . GLU B 1 113 ? -11.062 -9.445 -20.297 1 96 113 GLU B C 1
ATOM 2678 O O . GLU B 1 113 ? -10.773 -8.25 -20.266 1 96 113 GLU B O 1
ATOM 2683 N N . GLY B 1 114 ? -10.414 -10.344 -21 1 96.69 114 GLY B N 1
ATOM 2684 C CA . GLY B 1 114 ? -9.242 -9.984 -21.781 1 96.69 114 GLY B CA 1
ATOM 2685 C C . GLY B 1 114 ? -7.941 -10.148 -21.016 1 96.69 114 GLY B C 1
ATOM 2686 O O . GLY B 1 114 ? -6.859 -10.047 -21.594 1 96.69 114 GLY B O 1
ATOM 2687 N N . MET B 1 115 ? -8.008 -10.344 -19.703 1 98.62 115 MET B N 1
ATOM 2688 C CA . MET B 1 115 ? -6.852 -10.555 -18.844 1 98.62 115 MET B CA 1
ATOM 2689 C C . MET B 1 115 ? -6.922 -11.922 -18.172 1 98.62 115 MET B C 1
ATOM 2691 O O . MET B 1 115 ? -8.016 -12.438 -17.922 1 98.62 115 MET B O 1
ATOM 2695 N N . GLU B 1 116 ? -5.793 -12.492 -17.875 1 98.56 116 GLU B N 1
ATOM 2696 C CA . GLU B 1 116 ? -5.766 -13.703 -17.062 1 98.56 116 GLU B CA 1
ATOM 2697 C C . GLU B 1 116 ? -6.004 -13.383 -15.594 1 98.56 116 GLU B C 1
ATOM 2699 O O . GLU B 1 116 ? -5.512 -12.375 -15.078 1 98.56 116 GLU B O 1
ATOM 2704 N N . VAL B 1 117 ? -6.75 -14.258 -14.922 1 98.94 117 VAL B N 1
ATOM 2705 C CA . VAL B 1 117 ? -7.031 -14.023 -13.508 1 98.94 117 VAL B CA 1
ATOM 2706 C C . VAL B 1 117 ? -6.355 -15.109 -12.664 1 98.94 117 VAL B C 1
ATOM 2708 O O . VAL B 1 117 ? -6.496 -16.297 -12.945 1 98.94 117 VAL B O 1
ATOM 2711 N N . THR B 1 118 ? -5.59 -14.711 -11.688 1 98.94 118 THR B N 1
ATOM 2712 C CA . THR B 1 118 ? -5.016 -15.602 -10.68 1 98.94 118 THR B CA 1
ATOM 2713 C C . THR B 1 118 ? -5.75 -15.461 -9.352 1 98.94 118 THR B C 1
ATOM 2715 O O . THR B 1 118 ? -5.91 -14.344 -8.844 1 98.94 118 THR B O 1
ATOM 2718 N N . PHE B 1 119 ? -6.301 -16.562 -8.828 1 98.94 119 PHE B N 1
ATOM 2719 C CA . PHE B 1 119 ? -6.781 -16.594 -7.457 1 98.94 119 PHE B CA 1
ATOM 2720 C C . PHE B 1 119 ? -5.621 -16.75 -6.48 1 98.94 119 PHE B C 1
ATOM 2722 O O . PHE B 1 119 ? -4.941 -17.781 -6.48 1 98.94 119 PHE B O 1
ATOM 2729 N N . HIS B 1 120 ? -5.43 -15.719 -5.648 1 98.69 120 HIS B N 1
ATOM 2730 C CA . HIS B 1 120 ? -4.191 -15.695 -4.879 1 98.69 120 HIS B CA 1
ATOM 2731 C C . HIS B 1 120 ? -4.328 -16.484 -3.588 1 98.69 120 HIS B C 1
ATOM 2733 O O . HIS B 1 120 ? -5.195 -17.359 -3.48 1 98.69 120 HIS B O 1
ATOM 2739 N N . ARG B 1 121 ? -3.502 -16.297 -2.627 1 97.56 121 ARG B N 1
ATOM 2740 C CA . ARG B 1 121 ? -3.268 -17.156 -1.481 1 97.56 121 ARG B CA 1
ATOM 2741 C C . ARG B 1 121 ? -4.426 -17.094 -0.493 1 97.56 121 ARG B C 1
ATOM 2743 O O . ARG B 1 121 ? -4.441 -17.812 0.51 1 97.56 121 ARG B O 1
ATOM 2750 N N . ALA B 1 122 ? -5.438 -16.156 -0.757 1 97.69 122 ALA B N 1
ATOM 2751 C CA . ALA B 1 122 ? -6.676 -16.391 -0.018 1 97.69 122 ALA B CA 1
ATOM 2752 C C . ALA B 1 122 ? -7.066 -17.859 -0.053 1 97.69 122 ALA B C 1
ATOM 2754 O O . ALA B 1 122 ? -7.676 -18.375 0.891 1 97.69 122 ALA B O 1
ATOM 2755 N N . PHE B 1 123 ? -6.641 -18.562 -1.082 1 98.62 123 PHE B N 1
ATOM 2756 C CA . PHE B 1 123 ? -6.84 -20 -1.259 1 98.62 123 PHE B CA 1
ATOM 2757 C C . PHE B 1 123 ? -6.328 -20.766 -0.049 1 98.62 123 PHE B C 1
ATOM 2759 O O . PHE B 1 123 ? -6.961 -21.734 0.397 1 98.62 123 PHE B O 1
ATOM 2766 N N . ASP B 1 124 ? -5.223 -20.359 0.505 1 97.62 124 ASP B N 1
ATOM 2767 C CA . ASP B 1 124 ? -4.562 -21.062 1.599 1 97.62 124 ASP B CA 1
ATOM 2768 C C . ASP B 1 124 ? -5.336 -20.906 2.904 1 97.62 124 ASP B C 1
ATOM 2770 O O . ASP B 1 124 ? -5.066 -21.594 3.885 1 97.62 124 ASP B O 1
ATOM 2774 N N . MET B 1 125 ? -6.312 -20.031 2.922 1 95.81 125 MET B N 1
ATOM 2775 C CA . MET B 1 125 ? -7.094 -19.75 4.125 1 95.81 125 MET B CA 1
ATOM 2776 C C . MET B 1 125 ? -8.453 -20.438 4.062 1 95.81 125 MET B C 1
ATOM 2778 O O . MET B 1 125 ? -9.289 -20.25 4.949 1 95.81 125 MET B O 1
ATOM 2782 N N . THR B 1 126 ? -8.656 -21.219 3.074 1 97.25 126 THR B N 1
ATOM 2783 C CA . THR B 1 126 ? -9.922 -21.938 2.922 1 97.25 126 THR B CA 1
ATOM 2784 C C . THR B 1 126 ? -9.961 -23.172 3.816 1 97.25 126 THR B C 1
ATOM 2786 O O . THR B 1 126 ? -8.914 -23.703 4.191 1 97.25 126 THR B O 1
ATOM 2789 N N . ARG B 1 127 ? -11.094 -23.625 4.098 1 96.12 127 ARG B N 1
ATOM 2790 C CA . ARG B 1 127 ? -11.289 -24.719 5.039 1 96.12 127 ARG B CA 1
ATOM 2791 C C . ARG B 1 127 ? -10.984 -26.062 4.383 1 96.12 127 ARG B C 1
ATOM 2793 O O . ARG B 1 127 ? -10.648 -27.031 5.066 1 96.12 127 ARG B O 1
ATOM 2800 N N . ASP B 1 128 ? -11.156 -26.156 3.051 1 97.12 128 ASP B N 1
ATOM 2801 C CA . ASP B 1 128 ? -10.953 -27.391 2.279 1 97.12 128 ASP B CA 1
ATOM 2802 C C . ASP B 1 128 ? -10.352 -27.078 0.909 1 97.12 128 ASP B C 1
ATOM 2804 O O . ASP B 1 128 ? -11.055 -26.609 0.009 1 97.12 128 ASP B O 1
ATOM 2808 N N . SER B 1 129 ? -9.086 -27.422 0.752 1 98 129 SER B N 1
ATOM 2809 C CA . SER B 1 129 ? -8.359 -27.031 -0.453 1 98 129 SER B CA 1
ATOM 2810 C C . SER B 1 129 ? -8.906 -27.75 -1.685 1 98 129 SER B C 1
ATOM 2812 O O . SER B 1 129 ? -8.922 -27.172 -2.779 1 98 129 SER B O 1
ATOM 2814 N N . ARG B 1 130 ? -9.336 -28.969 -1.539 1 98.31 130 ARG B N 1
ATOM 2815 C CA . ARG B 1 130 ? -9.867 -29.719 -2.67 1 98.31 130 ARG B CA 1
ATOM 2816 C C . ARG B 1 130 ? -11.148 -29.078 -3.203 1 98.31 130 ARG B C 1
ATOM 2818 O O . ARG B 1 130 ? -11.289 -28.875 -4.41 1 98.31 130 ARG B O 1
ATOM 2825 N N . GLN B 1 131 ? -12.039 -28.766 -2.279 1 98.5 131 GLN B N 1
ATOM 2826 C CA . GLN B 1 131 ? -13.281 -28.109 -2.672 1 98.5 131 GLN B CA 1
ATOM 2827 C C . GLN B 1 131 ? -13.008 -26.703 -3.205 1 98.5 131 GLN B C 1
ATOM 2829 O O . GLN B 1 131 ? -13.656 -26.25 -4.148 1 98.5 131 GLN B O 1
ATOM 2834 N N . ALA B 1 132 ? -12.078 -26.047 -2.588 1 98.81 132 ALA B N 1
ATOM 2835 C CA . ALA B 1 132 ? -11.711 -24.688 -3.008 1 98.81 132 ALA B CA 1
ATOM 2836 C C . ALA B 1 132 ? -11.195 -24.688 -4.445 1 98.81 132 ALA B C 1
ATOM 2838 O O . ALA B 1 132 ? -11.523 -23.797 -5.227 1 98.81 132 ALA B O 1
ATOM 2839 N N . LEU B 1 133 ? -10.406 -25.688 -4.785 1 98.94 133 LEU B N 1
ATOM 2840 C CA . LEU B 1 133 ? -9.859 -25.766 -6.137 1 98.94 133 LEU B CA 1
ATOM 2841 C C . LEU B 1 133 ? -10.984 -25.859 -7.168 1 98.94 133 LEU B C 1
ATOM 2843 O O . LEU B 1 133 ? -10.969 -25.141 -8.172 1 98.94 133 LEU B O 1
ATOM 2847 N N . GLU B 1 134 ? -11.922 -26.719 -6.887 1 98.94 134 GLU B N 1
ATOM 2848 C CA . GLU B 1 134 ? -13.047 -26.859 -7.801 1 98.94 134 GLU B CA 1
ATOM 2849 C C . GLU B 1 134 ? -13.836 -25.547 -7.91 1 98.94 134 GLU B C 1
ATOM 2851 O O . GLU B 1 134 ? -14.25 -25.156 -9 1 98.94 134 GLU B O 1
ATOM 2856 N N . ALA B 1 135 ? -14.047 -24.906 -6.805 1 98.88 135 ALA B N 1
ATOM 2857 C CA . ALA B 1 135 ? -14.758 -23.625 -6.797 1 98.88 135 ALA B CA 1
ATOM 2858 C C . ALA B 1 135 ? -14.023 -22.594 -7.641 1 98.88 135 ALA B C 1
ATOM 2860 O O . ALA B 1 135 ? -14.641 -21.891 -8.453 1 98.88 135 ALA B O 1
ATOM 2861 N N . VAL B 1 136 ? -12.703 -22.453 -7.473 1 98.94 136 VAL B N 1
ATOM 2862 C CA . VAL B 1 136 ? -11.906 -21.484 -8.219 1 98.94 136 VAL B CA 1
ATOM 2863 C C . VAL B 1 136 ? -12 -21.781 -9.719 1 98.94 136 VAL B C 1
ATOM 2865 O O . VAL B 1 136 ? -12.141 -20.875 -10.531 1 98.94 136 VAL B O 1
ATOM 2868 N N . ILE B 1 137 ? -11.938 -23.0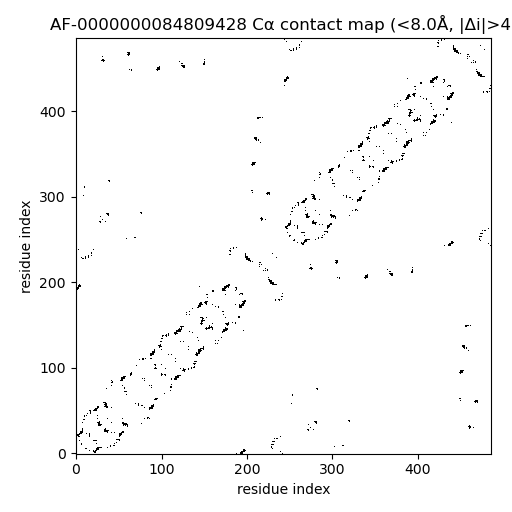78 -10.102 1 98.88 137 ILE B N 1
ATOM 2869 C CA . ILE B 1 137 ? -12.062 -23.484 -11.5 1 98.88 137 ILE B CA 1
ATOM 2870 C C . ILE B 1 137 ? -13.398 -23 -12.062 1 98.88 137 ILE B C 1
ATOM 2872 O O . ILE B 1 137 ? -13.453 -22.453 -13.164 1 98.88 137 ILE B O 1
ATOM 2876 N N . ARG B 1 138 ? -14.438 -23.141 -11.258 1 98.81 138 ARG B N 1
ATOM 2877 C CA . ARG B 1 138 ? -15.773 -22.797 -11.719 1 98.81 138 ARG B CA 1
ATOM 2878 C C . ARG B 1 138 ? -15.906 -21.281 -11.914 1 98.81 138 ARG B C 1
ATOM 2880 O O . ARG B 1 138 ? -16.781 -20.812 -12.641 1 98.81 138 ARG B O 1
ATOM 2887 N N . THR B 1 139 ? -15.102 -20.469 -11.305 1 98.75 139 THR B N 1
ATOM 2888 C CA . THR B 1 139 ? -15.188 -19.016 -11.406 1 98.75 139 THR B CA 1
ATOM 2889 C C . THR B 1 139 ? -14.609 -18.547 -12.727 1 98.75 139 THR B C 1
ATOM 2891 O O . THR B 1 139 ? -14.859 -17.406 -13.148 1 98.75 139 THR B O 1
ATOM 2894 N N . GLY B 1 140 ? -13.703 -19.312 -13.344 1 98.56 140 GLY B N 1
ATOM 2895 C CA . GLY B 1 140 ? -13.078 -18.922 -14.594 1 98.56 140 GLY B CA 1
ATOM 2896 C C . GLY B 1 140 ? -11.656 -18.422 -14.422 1 98.56 140 GLY B C 1
ATOM 2897 O O . GLY B 1 140 ? -11.039 -17.953 -15.383 1 98.56 140 GLY B O 1
ATOM 2898 N N . CYS B 1 141 ? -11.078 -18.547 -13.25 1 98.81 141 CYS B N 1
ATOM 2899 C CA . CYS B 1 141 ? -9.688 -18.172 -13.031 1 98.81 141 CYS B CA 1
ATOM 2900 C C . CYS B 1 141 ? -8.75 -19.047 -13.867 1 98.81 141 CYS B C 1
ATOM 2902 O O . CYS B 1 141 ? -9.008 -20.234 -14.062 1 98.81 141 CYS B O 1
ATOM 2904 N N . ARG B 1 142 ? -7.691 -18.453 -14.266 1 98.56 142 ARG B N 1
ATOM 2905 C CA . ARG B 1 142 ? -6.676 -19.156 -15.055 1 98.56 142 ARG B CA 1
ATOM 2906 C C . ARG B 1 142 ? -5.703 -19.906 -14.156 1 98.56 142 ARG B C 1
ATOM 2908 O O . ARG B 1 142 ? -5.141 -20.922 -14.562 1 98.56 142 ARG B O 1
ATOM 2915 N N . ARG B 1 143 ? -5.551 -19.422 -12.938 1 98.75 143 ARG B N 1
ATOM 2916 C CA . ARG B 1 143 ? -4.461 -19.875 -12.078 1 98.75 143 ARG B CA 1
ATOM 2917 C C . ARG B 1 143 ? -4.84 -19.766 -10.609 1 98.75 143 ARG B C 1
ATOM 2919 O O . ARG B 1 143 ? -5.609 -18.875 -10.227 1 98.75 143 ARG B O 1
ATOM 2926 N N . VAL B 1 144 ? -4.336 -20.672 -9.875 1 98.88 144 VAL B N 1
ATOM 2927 C CA . VAL B 1 144 ? -4.414 -20.562 -8.422 1 98.88 144 VAL B CA 1
ATOM 2928 C C . VAL B 1 144 ? -3.006 -20.484 -7.832 1 98.88 144 VAL B C 1
ATOM 2930 O O . VAL B 1 144 ? -2.129 -21.266 -8.219 1 98.88 144 VAL B O 1
ATOM 2933 N N . LEU B 1 145 ? -2.713 -19.484 -7.051 1 98.88 145 LEU B N 1
ATOM 2934 C CA . LEU B 1 145 ? -1.486 -19.344 -6.273 1 98.88 145 LEU B CA 1
ATOM 2935 C C . LEU B 1 145 ? -1.675 -19.906 -4.867 1 98.88 145 LEU B C 1
ATOM 2937 O O . LEU B 1 145 ? -2.59 -19.5 -4.148 1 98.88 145 LEU B O 1
ATOM 2941 N N . THR B 1 146 ? -0.771 -20.828 -4.414 1 98.62 146 THR B N 1
ATOM 2942 C CA . THR B 1 146 ? -1.029 -21.5 -3.145 1 98.62 146 THR B CA 1
ATOM 2943 C C . THR B 1 146 ? 0.266 -22.047 -2.549 1 98.62 146 THR B C 1
ATOM 2945 O O . THR B 1 146 ? 1.201 -22.375 -3.279 1 98.62 146 THR B O 1
ATOM 2948 N N . SER B 1 147 ? 0.257 -22.062 -1.258 1 97.75 147 SER B N 1
ATOM 2949 C CA . SER B 1 147 ? 1.327 -22.719 -0.519 1 97.75 147 SER B CA 1
ATOM 2950 C C . SER B 1 147 ? 0.879 -24.094 0.001 1 97.75 147 SER B C 1
ATOM 2952 O O . SER B 1 147 ? 1.508 -24.656 0.898 1 97.75 147 SER B O 1
ATOM 2954 N N . GLY B 1 148 ? -0.301 -24.484 -0.507 1 97.44 148 GLY B N 1
ATOM 2955 C CA . GLY B 1 148 ? -0.83 -25.766 -0.048 1 97.44 148 GLY B CA 1
ATOM 2956 C C . GLY B 1 148 ? -1.49 -25.672 1.315 1 97.44 148 GLY B C 1
ATOM 2957 O O . GLY B 1 148 ? -1.493 -26.656 2.07 1 97.44 148 GLY B O 1
ATOM 2958 N N . GLY B 1 149 ? -1.956 -24.547 1.691 1 95.25 149 GLY B N 1
ATOM 2959 C CA . GLY B 1 149 ? -2.676 -24.359 2.939 1 95.25 149 GLY B CA 1
ATOM 2960 C C . GLY B 1 149 ? -1.761 -24.219 4.141 1 95.25 149 GLY B C 1
ATOM 2961 O O . GLY B 1 149 ? -2.203 -24.359 5.285 1 95.25 149 GLY B O 1
ATOM 2962 N N . ARG B 1 150 ? -0.497 -24.016 3.863 1 94.5 150 ARG B N 1
ATOM 2963 C CA . ARG B 1 150 ? 0.506 -23.828 4.906 1 94.5 150 ARG B CA 1
ATOM 2964 C C . ARG B 1 150 ? 1.221 -22.484 4.75 1 94.5 150 ARG B C 1
ATOM 2966 O O . ARG B 1 150 ? 0.955 -21.734 3.805 1 94.5 150 ARG B O 1
ATOM 2973 N N . ASN B 1 151 ? 2.041 -22.125 5.672 1 92.94 151 ASN B N 1
ATOM 2974 C CA . ASN B 1 151 ? 2.742 -20.844 5.621 1 92.94 151 ASN B CA 1
ATOM 2975 C C . ASN B 1 151 ? 3.693 -20.781 4.43 1 92.94 151 ASN B C 1
ATOM 2977 O O . ASN B 1 151 ? 3.842 -19.719 3.811 1 92.94 151 ASN B O 1
ATOM 2981 N N . THR B 1 152 ? 4.312 -21.922 4.195 1 95.69 152 THR B N 1
ATOM 2982 C CA . THR B 1 152 ? 5.238 -21.984 3.068 1 95.69 152 THR B CA 1
ATOM 2983 C C . THR B 1 152 ? 4.879 -23.141 2.137 1 95.69 152 THR B C 1
ATOM 2985 O O . THR B 1 152 ? 4.27 -24.125 2.564 1 95.69 152 THR B O 1
ATOM 2988 N N . ALA B 1 153 ? 5.316 -22.969 0.885 1 97.44 153 ALA B N 1
ATOM 2989 C CA . ALA B 1 153 ? 5.082 -24.016 -0.116 1 97.44 153 ALA B CA 1
ATOM 2990 C C . ALA B 1 153 ? 5.754 -25.328 0.284 1 97.44 153 ALA B C 1
ATOM 2992 O O . ALA B 1 153 ? 5.199 -26.406 0.073 1 97.44 153 ALA B O 1
ATOM 2993 N N . GLN B 1 154 ? 6.914 -25.203 0.888 1 96.75 154 GLN B N 1
ATOM 2994 C CA . GLN B 1 154 ? 7.641 -26.406 1.294 1 96.75 154 GLN B CA 1
ATOM 2995 C C . GLN B 1 154 ? 6.871 -27.172 2.363 1 96.75 154 GLN B C 1
ATOM 2997 O O . GLN B 1 154 ? 6.797 -28.406 2.316 1 96.75 154 GLN B O 1
ATOM 3002 N N . GLU B 1 155 ? 6.262 -26.469 3.293 1 96.5 155 GLU B N 1
ATOM 3003 C CA . GLU B 1 155 ? 5.449 -27.094 4.328 1 96.5 155 GLU B CA 1
ATOM 3004 C C . GLU B 1 155 ? 4.199 -27.734 3.736 1 96.5 155 GLU B C 1
ATOM 3006 O O . GLU B 1 155 ? 3.645 -28.672 4.316 1 96.5 155 GLU B O 1
ATOM 3011 N N . GLY B 1 156 ? 3.764 -27.266 2.578 1 97.69 156 GLY B N 1
ATOM 3012 C CA . GLY B 1 156 ? 2.523 -27.734 1.979 1 97.69 156 GLY B CA 1
ATOM 3013 C C . GLY B 1 156 ? 2.742 -28.625 0.773 1 97.69 156 GLY B C 1
ATOM 3014 O O . GLY B 1 156 ? 1.859 -28.75 -0.078 1 97.69 156 GLY B O 1
ATOM 3015 N N . ILE B 1 157 ? 3.863 -29.188 0.711 1 97.88 157 ILE B N 1
ATOM 3016 C CA . ILE B 1 157 ? 4.293 -29.891 -0.5 1 97.88 157 ILE B CA 1
ATOM 3017 C C . ILE B 1 157 ? 3.326 -31.031 -0.812 1 97.88 157 ILE B C 1
ATOM 3019 O O . ILE B 1 157 ? 3.043 -31.312 -1.979 1 97.88 157 ILE B O 1
ATOM 3023 N N . GLY B 1 158 ? 2.854 -31.781 0.155 1 98.06 158 GLY B N 1
ATOM 3024 C CA . GLY B 1 158 ? 1.886 -32.844 -0.068 1 98.06 158 GLY B CA 1
ATOM 3025 C C . GLY B 1 158 ? 0.592 -32.344 -0.69 1 98.06 158 GLY B C 1
ATOM 3026 O O . GLY B 1 158 ? 0.099 -32.938 -1.655 1 98.06 158 GLY B O 1
ATOM 3027 N N . THR B 1 159 ? 0.091 -31.312 -0.139 1 98.31 159 THR B N 1
ATOM 3028 C CA . THR B 1 159 ? -1.133 -30.703 -0.661 1 98.31 159 THR B CA 1
ATOM 3029 C C . THR B 1 159 ? -0.915 -30.172 -2.072 1 98.31 159 THR B C 1
ATOM 3031 O O . THR B 1 159 ? -1.784 -30.312 -2.936 1 98.31 159 THR B O 1
ATOM 3034 N N . LEU B 1 160 ? 0.231 -29.578 -2.338 1 98.69 160 LEU B N 1
ATOM 3035 C CA . LEU B 1 160 ? 0.549 -29.062 -3.662 1 98.69 160 LEU B CA 1
ATOM 3036 C C . LEU B 1 160 ? 0.516 -30.172 -4.707 1 98.69 160 LEU B C 1
ATOM 3038 O O . LEU B 1 160 ? -0.048 -30 -5.789 1 98.69 160 LEU B O 1
ATOM 3042 N N . ARG B 1 161 ? 1.098 -31.328 -4.355 1 98.5 161 ARG B N 1
ATOM 3043 C CA . ARG B 1 161 ? 1.087 -32.469 -5.258 1 98.5 161 ARG B CA 1
ATOM 3044 C C . ARG B 1 161 ? -0.34 -32.938 -5.551 1 98.5 161 ARG B C 1
ATOM 3046 O O . ARG B 1 161 ? -0.687 -33.188 -6.707 1 98.5 161 ARG B O 1
ATOM 3053 N N . ALA B 1 162 ? -1.088 -32.969 -4.508 1 98.69 162 ALA B N 1
ATOM 3054 C CA . ALA B 1 162 ? -2.475 -33.406 -4.645 1 98.69 162 ALA B CA 1
ATOM 3055 C C . ALA B 1 162 ? -3.271 -32.438 -5.516 1 98.69 162 ALA B C 1
ATOM 3057 O O . ALA B 1 162 ? -4.062 -32.875 -6.363 1 98.69 162 ALA B O 1
ATOM 3058 N N . LEU B 1 163 ? -3.098 -31.156 -5.301 1 98.81 163 LEU B N 1
ATOM 3059 C CA . LEU B 1 163 ? -3.812 -30.141 -6.055 1 98.81 163 LEU B CA 1
ATOM 3060 C C . LEU B 1 163 ? -3.43 -30.172 -7.527 1 98.81 163 LEU B C 1
ATOM 3062 O O . LEU B 1 163 ? -4.289 -30.031 -8.406 1 98.81 163 LEU B O 1
ATOM 3066 N N . ALA B 1 164 ? -2.148 -30.312 -7.812 1 98.69 164 ALA B N 1
ATOM 3067 C CA . ALA B 1 164 ? -1.687 -30.406 -9.195 1 98.69 164 ALA B CA 1
ATOM 3068 C C . ALA B 1 164 ? -2.34 -31.578 -9.914 1 98.69 164 ALA B C 1
ATOM 3070 O O . ALA B 1 164 ? -2.814 -31.453 -11.039 1 98.69 164 ALA B O 1
ATOM 3071 N N . ALA B 1 165 ? -2.334 -32.688 -9.227 1 98.62 165 ALA B N 1
ATOM 3072 C CA . ALA B 1 165 ? -2.959 -33.875 -9.789 1 98.62 165 ALA B CA 1
ATOM 3073 C C . ALA B 1 165 ? -4.457 -33.688 -10 1 98.62 165 ALA B C 1
ATOM 3075 O O . ALA B 1 165 ? -5 -34.031 -11.039 1 98.62 165 ALA B O 1
ATOM 3076 N N . GLN B 1 166 ? -5.105 -33.094 -9.008 1 98.75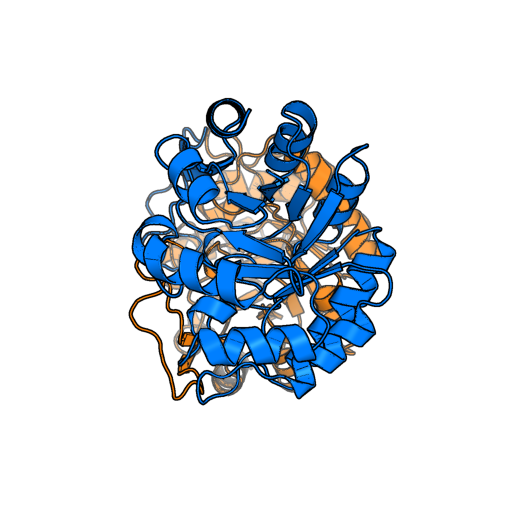 166 GLN B N 1
ATOM 3077 C CA . GLN B 1 166 ? -6.543 -32.844 -9.078 1 98.75 166 GLN B CA 1
ATOM 3078 C C . GLN B 1 166 ? -6.887 -31.891 -10.211 1 98.75 166 GLN B C 1
ATOM 3080 O O . GLN B 1 166 ? -7.895 -32.062 -10.898 1 98.75 166 GLN B O 1
ATOM 3085 N N . ALA B 1 167 ? -6.121 -30.812 -10.328 1 98.56 167 ALA B N 1
ATOM 3086 C CA . ALA B 1 167 ? -6.355 -29.812 -11.375 1 98.56 167 ALA B CA 1
ATOM 3087 C C . ALA B 1 167 ? -6.391 -30.469 -12.75 1 98.56 167 ALA B C 1
ATOM 3089 O O . ALA B 1 167 ? -7.219 -30.109 -13.594 1 98.56 167 ALA B O 1
ATOM 3090 N N . ALA B 1 168 ? -5.414 -31.391 -13.008 1 97.75 168 ALA B N 1
ATOM 3091 C CA . ALA B 1 168 ? -5.375 -32.188 -14.242 1 97.75 168 ALA B CA 1
ATOM 3092 C C . ALA B 1 168 ? -5.434 -31.266 -15.469 1 97.75 168 ALA B C 1
ATOM 3094 O O . ALA B 1 168 ? -6.184 -31.547 -16.406 1 97.75 168 ALA B O 1
ATOM 3095 N N . GLY B 1 169 ? -4.805 -30.172 -15.375 1 97.62 169 GLY B N 1
ATOM 3096 C CA . GLY B 1 169 ? -4.652 -29.297 -16.531 1 97.62 169 GLY B CA 1
ATOM 3097 C C . GLY B 1 169 ? -5.812 -28.344 -16.703 1 97.62 169 GLY B C 1
ATOM 3098 O O . GLY B 1 169 ? -5.785 -27.484 -17.594 1 97.62 169 GLY B O 1
ATOM 3099 N N . ARG B 1 170 ? -6.859 -28.375 -15.914 1 98.56 170 ARG B N 1
ATOM 3100 C CA . ARG B 1 170 ? -8.031 -27.516 -16.047 1 98.56 170 ARG B CA 1
ATOM 3101 C C . ARG B 1 170 ? -7.727 -26.094 -15.562 1 98.56 170 ARG B C 1
ATOM 3103 O O . ARG B 1 170 ? -8.43 -25.156 -15.914 1 98.56 170 ARG B O 1
ATOM 3110 N N . ILE B 1 171 ? -6.73 -25.953 -14.703 1 98.69 171 ILE B N 1
ATOM 3111 C CA . ILE B 1 171 ? -6.258 -24.688 -14.156 1 98.69 171 ILE B CA 1
ATOM 3112 C C . ILE B 1 171 ? -4.762 -24.781 -13.859 1 98.69 171 ILE B C 1
ATOM 3114 O O . ILE B 1 171 ? -4.25 -25.859 -13.539 1 98.69 171 ILE B O 1
ATOM 3118 N N . GLU B 1 172 ? -4.051 -23.672 -14.008 1 98.75 172 GLU B N 1
ATOM 3119 C CA . GLU B 1 172 ? -2.643 -23.625 -13.617 1 98.75 172 GLU B CA 1
ATOM 3120 C C . GLU B 1 172 ? -2.492 -23.562 -12.102 1 98.75 172 GLU B C 1
ATOM 3122 O O . GLU B 1 172 ? -3.109 -22.734 -11.445 1 98.75 172 GLU B O 1
ATOM 3127 N N . VAL B 1 173 ? -1.729 -24.438 -11.547 1 98.88 173 VAL B N 1
ATOM 3128 C CA . VAL B 1 173 ? -1.385 -24.406 -10.125 1 98.88 173 VAL B CA 1
ATOM 3129 C C . VAL B 1 173 ? 0.011 -23.812 -9.953 1 98.88 173 VAL B C 1
ATOM 3131 O O . VAL B 1 173 ? 0.993 -24.344 -10.469 1 98.88 173 VAL B O 1
ATOM 3134 N N . MET B 1 174 ? 0.123 -22.734 -9.266 1 98.88 174 MET B N 1
ATOM 3135 C CA . MET B 1 174 ? 1.374 -22.031 -9.016 1 98.88 174 MET B CA 1
ATOM 3136 C C . MET B 1 174 ? 1.741 -22.078 -7.539 1 98.88 174 MET B C 1
ATOM 3138 O O . MET B 1 174 ? 0.954 -21.656 -6.688 1 98.88 174 MET B O 1
ATOM 3142 N N . ALA B 1 175 ? 2.908 -22.594 -7.23 1 98.75 175 ALA B N 1
ATOM 3143 C CA . ALA B 1 175 ? 3.377 -22.688 -5.848 1 98.75 175 ALA B CA 1
ATOM 3144 C C . ALA B 1 175 ? 4.074 -21.391 -5.426 1 98.75 175 ALA B C 1
ATOM 3146 O O . ALA B 1 175 ? 4.926 -20.875 -6.148 1 98.75 175 ALA B O 1
ATOM 3147 N N . GLY B 1 176 ? 3.664 -20.922 -4.297 1 97.75 176 GLY B N 1
ATOM 3148 C CA . GLY B 1 176 ? 4.285 -19.719 -3.762 1 97.75 176 GLY B CA 1
ATOM 3149 C C . GLY B 1 176 ? 4.422 -19.734 -2.25 1 97.75 176 GLY B C 1
ATOM 3150 O O . GLY B 1 176 ? 3.898 -20.641 -1.587 1 97.75 176 GLY B O 1
ATOM 3151 N N . SER B 1 177 ? 5.184 -18.719 -1.759 1 96.06 177 SER B N 1
ATOM 3152 C CA . SER B 1 177 ? 5.5 -18.516 -0.347 1 96.06 177 SER B CA 1
ATOM 3153 C C . SER B 1 177 ? 6.703 -19.359 0.07 1 96.06 177 SER B C 1
ATOM 3155 O O . SER B 1 177 ? 6.637 -20.594 0.075 1 96.06 177 SER B O 1
ATOM 3157 N N . GLY B 1 178 ? 7.754 -18.656 0.388 1 95.12 178 GLY B N 1
ATOM 3158 C CA . GLY B 1 178 ? 8.953 -19.328 0.871 1 95.12 178 GLY B CA 1
ATOM 3159 C C . GLY B 1 178 ? 9.727 -20.031 -0.227 1 95.12 178 GLY B C 1
ATOM 3160 O O . GLY B 1 178 ? 10.539 -20.922 0.049 1 95.12 178 GLY B O 1
ATOM 3161 N N . VAL B 1 179 ? 9.477 -19.75 -1.47 1 97.56 179 VAL B N 1
ATOM 3162 C CA . VAL B 1 179 ? 10.195 -20.359 -2.588 1 97.56 179 VAL B CA 1
ATOM 3163 C C . VAL B 1 179 ? 11.578 -19.719 -2.727 1 97.56 179 VAL B C 1
ATOM 3165 O O . VAL B 1 179 ? 11.703 -18.484 -2.744 1 97.56 179 VAL B O 1
ATOM 3168 N N . GLY B 1 180 ? 12.594 -20.484 -2.734 1 97.38 180 GLY B N 1
ATOM 3169 C CA . GLY B 1 180 ? 13.977 -20.047 -2.873 1 97.38 180 GLY B CA 1
ATOM 3170 C C . GLY B 1 180 ? 14.844 -21.062 -3.607 1 97.38 180 GLY B C 1
ATOM 3171 O O . GLY B 1 180 ? 14.352 -22.078 -4.09 1 97.38 180 GLY B O 1
ATOM 3172 N N . PRO B 1 181 ? 16.125 -20.719 -3.684 1 97.38 181 PRO B N 1
ATOM 3173 C CA . PRO B 1 181 ? 17.031 -21.594 -4.422 1 97.38 181 PRO B CA 1
ATOM 3174 C C . PRO B 1 181 ? 17.094 -23.016 -3.846 1 97.38 181 PRO B C 1
ATOM 3176 O O . PRO B 1 181 ? 17.234 -23.984 -4.594 1 97.38 181 PRO B O 1
ATOM 3179 N N . SER B 1 182 ? 16.875 -23.141 -2.617 1 97.56 182 SER B N 1
ATOM 3180 C CA . SER B 1 182 ? 17.078 -24.422 -1.938 1 97.56 182 SER B CA 1
ATOM 3181 C C . SER B 1 182 ? 15.914 -25.375 -2.174 1 97.56 182 SER B C 1
ATOM 3183 O O . SER B 1 182 ? 16.047 -26.578 -2 1 97.56 182 SER B O 1
ATOM 3185 N N . ASN B 1 183 ? 14.75 -24.828 -2.592 1 98.12 183 ASN B N 1
ATOM 3186 C CA . ASN B 1 183 ? 13.602 -25.719 -2.662 1 98.12 183 ASN B CA 1
ATOM 3187 C C . ASN B 1 183 ? 12.906 -25.625 -4.016 1 98.12 183 ASN B C 1
ATOM 3189 O O . ASN B 1 183 ? 11.922 -26.328 -4.258 1 98.12 183 ASN B O 1
ATOM 3193 N N . ALA B 1 184 ? 13.422 -24.828 -4.91 1 98.06 184 ALA B N 1
ATOM 3194 C CA . ALA B 1 184 ? 12.781 -24.594 -6.199 1 98.06 184 ALA B CA 1
ATOM 3195 C C . ALA B 1 184 ? 12.586 -25.906 -6.961 1 98.06 184 ALA B C 1
ATOM 3197 O O . ALA B 1 184 ? 11.5 -26.172 -7.48 1 98.06 184 ALA B O 1
ATOM 3198 N N . ARG B 1 185 ? 13.594 -26.75 -7 1 97.44 185 ARG B N 1
ATOM 3199 C CA . ARG B 1 185 ? 13.516 -28.016 -7.73 1 97.44 185 ARG B CA 1
ATOM 3200 C C . ARG B 1 185 ? 12.508 -28.953 -7.082 1 97.44 185 ARG B C 1
ATOM 3202 O O . ARG B 1 185 ? 11.75 -29.625 -7.777 1 97.44 185 ARG B O 1
ATOM 3209 N N . LEU B 1 186 ? 12.609 -28.969 -5.84 1 97.62 186 LEU B N 1
ATOM 3210 C CA . LEU B 1 186 ? 11.695 -29.812 -5.078 1 97.62 186 LEU B CA 1
ATOM 3211 C C . LEU B 1 186 ? 10.242 -29.438 -5.363 1 97.62 186 LEU B C 1
ATOM 3213 O O . LEU B 1 186 ? 9.398 -30.297 -5.598 1 97.62 186 LEU B O 1
ATOM 3217 N N . LEU B 1 187 ? 9.922 -28.172 -5.348 1 98.5 187 LEU B N 1
ATOM 3218 C CA . LEU B 1 187 ? 8.578 -27.672 -5.582 1 98.5 187 LEU B CA 1
ATOM 3219 C C . LEU B 1 187 ? 8.148 -27.906 -7.027 1 98.5 187 LEU B C 1
ATOM 3221 O O . LEU B 1 187 ? 7.008 -28.281 -7.293 1 98.5 187 LEU B O 1
ATOM 3225 N N . ALA B 1 188 ? 9.086 -27.734 -7.945 1 97.81 188 ALA B N 1
ATOM 3226 C CA . ALA B 1 188 ? 8.797 -28 -9.352 1 97.81 188 ALA B CA 1
ATOM 3227 C C . ALA B 1 188 ? 8.414 -29.453 -9.562 1 97.81 188 ALA B C 1
ATOM 3229 O O . ALA B 1 188 ? 7.551 -29.766 -10.391 1 97.81 188 ALA B O 1
ATOM 3230 N N . ALA B 1 189 ? 8.953 -30.312 -8.766 1 97.06 189 ALA B N 1
ATOM 3231 C CA . ALA B 1 189 ? 8.766 -31.75 -8.922 1 97.06 189 ALA B CA 1
ATOM 3232 C C . ALA B 1 189 ? 7.387 -32.188 -8.43 1 97.06 189 ALA B C 1
ATOM 3234 O O . ALA B 1 189 ? 6.965 -33.312 -8.672 1 97.06 189 ALA B O 1
ATOM 3235 N N . THR B 1 190 ? 6.656 -31.297 -7.77 1 97.31 190 THR B N 1
ATOM 3236 C CA . THR B 1 190 ? 5.328 -31.641 -7.27 1 97.31 190 THR B CA 1
ATOM 3237 C C . THR B 1 190 ? 4.32 -31.719 -8.414 1 97.31 190 THR B C 1
ATOM 3239 O O . THR B 1 190 ? 3.219 -32.25 -8.242 1 97.31 190 THR B O 1
ATOM 3242 N N . GLY B 1 191 ? 4.668 -31.172 -9.562 1 97.69 191 GLY B N 1
ATOM 3243 C CA . GLY B 1 191 ? 3.756 -31.156 -10.695 1 97.69 191 GLY B CA 1
ATOM 3244 C C . GLY B 1 191 ? 3.035 -29.844 -10.867 1 97.69 191 GLY B C 1
ATOM 3245 O O . GLY B 1 191 ? 2.162 -29.703 -11.727 1 97.69 191 GLY B O 1
ATOM 3246 N N . VAL B 1 192 ? 3.373 -28.859 -10.031 1 98.44 192 VAL B N 1
ATOM 3247 C CA . VAL B 1 192 ? 2.797 -27.531 -10.219 1 98.44 192 VAL B CA 1
ATOM 3248 C C . VAL B 1 192 ? 3.258 -26.953 -11.547 1 98.44 192 VAL B C 1
ATOM 3250 O O . VAL B 1 192 ? 4.258 -27.406 -12.117 1 98.44 192 VAL B O 1
ATOM 3253 N N . ASP B 1 193 ? 2.525 -25.953 -12.008 1 98.38 193 ASP B N 1
ATOM 3254 C CA . ASP B 1 193 ? 2.752 -25.422 -13.344 1 98.38 193 ASP B CA 1
ATOM 3255 C C . ASP B 1 193 ? 3.705 -24.234 -13.305 1 98.38 193 ASP B C 1
ATOM 3257 O O . ASP B 1 193 ? 4.301 -23.875 -14.32 1 98.38 193 ASP B O 1
ATOM 3261 N N . ALA B 1 194 ? 3.859 -23.594 -12.188 1 98.5 194 ALA B N 1
ATOM 3262 C CA . ALA B 1 194 ? 4.656 -22.391 -12.055 1 98.5 194 ALA B CA 1
ATOM 3263 C C . ALA B 1 194 ? 5.152 -22.203 -10.625 1 98.5 194 ALA B C 1
ATOM 3265 O O . ALA B 1 194 ? 4.605 -22.797 -9.688 1 98.5 194 ALA B O 1
ATOM 3266 N N . LEU B 1 195 ? 6.184 -21.453 -10.453 1 98.62 195 LEU B N 1
ATOM 3267 C CA . LEU B 1 195 ? 6.707 -21.047 -9.156 1 98.62 195 LEU B CA 1
ATOM 3268 C C . LEU B 1 195 ? 6.664 -19.531 -9 1 98.62 195 LEU B C 1
ATOM 3270 O O . LEU B 1 195 ? 7.023 -18.797 -9.922 1 98.62 195 LEU B O 1
ATOM 3274 N N . HIS B 1 196 ? 6.188 -19.125 -7.93 1 98.62 196 HIS B N 1
ATOM 3275 C CA . HIS B 1 196 ? 6.074 -17.719 -7.531 1 98.62 196 HIS B CA 1
ATOM 3276 C C . HIS B 1 196 ? 7.004 -17.406 -6.367 1 98.62 196 HIS B C 1
ATOM 3278 O O . HIS B 1 196 ? 7 -18.109 -5.352 1 98.62 196 HIS B O 1
ATOM 3284 N N . PHE B 1 197 ? 7.82 -16.406 -6.516 1 97.94 197 PHE B N 1
ATOM 3285 C CA . PHE B 1 197 ? 8.766 -16.078 -5.457 1 97.94 197 PHE B CA 1
ATOM 3286 C C . PHE B 1 197 ? 9.031 -14.578 -5.406 1 97.94 197 PHE B C 1
ATOM 3288 O O . PHE B 1 197 ? 8.773 -13.867 -6.379 1 97.94 197 PHE B O 1
ATOM 3295 N N . SER B 1 198 ? 9.508 -14.039 -4.281 1 96.06 198 SER B N 1
ATOM 3296 C CA . SER B 1 198 ? 9.789 -12.609 -4.133 1 96.06 198 SER B CA 1
ATOM 3297 C C . SER B 1 198 ? 11.289 -12.336 -4.145 1 96.06 198 SER B C 1
ATOM 3299 O O . SER B 1 198 ? 11.719 -11.219 -4.418 1 96.06 198 SER B O 1
ATOM 3301 N N . ALA B 1 199 ? 12.062 -13.414 -3.805 1 96.5 199 ALA B N 1
ATOM 3302 C CA . ALA B 1 199 ? 13.516 -13.258 -3.748 1 96.5 199 ALA B CA 1
ATOM 3303 C C . ALA B 1 199 ? 13.906 -12.039 -2.916 1 96.5 199 ALA B C 1
ATOM 3305 O O . ALA B 1 199 ? 14.766 -11.258 -3.326 1 96.5 199 ALA B O 1
ATOM 3306 N N . ARG B 1 200 ? 13.312 -11.867 -1.809 1 93.44 200 ARG B N 1
ATOM 3307 C CA . ARG B 1 200 ? 13.461 -10.656 -1 1 93.44 200 ARG B CA 1
ATOM 3308 C C . ARG B 1 200 ? 14.781 -10.672 -0.234 1 93.44 200 ARG B C 1
ATOM 3310 O O . ARG B 1 200 ? 15.211 -11.719 0.261 1 93.44 200 ARG B O 1
ATOM 3317 N N . ARG B 1 201 ? 15.289 -9.547 -0.163 1 91.62 201 ARG B N 1
ATOM 3318 C CA . ARG B 1 201 ? 16.469 -9.32 0.67 1 91.62 201 ARG B CA 1
ATOM 3319 C C . ARG B 1 201 ? 16.375 -7.98 1.396 1 91.62 201 ARG B C 1
ATOM 3321 O O . ARG B 1 201 ? 15.922 -6.988 0.82 1 91.62 201 ARG B O 1
ATOM 3328 N N . GLU B 1 202 ? 16.781 -7.988 2.648 1 90.5 202 GLU B N 1
ATOM 3329 C CA . GLU B 1 202 ? 16.812 -6.77 3.451 1 90.5 202 GLU B CA 1
ATOM 3330 C C . GLU B 1 202 ? 18.156 -6.059 3.307 1 90.5 202 GLU B C 1
ATOM 3332 O O . GLU B 1 202 ? 19.203 -6.699 3.244 1 90.5 202 GLU B O 1
ATOM 3337 N N . ARG B 1 203 ? 18 -4.789 3.131 1 89.81 203 ARG B N 1
ATOM 3338 C CA . ARG B 1 203 ? 19.203 -3.959 3.092 1 89.81 203 ARG B CA 1
ATOM 3339 C C . ARG B 1 203 ? 19.125 -2.834 4.117 1 89.81 203 ARG B C 1
ATOM 3341 O O . ARG B 1 203 ? 18.047 -2.305 4.383 1 89.81 203 ARG B O 1
ATOM 3348 N N . GLU B 1 204 ? 20.25 -2.502 4.605 1 89.31 204 GLU B N 1
ATOM 3349 C CA . GLU B 1 204 ? 20.328 -1.397 5.559 1 89.31 204 GLU B CA 1
ATOM 3350 C C . GLU B 1 204 ? 20.172 -0.052 4.859 1 89.31 204 GLU B C 1
ATOM 3352 O O . GLU B 1 204 ? 20.719 0.161 3.775 1 89.31 204 GLU B O 1
ATOM 3357 N N . SER B 1 205 ? 19.469 0.818 5.516 1 91.31 205 SER B N 1
ATOM 3358 C CA . SER B 1 205 ? 19.266 2.174 5.012 1 91.31 205 SER B CA 1
ATOM 3359 C C . SER B 1 205 ? 20.594 2.918 4.898 1 91.31 205 SER B C 1
ATOM 3361 O O . SER B 1 205 ? 21.5 2.717 5.715 1 91.31 205 SER B O 1
ATOM 3363 N N . GLY B 1 206 ? 20.672 3.746 3.906 1 92.31 206 GLY B N 1
ATOM 3364 C CA . GLY B 1 206 ? 21.844 4.613 3.76 1 92.31 206 GLY B CA 1
ATOM 3365 C C . GLY B 1 206 ? 21.812 5.812 4.688 1 92.31 206 GLY B C 1
ATOM 3366 O O . GLY B 1 206 ? 22.688 6.668 4.637 1 92.31 206 GLY B O 1
ATOM 3367 N N . MET B 1 207 ? 20.797 5.898 5.57 1 93.69 207 MET B N 1
ATOM 3368 C CA . MET B 1 207 ? 20.703 7.004 6.52 1 93.69 207 MET B CA 1
ATOM 3369 C C . MET B 1 207 ? 21.828 6.93 7.555 1 93.69 207 MET B C 1
ATOM 3371 O O . MET B 1 207 ? 21.953 5.934 8.273 1 93.69 207 MET B O 1
ATOM 3375 N N . ARG B 1 208 ? 22.562 7.977 7.562 1 93.44 208 ARG B N 1
ATOM 3376 C CA . ARG B 1 208 ? 23.594 8.055 8.602 1 93.44 208 ARG B CA 1
ATOM 3377 C C . ARG B 1 208 ? 23 8.555 9.914 1 93.44 208 ARG B C 1
ATOM 3379 O O . ARG B 1 208 ? 23.25 7.969 10.977 1 93.44 208 ARG B O 1
ATOM 3386 N N . PHE B 1 209 ? 22.234 9.586 9.797 1 93.12 209 PHE B N 1
ATOM 3387 C CA . PHE B 1 209 ? 21.5 10.039 10.977 1 93.12 209 PHE B CA 1
ATOM 3388 C C . PHE B 1 209 ? 20.203 9.266 11.125 1 93.12 209 PHE B C 1
ATOM 3390 O O . PHE B 1 209 ? 19.484 9.062 10.156 1 93.12 209 PHE B O 1
ATOM 3397 N N . ARG B 1 210 ? 19.938 8.82 12.305 1 89.31 210 ARG B N 1
ATOM 3398 C CA . ARG B 1 210 ? 18.719 8.102 12.656 1 89.31 210 ARG B CA 1
ATOM 3399 C C . ARG B 1 210 ? 18.094 8.672 13.922 1 89.31 210 ARG B C 1
ATOM 3401 O O . ARG B 1 210 ? 18.781 8.906 14.914 1 89.31 210 ARG B O 1
ATOM 3408 N N . ASN B 1 211 ? 16.812 9.062 13.867 1 85.75 211 ASN B N 1
ATOM 3409 C CA . ASN B 1 211 ? 16.109 9.5 15.062 1 85.75 211 ASN B CA 1
ATOM 3410 C C . ASN B 1 211 ? 15.469 8.32 15.797 1 85.75 211 ASN B C 1
ATOM 3412 O O . ASN B 1 211 ? 14.469 7.77 15.344 1 85.75 211 ASN B O 1
ATOM 3416 N N . PRO B 1 212 ? 15.969 7.902 16.891 1 80.56 212 PRO B N 1
ATOM 3417 C CA . PRO B 1 212 ? 15.461 6.715 17.594 1 80.56 212 PRO B CA 1
ATOM 3418 C C . PRO B 1 212 ? 14.125 6.957 18.281 1 80.56 212 PRO B C 1
ATOM 3420 O O . PRO B 1 212 ? 13.492 6.012 18.75 1 80.56 212 PRO B O 1
ATOM 3423 N N . GLN B 1 213 ? 13.664 8.227 18.219 1 82.69 213 GLN B N 1
ATOM 3424 C CA . GLN B 1 213 ? 12.469 8.57 19 1 82.69 213 GLN B CA 1
ATOM 3425 C C . GLN B 1 213 ? 11.219 8.492 18.125 1 82.69 213 GLN B C 1
ATOM 3427 O O . GLN B 1 213 ? 10.109 8.781 18.594 1 82.69 213 GLN B O 1
ATOM 3432 N N . VAL B 1 214 ? 11.383 8.047 16.922 1 82.06 214 VAL B N 1
ATOM 3433 C CA . VAL B 1 214 ? 10.25 8.117 16.016 1 82.06 214 VAL B CA 1
ATOM 3434 C C . VAL B 1 214 ? 10.078 6.785 15.289 1 82.06 214 VAL B C 1
ATOM 3436 O O . VAL B 1 214 ? 11.047 6.223 14.773 1 82.06 214 VAL B O 1
ATOM 3439 N N . SER B 1 215 ? 8.781 6.242 15.289 1 76.5 215 SER B N 1
ATOM 3440 C CA . SER B 1 215 ? 8.359 5.102 14.484 1 76.5 215 SER B CA 1
ATOM 3441 C C . SER B 1 215 ? 7.191 5.465 13.57 1 76.5 215 SER B C 1
ATOM 3443 O O . SER B 1 215 ? 6.133 5.883 14.055 1 76.5 215 SER B O 1
ATOM 3445 N N . MET B 1 216 ? 7.25 5.371 12.312 1 74.25 216 MET B N 1
ATOM 3446 C CA . MET B 1 216 ? 6.273 5.871 11.344 1 74.25 216 MET B CA 1
ATOM 3447 C C . MET B 1 216 ? 5.051 4.965 11.289 1 74.25 216 MET B C 1
ATOM 3449 O O . MET B 1 216 ? 3.941 5.43 11.023 1 74.25 216 MET B O 1
ATOM 3453 N N . GLY B 1 217 ? 5.137 3.688 11.391 1 64.62 217 GLY B N 1
ATOM 3454 C CA . GLY B 1 217 ? 4.004 2.783 11.266 1 64.62 217 GLY B CA 1
ATOM 3455 C C . GLY B 1 217 ? 3.264 2.582 12.578 1 64.62 217 GLY B C 1
ATOM 3456 O O . GLY B 1 217 ? 2.213 1.937 12.609 1 64.62 217 GLY B O 1
ATOM 3457 N N . GLY B 1 218 ? 3.561 3.348 13.555 1 56.88 218 GLY B N 1
ATOM 3458 C CA . GLY B 1 218 ? 2.91 3.23 14.852 1 56.88 218 GLY B CA 1
ATOM 3459 C C . GLY B 1 218 ? 3.023 1.841 15.453 1 56.88 218 GLY B C 1
ATOM 3460 O O . GLY B 1 218 ? 2.51 1.587 16.547 1 56.88 218 GLY B O 1
ATOM 3461 N N . CYS B 1 219 ? 3.385 0.872 14.562 1 55.16 219 CYS B N 1
ATOM 3462 C CA . CYS B 1 219 ? 3.523 -0.494 15.055 1 55.16 219 CYS B CA 1
ATOM 3463 C C . CYS B 1 219 ? 4.969 -0.792 15.438 1 55.16 219 CYS B C 1
ATOM 3465 O O . CYS B 1 219 ? 5.879 -0.604 14.633 1 55.16 219 CYS B O 1
ATOM 3467 N N . ALA B 1 220 ? 5.016 -1.06 16.656 1 55.75 220 ALA B N 1
ATOM 3468 C CA . ALA B 1 220 ? 6.32 -1.513 17.125 1 55.75 220 ALA B CA 1
ATOM 3469 C C . ALA B 1 220 ? 6.867 -2.635 16.25 1 55.75 220 ALA B C 1
ATOM 3471 O O . ALA B 1 220 ? 6.117 -3.516 15.82 1 55.75 220 ALA B O 1
ATOM 3472 N N . GLY B 1 221 ? 8.086 -2.459 15.547 1 60.16 221 GLY B N 1
ATOM 3473 C CA . GLY B 1 221 ? 8.719 -3.541 14.82 1 60.16 221 GLY B CA 1
ATOM 3474 C C . GLY B 1 221 ? 8.922 -3.234 13.344 1 60.16 221 GLY B C 1
ATOM 3475 O O . GLY B 1 221 ? 9.664 -3.936 12.656 1 60.16 221 GLY B O 1
ATOM 3476 N N . VAL B 1 222 ? 8.039 -2.268 12.938 1 63.66 222 VAL B N 1
ATOM 3477 C CA . VAL B 1 222 ? 8.305 -1.929 11.539 1 63.66 222 VAL B CA 1
ATOM 3478 C C . VAL B 1 222 ? 9.641 -1.2 11.438 1 63.66 222 VAL B C 1
ATOM 3480 O O . VAL B 1 222 ? 9.852 -0.177 12.094 1 63.66 222 VAL B O 1
ATOM 3483 N N . PRO B 1 223 ? 10.492 -1.798 10.727 1 70.19 223 PRO B N 1
ATOM 3484 C CA . PRO B 1 223 ? 11.828 -1.207 10.641 1 70.19 223 PRO B CA 1
ATOM 3485 C C . PRO B 1 223 ? 11.852 0.074 9.812 1 70.19 223 PRO B C 1
ATOM 3487 O O . PRO B 1 223 ? 11.586 0.04 8.609 1 70.19 223 PRO B O 1
ATOM 3490 N N . GLU B 1 224 ? 12.289 1.157 10.398 1 78.69 224 GLU B N 1
ATOM 3491 C CA . GLU B 1 224 ? 12.328 2.447 9.719 1 78.69 224 GLU B CA 1
ATOM 3492 C C . GLU B 1 224 ? 13.57 2.568 8.836 1 78.69 224 GLU B C 1
ATOM 3494 O O . GLU B 1 224 ? 13.609 3.398 7.93 1 78.69 224 GLU B O 1
ATOM 3499 N N . TYR B 1 225 ? 14.5 1.716 9.141 1 85.44 225 TYR B N 1
ATOM 3500 C CA . TYR B 1 225 ? 15.781 1.875 8.469 1 85.44 225 TYR B CA 1
ATOM 3501 C C . TYR B 1 225 ? 16.219 0.576 7.797 1 85.44 225 TYR B C 1
ATOM 3503 O O . TYR B 1 225 ? 17.406 0.256 7.754 1 85.44 225 TYR B O 1
ATOM 3511 N N . THR B 1 226 ? 15.281 -0.173 7.473 1 84 226 THR B N 1
ATOM 3512 C CA . THR B 1 226 ? 15.492 -1.378 6.68 1 84 226 THR B CA 1
ATOM 3513 C C . THR B 1 226 ? 14.664 -1.332 5.398 1 84 226 THR B C 1
ATOM 3515 O O . THR B 1 226 ? 13.477 -0.988 5.434 1 84 226 THR B O 1
ATOM 3518 N N . LEU B 1 227 ? 15.367 -1.548 4.34 1 86.06 227 LEU B N 1
ATOM 3519 C CA . LEU B 1 227 ? 14.711 -1.619 3.037 1 86.06 227 LEU B CA 1
ATOM 3520 C C . LEU B 1 227 ? 14.633 -3.061 2.547 1 86.06 227 LEU B C 1
ATOM 3522 O O . LEU B 1 227 ? 15.555 -3.85 2.775 1 86.06 227 LEU B O 1
ATOM 3526 N N . THR B 1 228 ? 13.523 -3.381 2.055 1 86.62 228 THR B N 1
ATOM 3527 C CA . THR B 1 228 ? 13.352 -4.707 1.474 1 86.62 228 THR B CA 1
ATOM 3528 C C . THR B 1 228 ? 13.07 -4.609 -0.022 1 86.62 228 THR B C 1
ATOM 3530 O O . THR B 1 228 ? 12.242 -3.797 -0.451 1 86.62 228 THR B O 1
ATOM 3533 N N . ASP B 1 229 ? 13.867 -5.34 -0.796 1 92.62 229 ASP B N 1
ATOM 3534 C CA . ASP B 1 229 ? 13.703 -5.395 -2.244 1 92.62 229 ASP B CA 1
ATOM 3535 C C . ASP B 1 229 ? 14.125 -6.75 -2.799 1 92.62 229 ASP B C 1
ATOM 3537 O O . ASP B 1 229 ? 14.68 -7.578 -2.07 1 92.62 229 ASP B O 1
ATOM 3541 N N . ALA B 1 230 ? 13.758 -6.953 -4.051 1 94.94 230 ALA B N 1
ATOM 3542 C CA . ALA B 1 230 ? 14.203 -8.172 -4.715 1 94.94 230 ALA B CA 1
ATOM 3543 C C . ALA B 1 230 ? 15.719 -8.195 -4.867 1 94.94 230 ALA B C 1
ATOM 3545 O O . ALA B 1 230 ? 16.344 -7.156 -5.094 1 94.94 230 ALA B O 1
ATOM 3546 N N . ASP B 1 231 ? 16.281 -9.375 -4.719 1 96.44 231 ASP B N 1
ATOM 3547 C CA . ASP B 1 231 ? 17.703 -9.609 -4.918 1 96.44 231 ASP B CA 1
ATOM 3548 C C . ASP B 1 231 ? 17.969 -10.344 -6.23 1 96.44 231 ASP B C 1
ATOM 3550 O O . ASP B 1 231 ? 17.578 -11.5 -6.387 1 96.44 231 ASP B O 1
ATOM 3554 N N . GLU B 1 232 ? 18.688 -9.68 -7.082 1 97.5 232 GLU B N 1
ATOM 3555 C CA . GLU B 1 232 ? 18.906 -10.219 -8.414 1 97.5 232 GLU B CA 1
ATOM 3556 C C . GLU B 1 232 ? 19.656 -11.547 -8.359 1 97.5 232 GLU B C 1
ATOM 3558 O O . GLU B 1 232 ? 19.359 -12.469 -9.125 1 97.5 232 GLU B O 1
ATOM 3563 N N . SER B 1 233 ? 20.625 -11.617 -7.488 1 97.56 233 SER B N 1
ATOM 3564 C CA . SER B 1 233 ? 21.406 -12.844 -7.379 1 97.56 233 SER B CA 1
ATOM 3565 C C . SER B 1 233 ? 20.531 -14.023 -6.969 1 97.56 233 SER B C 1
ATOM 3567 O O . SER B 1 233 ? 20.703 -15.133 -7.477 1 97.56 233 SER B O 1
ATOM 3569 N N . VAL B 1 234 ? 19.609 -13.797 -6.094 1 97.25 234 VAL B N 1
ATOM 3570 C CA . VAL B 1 234 ? 18.703 -14.844 -5.633 1 97.25 234 VAL B CA 1
ATOM 3571 C C . VAL B 1 234 ? 17.766 -15.258 -6.77 1 97.25 234 VAL B C 1
ATOM 3573 O O . VAL B 1 234 ? 17.516 -16.438 -6.977 1 97.25 234 VAL B O 1
ATOM 3576 N N . VAL B 1 235 ? 17.266 -14.281 -7.527 1 98.25 235 VAL B N 1
ATOM 3577 C CA . VAL B 1 235 ? 16.406 -14.555 -8.68 1 98.25 235 VAL B CA 1
ATOM 3578 C C . VAL B 1 235 ? 17.141 -15.461 -9.664 1 98.25 235 VAL B C 1
ATOM 3580 O O . VAL B 1 235 ? 16.609 -16.484 -10.086 1 98.25 235 VAL B O 1
ATOM 3583 N N . ARG B 1 236 ? 18.391 -15.164 -9.961 1 98.06 236 ARG B N 1
ATOM 3584 C CA . ARG B 1 236 ? 19.188 -15.922 -10.914 1 98.06 236 ARG B CA 1
ATOM 3585 C C . ARG B 1 236 ? 19.453 -17.328 -10.398 1 98.06 236 ARG B C 1
ATOM 3587 O O . ARG B 1 236 ? 19.453 -18.297 -11.18 1 98.06 236 ARG B O 1
ATOM 3594 N N . GLN B 1 237 ? 19.656 -17.422 -9.117 1 97.81 237 GLN B N 1
ATOM 3595 C CA . GLN B 1 237 ? 19.891 -18.734 -8.531 1 97.81 237 GLN B CA 1
ATOM 3596 C C . GLN B 1 237 ? 18.656 -19.625 -8.664 1 97.81 237 GLN B C 1
ATOM 3598 O O . GLN B 1 237 ? 18.766 -20.812 -8.992 1 97.81 237 GLN B O 1
ATOM 3603 N N . ILE B 1 238 ? 17.5 -19.047 -8.391 1 97.75 238 ILE B N 1
ATOM 3604 C CA . ILE B 1 238 ? 16.25 -19.797 -8.508 1 97.75 238 ILE B CA 1
ATOM 3605 C C . ILE B 1 238 ? 16.062 -20.25 -9.953 1 97.75 238 ILE B C 1
ATOM 3607 O O . ILE B 1 238 ? 15.758 -21.422 -10.203 1 97.75 238 ILE B O 1
ATOM 3611 N N . LEU B 1 239 ? 16.266 -19.359 -10.922 1 97.31 239 LEU B N 1
ATOM 3612 C CA . LEU B 1 239 ? 16.109 -19.672 -12.336 1 97.31 239 LEU B CA 1
ATOM 3613 C C . LEU B 1 239 ? 17.094 -20.75 -12.773 1 97.31 239 LEU B C 1
ATOM 3615 O O . LEU B 1 239 ? 16.75 -21.641 -13.547 1 97.31 239 LEU B O 1
ATOM 3619 N N . ALA B 1 240 ? 18.297 -20.688 -12.234 1 96.69 240 ALA B N 1
ATOM 3620 C CA . ALA B 1 240 ? 19.328 -21.672 -12.562 1 96.69 240 ALA B CA 1
ATOM 3621 C C . ALA B 1 240 ? 18.922 -23.062 -12.086 1 96.69 240 ALA B C 1
ATOM 3623 O O . ALA B 1 240 ? 19.234 -24.078 -12.734 1 96.69 240 ALA B O 1
ATOM 3624 N N . GLU B 1 241 ? 18.203 -23.125 -10.945 1 96.19 241 GLU B N 1
ATOM 3625 C CA . GLU B 1 241 ? 17.766 -24.406 -10.406 1 96.19 241 GLU B CA 1
ATOM 3626 C C . GLU B 1 241 ? 16.672 -25.031 -11.273 1 96.19 241 GLU B C 1
ATOM 3628 O O . GLU B 1 241 ? 16.469 -26.234 -11.242 1 96.19 241 GLU B O 1
ATOM 3633 N N . LEU B 1 242 ? 15.969 -24.234 -12 1 95.12 242 LEU B N 1
ATOM 3634 C CA . LEU B 1 242 ? 14.797 -24.688 -12.742 1 95.12 242 LEU B CA 1
ATOM 3635 C C . LEU B 1 242 ? 15.156 -24.984 -14.195 1 95.12 242 LEU B C 1
ATOM 3637 O O . LEU B 1 242 ? 14.352 -25.547 -14.938 1 95.12 242 LEU B O 1
ATOM 3641 N N . GLY B 1 243 ? 16.297 -24.344 -14.75 1 84.25 243 GLY B N 1
ATOM 3642 C CA . GLY B 1 243 ? 16.812 -24.656 -16.078 1 84.25 243 GLY B CA 1
ATOM 3643 C C . GLY B 1 243 ? 17.672 -25.891 -16.109 1 84.25 243 GLY B C 1
ATOM 3644 O O . GLY B 1 243 ? 17.391 -26.844 -16.844 1 84.25 243 GLY B O 1
#

Radius of gyration: 22.36 Å; Cα contacts (8 Å, |Δi|>4): 1166; chains: 2; bounding box: 44×67×48 Å

Nearest PDB structures (foldseek):
  3iwp-assembly4_B  TM=9.668E-01  e=6.541E-31  Homo sapiens
  3iwp-assembly5_D  TM=9.673E-01  e=1.059E-30  Homo sapiens
  3iwp-assembly4_A  TM=9.746E-01  e=3.325E-30  Homo sapiens
  3iwp-assembly6_F  TM=9.522E-01  e=3.532E-30  Homo sapiens
  3iwp-assembly3_I  TM=9.653E-01  e=6.358E-29  Homo sapiens

InterPro domains:
  IPR005627 CutC-like [MF_00795] (1-202)
  IPR005627 CutC-like [PF03932] (2-199)
  IPR005627 CutC-like [PTHR12598] (1-238)
  IPR036822 CutC-like domain superfamily [G3DSA:3.20.20.380] (1-242)
  IPR036822 CutC-like domain superfamily [SSF110395] (1-242)

Sequence (486 aa):
MTTELCTYTRNACDIARRTGVERIELCAAPLEGGTTPSAGLIRYARSLPGLRLSVMIRPRGGDFLYTDDEVALMAEEIRLAREYGADGVVFGLLTPAGEVDETRTAQLVREAEGMEVTFHRAFDMTRDSRQALEAVIRTGCRRVLTSGGRNTAQEGIGTLRALAAQAAGRIEVMAGSGVGPSNARLLAATGVDALHFSARRERESGMRFRNPQVSMGGCAGVPEYTLTDADESVVRQILAELGMTTELCTYTRNACDIARRTGVERIELCAAPLEGGTTPSAGLIRYARSLPGLRLSVMIRPRGGDFLYTDDEVALMAEEIRLAREYGADGVVFGLLTPAGEVDETRTAQLVREAEGMEVTFHRAFDMTRDSRQALEAVIRTGCRRVLTSGGRNTAQEGIGTLRALAAQAAGRIEVMAGSGVGPSNARLLAATGVDALHFSARRERESGMRFRNPQVSMGGCAGVPEYTLTDADESVVRQILAELG

Solvent-accessible surface area (backbone atoms only — not comparable to full-atom values): 24264 Å² total; per-residue (Å²): 122,49,40,30,40,48,26,62,47,72,65,32,47,50,42,37,60,74,68,60,47,52,27,35,39,40,26,25,44,65,70,47,46,39,18,36,37,26,55,46,58,49,44,52,55,54,71,44,77,89,55,43,38,25,37,34,50,32,88,56,56,39,57,44,70,72,52,72,68,54,51,52,46,43,47,49,38,42,48,48,40,51,74,53,60,38,49,21,38,31,36,55,46,33,38,43,72,16,38,63,30,45,69,65,46,26,52,48,45,62,60,32,65,95,35,46,35,30,33,31,54,58,54,28,41,35,75,44,64,71,62,38,49,54,45,47,52,72,32,65,37,48,28,39,34,30,15,41,47,28,55,24,24,76,79,9,42,69,47,39,28,51,49,29,60,68,40,65,78,75,38,43,35,25,39,23,41,82,47,39,59,89,43,41,50,64,54,52,70,38,57,37,52,26,43,31,32,47,39,69,40,80,40,74,49,79,53,71,42,77,45,88,54,49,60,75,33,77,46,90,81,60,54,53,54,40,41,74,44,53,32,60,67,50,48,48,45,30,52,59,58,69,106,119,49,38,30,39,49,27,62,47,71,65,31,46,51,41,36,60,75,68,61,46,51,28,34,38,39,27,25,43,64,68,48,47,39,18,36,38,25,54,47,58,48,45,52,54,53,69,43,78,88,54,41,39,25,37,33,48,32,89,56,58,40,59,44,69,72,55,73,69,54,50,52,47,43,48,48,37,42,48,49,40,50,74,52,59,40,49,22,37,31,36,55,47,34,39,42,73,15,39,64,29,45,68,64,46,27,52,48,46,62,62,32,65,95,37,46,35,30,34,32,53,59,54,28,40,36,76,45,61,70,62,38,50,55,43,46,52,73,32,65,38,48,27,39,33,31,15,40,47,28,56,24,23,76,78,8,42,70,47,38,28,51,49,28,61,68,38,65,78,74,39,42,34,27,39,23,42,85,49,40,60,90,42,42,51,64,54,52,70,40,57,37,53,27,43,32,31,46,39,70,40,80,40,76,48,78,55,70,42,76,47,89,54,48,59,73,32,78,46,91,80,58,54,51,54,42,40,76,42,53,33,61,68,51,47,49,45,30,52,59,58,67,107

pLDDT: mean 95.43, std 7.23, range [54.62, 98.94]

Organism: NCBI:txid717959